Protein AF-0000000082581849 (afdb_homodimer)

Structure (mmCIF, N/CA/C/O backbone):
data_AF-0000000082581849-model_v1
#
loop_
_entity.id
_entity.type
_entity.pdbx_description
1 polymer 'DUF4037 domain-containing protein'
#
loop_
_atom_site.group_PDB
_atom_site.id
_atom_site.type_symbol
_atom_site.label_atom_id
_atom_site.label_alt_id
_atom_site.label_comp_id
_atom_site.label_asym_id
_atom_site.label_entity_id
_atom_site.label_seq_id
_atom_site.pdbx_PDB_ins_code
_atom_site.Cartn_x
_atom_site.Cartn_y
_atom_site.Cartn_z
_atom_site.occupancy
_atom_site.B_iso_or_equiv
_atom_site.auth_seq_id
_atom_site.auth_comp_id
_atom_site.auth_asym_id
_atom_site.auth_atom_id
_atom_site.pdbx_PDB_model_num
ATOM 1 N N . MET A 1 1 ? 14.562 37.438 -1.135 1 29.64 1 MET A N 1
ATOM 2 C CA . MET A 1 1 ? 13.109 37.375 -0.97 1 29.64 1 MET A CA 1
ATOM 3 C C . MET A 1 1 ? 12.734 37.344 0.507 1 29.64 1 MET A C 1
ATOM 5 O O . MET A 1 1 ? 13.273 36.562 1.271 1 29.64 1 MET A O 1
ATOM 9 N N . ASP A 1 2 ? 12.172 38.438 1.188 1 36.81 2 ASP A N 1
ATOM 10 C CA . ASP A 1 2 ? 11.961 39.094 2.463 1 36.81 2 ASP A CA 1
ATOM 11 C C . ASP A 1 2 ? 11.352 38.156 3.492 1 36.81 2 ASP A C 1
ATOM 13 O O . ASP A 1 2 ? 10.852 37.094 3.141 1 36.81 2 ASP A O 1
ATOM 17 N N . LYS A 1 3 ? 11.031 38.406 4.738 1 45.25 3 LYS A N 1
ATOM 18 C CA . LYS A 1 3 ? 10.383 37.719 5.855 1 45.25 3 LYS A CA 1
ATOM 19 C C . LYS A 1 3 ? 9.156 36.969 5.383 1 45.25 3 LYS A C 1
ATOM 21 O O . LYS A 1 3 ? 8.172 37.562 4.938 1 45.25 3 LYS A O 1
ATOM 26 N N . ASN A 1 4 ? 8.945 35.719 4.668 1 55.28 4 ASN A N 1
ATOM 27 C CA . ASN A 1 4 ? 8.109 34.844 3.824 1 55.28 4 ASN A CA 1
ATOM 28 C C . ASN A 1 4 ? 6.723 34.656 4.426 1 55.28 4 ASN A C 1
ATOM 30 O O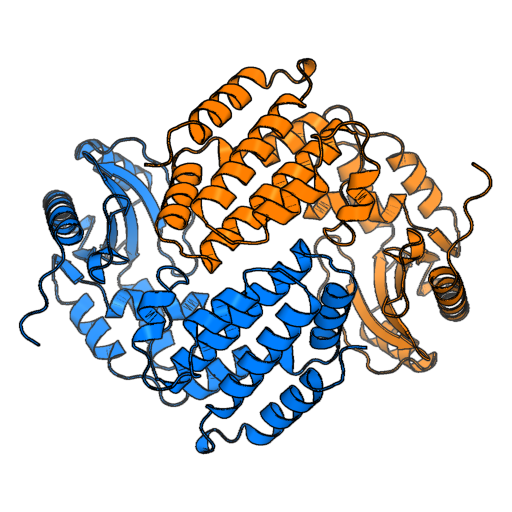 . ASN A 1 4 ? 6.57 34 5.449 1 55.28 4 ASN A O 1
ATOM 34 N N . MET A 1 5 ? 5.785 35.656 4.184 1 80.62 5 MET A N 1
ATOM 35 C CA . MET A 1 5 ? 4.406 35.781 4.656 1 80.62 5 MET A CA 1
ATOM 36 C C . MET A 1 5 ? 3.594 34.562 4.301 1 80.62 5 MET A C 1
ATOM 38 O O . MET A 1 5 ? 3.652 34.062 3.17 1 80.62 5 MET A O 1
ATOM 42 N N . PHE A 1 6 ? 3 33.938 5.355 1 91.19 6 PHE A N 1
ATOM 43 C CA . PHE A 1 6 ? 2.096 32.812 5.164 1 91.19 6 PHE A CA 1
ATOM 44 C C . PHE A 1 6 ? 0.895 33.219 4.316 1 91.19 6 PHE A C 1
ATOM 46 O O . PHE A 1 6 ? 0.457 34.375 4.359 1 91.19 6 PHE A O 1
ATOM 53 N N . ASN A 1 7 ? 0.427 32.438 3.49 1 94.31 7 ASN A N 1
ATOM 54 C CA . ASN A 1 7 ? -0.83 32.688 2.791 1 94.31 7 ASN A CA 1
ATOM 55 C C . ASN A 1 7 ? -2 32.781 3.764 1 94.31 7 ASN A C 1
ATOM 57 O O . ASN A 1 7 ? -1.87 32.438 4.941 1 94.31 7 ASN A O 1
ATOM 61 N N . ALA A 1 8 ? -3.088 33.281 3.318 1 96.06 8 ALA A N 1
ATOM 62 C CA . ALA A 1 8 ? -4.227 33.594 4.176 1 96.06 8 ALA A CA 1
ATOM 63 C C . ALA A 1 8 ? -4.746 32.344 4.887 1 96.06 8 ALA A C 1
ATOM 65 O O . ALA A 1 8 ? -5.105 32.406 6.066 1 96.06 8 ALA A O 1
ATOM 66 N N . GLU A 1 9 ? -4.801 31.25 4.199 1 96.25 9 GLU A N 1
ATOM 67 C CA . GLU A 1 9 ? -5.281 30.016 4.793 1 96.25 9 GLU A CA 1
ATOM 68 C C . GLU A 1 9 ? -4.367 29.562 5.926 1 96.25 9 GLU A C 1
ATOM 70 O O . GLU A 1 9 ? -4.848 29.125 6.977 1 96.25 9 GLU A O 1
ATOM 75 N N . CYS A 1 10 ? -3.107 29.656 5.766 1 97.38 10 CYS A N 1
ATOM 76 C CA . CYS A 1 10 ? -2.158 29.297 6.812 1 97.38 10 CYS A CA 1
ATOM 77 C C . CYS A 1 10 ? -2.268 30.234 8 1 97.38 10 CYS A C 1
ATOM 79 O O . CYS A 1 10 ? -2.252 29.797 9.156 1 97.38 10 CYS A O 1
ATOM 81 N N . GLU A 1 11 ? -2.418 31.5 7.703 1 97.38 11 GLU A N 1
ATOM 82 C CA . GLU A 1 11 ? -2.521 32.469 8.781 1 97.38 11 GLU A CA 1
ATOM 83 C C . GLU A 1 11 ? -3.729 32.188 9.672 1 97.38 11 GLU A C 1
ATOM 85 O O . GLU A 1 11 ? -3.621 32.219 10.898 1 97.38 11 GLU A O 1
ATOM 90 N N . ASP A 1 12 ? -4.844 31.938 9.055 1 97.56 12 ASP A N 1
ATOM 91 C CA . ASP A 1 12 ? -6.059 31.625 9.805 1 97.56 12 ASP A CA 1
ATOM 92 C C . ASP A 1 12 ? -5.871 30.391 10.672 1 97.56 12 ASP A C 1
ATOM 94 O O . ASP A 1 12 ? -6.277 30.375 11.836 1 97.56 12 ASP A O 1
ATOM 98 N N . ARG A 1 13 ? -5.254 29.422 10.133 1 98 13 ARG A N 1
ATOM 99 C CA . ARG A 1 13 ? -5.047 28.156 10.828 1 98 13 ARG A CA 1
ATOM 100 C C . ARG A 1 13 ? -4.043 28.312 11.961 1 98 13 ARG A C 1
ATOM 102 O O . ARG A 1 13 ? -4.188 27.703 13.023 1 98 13 ARG A O 1
ATOM 109 N N . ILE A 1 14 ? -3.057 29.156 11.766 1 98.19 14 ILE A N 1
ATOM 110 C CA . ILE A 1 14 ? -2.086 29.438 12.812 1 98.19 14 ILE A CA 1
ATOM 111 C C . ILE A 1 14 ? -2.779 30.141 13.984 1 98.19 14 ILE A C 1
ATOM 113 O O . ILE A 1 14 ? -2.523 29.828 15.148 1 98.19 14 ILE A O 1
ATOM 117 N N . LYS A 1 15 ? -3.676 31.047 13.672 1 97.94 15 LYS A N 1
ATOM 118 C CA . LYS A 1 15 ? -4.434 31.75 14.703 1 97.94 15 LYS A CA 1
ATOM 119 C C . LYS A 1 15 ? -5.25 30.766 15.539 1 97.94 15 LYS A C 1
ATOM 121 O O . LYS A 1 15 ? -5.277 30.875 16.766 1 97.94 15 LYS A O 1
ATOM 126 N N . VAL A 1 16 ? -5.883 29.859 14.875 1 98.38 16 VAL A N 1
ATOM 127 C CA . VAL A 1 16 ? -6.699 28.859 15.555 1 98.38 16 VAL A CA 1
ATOM 128 C C . VAL A 1 16 ? -5.812 27.984 16.438 1 98.38 16 VAL A C 1
ATOM 130 O O . VAL A 1 16 ? -6.16 27.688 17.594 1 98.38 16 VAL A O 1
ATOM 133 N N . ALA A 1 17 ? -4.691 27.562 15.914 1 98.38 17 ALA A N 1
ATOM 134 C CA . ALA A 1 17 ? -3.762 26.734 16.688 1 98.38 17 ALA A CA 1
ATOM 135 C C . ALA A 1 17 ? -3.268 27.469 17.922 1 98.38 17 ALA A C 1
ATOM 137 O O . ALA A 1 17 ? -3.131 26.875 19 1 98.38 17 ALA A O 1
ATOM 138 N N . LYS A 1 18 ? -2.998 28.766 17.781 1 98.25 18 LYS A N 1
ATOM 139 C CA . LYS A 1 18 ? -2.568 29.578 18.906 1 98.25 18 LYS A CA 1
ATOM 140 C C . LYS A 1 18 ? -3.658 29.656 19.984 1 98.25 18 LYS A C 1
ATOM 142 O O . LYS A 1 18 ? -3.367 29.625 21.172 1 98.25 18 LYS A O 1
ATOM 147 N N . GLU A 1 19 ? -4.855 29.766 19.5 1 98.38 19 GLU A N 1
ATOM 148 C CA . GLU A 1 19 ? -5.984 29.781 20.422 1 98.38 19 GLU A CA 1
ATOM 149 C C . GLU A 1 19 ? -6.066 28.484 21.203 1 98.38 19 GLU A C 1
ATOM 151 O O . GLU A 1 19 ? -6.234 28.484 22.422 1 98.38 19 GLU A O 1
ATOM 156 N N . ILE A 1 20 ? -5.949 27.391 20.531 1 98.5 20 ILE A N 1
ATOM 157 C CA . ILE A 1 20 ? -5.992 26.078 21.172 1 98.5 20 ILE A CA 1
ATOM 158 C C . ILE A 1 20 ? -4.832 25.953 22.156 1 98.5 20 ILE A C 1
ATOM 160 O O . ILE A 1 20 ? -5.023 25.516 23.297 1 98.5 20 ILE A O 1
ATOM 164 N N . ALA A 1 21 ? -3.682 26.312 21.719 1 98.06 21 ALA A N 1
ATOM 165 C CA . ALA A 1 21 ? -2.496 26.25 22.562 1 98.06 21 ALA A CA 1
ATOM 166 C C . ALA A 1 21 ? -2.674 27.109 23.828 1 98.06 21 ALA A C 1
ATOM 168 O O . ALA A 1 21 ? -2.191 26.734 24.906 1 98.06 21 ALA A O 1
ATOM 169 N N . GLY A 1 22 ? -3.326 28.219 23.672 1 97.75 22 GLY A N 1
ATOM 170 C CA . GLY A 1 22 ? -3.578 29.109 24.797 1 97.75 22 GLY A CA 1
ATOM 171 C C . GLY A 1 22 ? -4.438 28.469 25.875 1 97.75 22 GLY A C 1
ATOM 172 O O . GLY A 1 22 ? -4.402 28.891 27.031 1 97.75 22 GLY A O 1
ATOM 173 N N . LYS A 1 23 ? -5.129 27.484 25.5 1 97.94 23 LYS A N 1
ATOM 174 C CA . LYS A 1 23 ? -6.016 26.797 26.438 1 97.94 23 LYS A CA 1
ATOM 175 C C . LYS A 1 23 ? -5.367 25.531 26.984 1 97.94 23 LYS A C 1
ATOM 177 O O . LYS A 1 23 ? -6.012 24.75 27.688 1 97.94 23 LYS A O 1
ATOM 182 N N . CYS A 1 24 ? -4.191 25.297 26.641 1 97.69 24 CYS A N 1
ATOM 183 C CA . CYS A 1 24 ? -3.475 24.078 26.984 1 97.69 24 CYS A CA 1
ATOM 184 C C . CYS A 1 24 ? -2.502 24.328 28.141 1 97.69 24 CYS A C 1
ATOM 186 O O . CYS A 1 24 ? -1.659 25.219 28.047 1 97.69 24 CYS A O 1
ATOM 188 N N . SER A 1 25 ? -2.586 23.578 29.203 1 96.5 25 SER A N 1
ATOM 189 C CA . SER A 1 25 ? -1.633 23.688 30.312 1 96.5 25 SER A CA 1
ATOM 190 C C . SER A 1 25 ? -0.271 23.125 29.922 1 96.5 25 SER A C 1
ATOM 192 O O . SER A 1 25 ? -0.149 22.422 28.906 1 96.5 25 SER A O 1
ATOM 194 N N . LEU A 1 26 ? 0.704 23.438 30.703 1 94.75 26 LEU A N 1
ATOM 195 C CA . LEU A 1 26 ? 2.064 22.984 30.453 1 94.75 26 LEU A CA 1
ATOM 196 C C . LEU A 1 26 ? 2.146 21.453 30.516 1 94.75 26 LEU A C 1
ATOM 198 O O . LEU A 1 26 ? 2.943 20.844 29.797 1 94.75 26 LEU A O 1
ATOM 202 N N . GLU A 1 27 ? 1.311 20.891 31.328 1 94.62 27 GLU A N 1
ATOM 203 C CA . GLU A 1 27 ? 1.291 19.438 31.469 1 94.62 27 GLU A CA 1
ATOM 204 C C . GLU A 1 27 ? 0.815 18.75 30.188 1 94.62 27 GLU A C 1
ATOM 206 O O . GLU A 1 27 ? 1.259 17.656 29.875 1 94.62 27 GLU A O 1
ATOM 211 N N . TYR A 1 28 ? 0.015 19.469 29.406 1 95.69 28 TYR A N 1
ATOM 212 C CA . TYR A 1 28 ? -0.583 18.922 28.203 1 95.69 28 TYR A CA 1
ATOM 213 C C . TYR A 1 28 ? 0.2 19.328 26.969 1 95.69 28 TYR A C 1
ATOM 215 O O . TYR A 1 28 ? -0.055 18.828 25.859 1 95.69 28 TYR A O 1
ATOM 223 N N . GLY A 1 29 ? 1.159 20.188 27.125 1 97.5 29 GLY A N 1
ATOM 224 C CA . GLY A 1 29 ? 1.964 20.688 26.016 1 97.5 29 GLY A CA 1
ATOM 225 C C . GLY A 1 29 ? 3.066 21.625 26.453 1 97.5 29 GLY A C 1
ATOM 226 O O . GLY A 1 29 ? 2.869 22.844 26.484 1 97.5 29 GLY A O 1
ATOM 227 N N . LYS A 1 30 ? 4.168 21.094 26.781 1 97.75 30 LYS A N 1
ATOM 228 C CA . LYS A 1 30 ? 5.32 21.906 27.172 1 97.75 30 LYS A CA 1
ATOM 229 C C . LYS A 1 30 ? 5.848 22.719 25.984 1 97.75 30 LYS A C 1
ATOM 231 O O . LYS A 1 30 ? 6.137 23.906 26.125 1 97.75 30 LYS A O 1
ATOM 236 N N . GLU A 1 31 ? 6.012 22.078 24.922 1 98.19 31 GLU A N 1
ATOM 237 C CA . GLU A 1 31 ? 6.281 22.656 23.609 1 98.19 31 GLU A CA 1
ATOM 238 C C . GLU A 1 31 ? 5.16 22.328 22.625 1 98.19 31 GLU A C 1
ATOM 240 O O . GLU A 1 31 ? 4.688 21.188 22.562 1 98.19 31 GLU A O 1
ATOM 245 N N . ILE A 1 32 ? 4.598 23.344 21.938 1 98.81 32 ILE A N 1
ATOM 246 C CA . ILE A 1 32 ? 3.516 23.125 20.984 1 98.81 32 ILE A CA 1
ATOM 247 C C . ILE A 1 32 ? 3.924 23.641 19.609 1 98.81 32 ILE A C 1
ATOM 249 O O . ILE A 1 32 ? 4.371 24.797 19.484 1 98.81 32 ILE A O 1
ATOM 253 N N . ILE A 1 33 ? 3.781 22.797 18.641 1 98.69 33 ILE A N 1
ATOM 254 C CA . ILE A 1 33 ? 4.246 23.156 17.312 1 98.69 33 ILE A CA 1
ATOM 255 C C . ILE A 1 33 ? 3.168 22.828 16.281 1 98.69 33 ILE A C 1
ATOM 257 O O . ILE A 1 33 ? 2.309 21.984 16.516 1 98.69 33 ILE A O 1
ATOM 261 N N . ILE A 1 34 ? 3.186 23.547 15.203 1 98.62 34 ILE A N 1
ATOM 262 C CA . ILE A 1 34 ? 2.385 23.234 14.016 1 98.62 34 ILE A CA 1
ATOM 263 C C . ILE A 1 34 ? 3.254 22.547 12.969 1 98.62 34 ILE A C 1
ATOM 265 O O . ILE A 1 34 ? 4.398 22.953 12.742 1 98.62 34 ILE A O 1
ATOM 269 N N . VAL A 1 35 ? 2.73 21.484 12.422 1 97.62 35 VAL A N 1
ATOM 270 C CA . VAL A 1 35 ? 3.424 20.766 11.359 1 97.62 35 VAL A CA 1
ATOM 271 C C . VAL A 1 35 ? 2.516 20.656 10.133 1 97.62 35 VAL A C 1
ATOM 273 O O . VAL A 1 35 ? 1.444 21.266 10.094 1 97.62 35 VAL A O 1
ATOM 276 N N . GLY A 1 36 ? 3.008 19.953 9.102 1 95.06 36 GLY A N 1
ATOM 277 C CA . GLY A 1 36 ? 2.193 19.672 7.934 1 95.06 36 GLY A CA 1
ATOM 278 C C . GLY A 1 36 ? 2.129 20.828 6.957 1 95.06 36 GLY A C 1
ATOM 279 O O . GLY A 1 36 ? 3.092 21.594 6.824 1 95.06 36 GLY A O 1
ATOM 280 N N . SER A 1 37 ? 0.966 20.906 6.266 1 95 37 SER A N 1
ATOM 281 C CA . SER A 1 37 ? 0.824 21.875 5.188 1 95 37 SER A CA 1
ATOM 282 C C . SER A 1 37 ? 0.847 23.297 5.719 1 95 37 SER A C 1
ATOM 284 O O . SER A 1 37 ? 1.334 24.219 5.047 1 95 37 SER A O 1
ATOM 286 N N . VAL A 1 38 ? 0.373 23.484 6.895 1 97.19 38 VAL A N 1
ATOM 287 C CA . VAL A 1 38 ? 0.301 24.828 7.457 1 97.19 38 VAL A CA 1
ATOM 288 C C . VAL A 1 38 ? 1.71 25.359 7.707 1 97.19 38 VAL A C 1
ATOM 290 O O . VAL A 1 38 ? 2.045 26.469 7.277 1 97.19 38 VAL A O 1
ATOM 293 N N . SER A 1 39 ? 2.533 24.594 8.336 1 96.94 39 SER A N 1
ATOM 294 C CA . SER A 1 39 ? 3.889 25.031 8.641 1 96.94 39 SER A CA 1
ATOM 295 C C . SER A 1 39 ? 4.703 25.234 7.371 1 96.94 39 SER A C 1
ATOM 297 O O . SER A 1 39 ? 5.707 25.953 7.375 1 96.94 39 SER A O 1
ATOM 299 N N . ARG A 1 40 ? 4.281 24.656 6.277 1 93.88 40 ARG A N 1
ATOM 300 C CA . ARG A 1 40 ? 4.996 24.75 5.012 1 93.88 40 ARG A CA 1
ATOM 301 C C . ARG A 1 40 ? 4.395 25.812 4.109 1 93.88 40 ARG A C 1
ATOM 303 O O . ARG A 1 40 ? 4.793 25.953 2.949 1 93.88 40 ARG A O 1
ATOM 310 N N . ASN A 1 41 ? 3.371 26.516 4.621 1 94.94 41 ASN A N 1
ATOM 311 C CA . ASN A 1 41 ? 2.68 27.562 3.898 1 94.94 41 ASN A CA 1
ATOM 312 C C . ASN A 1 41 ? 1.952 27.031 2.67 1 94.94 41 ASN A C 1
ATOM 314 O O . ASN A 1 41 ? 1.929 27.672 1.622 1 94.94 41 ASN A O 1
ATOM 318 N N . LEU A 1 42 ? 1.405 25.812 2.814 1 92.81 42 LEU A N 1
ATOM 319 C CA . LEU A 1 42 ? 0.773 25.125 1.686 1 92.81 42 LEU A CA 1
ATOM 320 C C . LEU A 1 42 ? -0.72 24.938 1.931 1 92.81 42 LEU A C 1
ATOM 322 O O . LEU A 1 42 ? -1.465 24.594 1.013 1 92.81 42 LEU A O 1
ATOM 326 N N . ALA A 1 43 ? -1.187 25.25 3.08 1 94.62 43 ALA A N 1
ATOM 327 C CA . ALA A 1 43 ? -2.568 24.938 3.439 1 94.62 43 ALA A CA 1
ATOM 328 C C . ALA A 1 43 ? -3.547 25.656 2.514 1 94.62 43 ALA A C 1
ATOM 330 O O . ALA A 1 43 ? -3.328 26.812 2.139 1 94.62 43 ALA A O 1
ATOM 331 N N . ASP A 1 44 ? -4.559 24.984 2.146 1 93.62 44 ASP A N 1
ATOM 332 C CA . ASP A 1 44 ? -5.688 25.547 1.414 1 93.62 44 ASP A CA 1
ATOM 333 C C . ASP A 1 44 ? -6.969 25.484 2.244 1 93.62 44 ASP A C 1
ATOM 335 O O . ASP A 1 44 ? -6.918 25.25 3.453 1 93.62 44 ASP A O 1
ATOM 339 N N . GLU A 1 45 ? -8.109 25.75 1.675 1 92.38 45 GLU A N 1
ATOM 340 C CA . GLU A 1 45 ? -9.367 25.891 2.402 1 92.38 45 GLU A CA 1
ATOM 341 C C . GLU A 1 45 ? -9.82 24.531 2.955 1 92.38 45 GLU A C 1
ATOM 343 O O . GLU A 1 45 ? -10.68 24.484 3.838 1 92.38 45 GLU A O 1
ATOM 348 N N . ASN A 1 46 ? -9.188 23.484 2.467 1 89.31 46 ASN A N 1
ATOM 349 C CA . ASN A 1 46 ? -9.602 22.156 2.893 1 89.31 46 ASN A CA 1
ATOM 350 C C . ASN A 1 46 ? -8.586 21.531 3.84 1 89.31 46 ASN A C 1
ATOM 352 O O . ASN A 1 46 ? -8.789 20.406 4.324 1 89.31 46 ASN A O 1
ATOM 356 N N . SER A 1 47 ? -7.562 22.188 4.145 1 93 47 SER A N 1
ATOM 357 C CA . SER A 1 47 ? -6.5 21.641 4.977 1 93 47 SER A CA 1
ATOM 358 C C . SER A 1 47 ? -6.918 21.578 6.445 1 93 47 SER A C 1
ATOM 360 O O . SER A 1 47 ? -7.555 22.516 6.949 1 93 47 SER A O 1
ATOM 362 N N . ASP A 1 48 ? -6.566 20.516 7.035 1 94.62 48 ASP A N 1
ATOM 363 C CA . ASP A 1 48 ? -6.66 20.438 8.492 1 94.62 48 ASP A CA 1
ATOM 364 C C . ASP A 1 48 ? -5.469 21.125 9.156 1 94.62 48 ASP A C 1
ATOM 366 O O . ASP A 1 48 ? -4.625 21.703 8.477 1 94.62 48 ASP A O 1
ATOM 370 N N . ILE A 1 49 ? -5.57 21.234 10.477 1 97.81 49 ILE A N 1
ATOM 371 C CA . ILE A 1 49 ? -4.473 21.797 11.258 1 97.81 49 ILE A CA 1
ATOM 372 C C . ILE A 1 49 ? -3.807 20.688 12.07 1 97.81 49 ILE A C 1
ATOM 374 O O . ILE A 1 49 ? -4.445 20.078 12.93 1 97.81 49 ILE A O 1
ATOM 378 N N . GLU A 1 50 ? -2.566 20.438 11.805 1 98.12 50 GLU A N 1
ATOM 379 C CA . GLU A 1 50 ? -1.823 19.438 12.57 1 98.12 50 GLU A CA 1
ATOM 380 C C . GLU A 1 50 ? -1.011 20.078 13.688 1 98.12 50 GLU A C 1
ATOM 382 O O . GLU A 1 50 ? -0.102 20.875 13.422 1 98.12 50 GLU A O 1
ATOM 387 N N . ILE A 1 51 ? -1.353 19.75 14.859 1 98.69 51 ILE A N 1
ATOM 388 C CA . ILE A 1 51 ? -0.671 20.297 16.031 1 98.69 51 ILE A CA 1
ATOM 389 C C . ILE A 1 51 ? -0.004 19.156 16.797 1 98.69 51 ILE A C 1
ATOM 391 O O . ILE A 1 51 ? -0.629 18.125 17.078 1 98.69 51 ILE A O 1
ATOM 395 N N . GLU A 1 52 ? 1.202 19.344 17.109 1 98.38 52 GLU A N 1
ATOM 396 C CA . GLU A 1 52 ? 1.902 18.375 17.938 1 98.38 52 GLU A CA 1
ATOM 397 C C . GLU A 1 52 ? 2.223 18.953 19.312 1 98.38 52 GLU A C 1
ATOM 399 O O . GLU A 1 52 ? 2.752 20.062 19.422 1 98.38 52 GLU A O 1
ATOM 404 N N . PHE A 1 53 ? 1.883 18.25 20.312 1 98.69 53 PHE A N 1
ATOM 405 C CA . PHE A 1 53 ? 2.139 18.594 21.719 1 98.69 53 PHE A CA 1
ATOM 406 C C . PHE A 1 53 ? 3.281 17.75 22.266 1 98.69 53 PHE A C 1
ATOM 408 O O . PHE A 1 53 ? 3.162 16.531 22.391 1 98.69 53 PHE A O 1
ATOM 415 N N . LEU A 1 54 ? 4.348 18.391 22.578 1 98.5 54 LEU A N 1
ATOM 416 C CA . LEU A 1 54 ? 5.477 17.719 23.203 1 98.5 54 LEU A CA 1
ATOM 417 C C . LEU A 1 54 ? 5.402 17.812 24.719 1 98.5 54 LEU A C 1
ATOM 419 O O . LEU A 1 54 ? 5.23 18.906 25.266 1 98.5 54 LEU A O 1
ATOM 423 N N . VAL A 1 55 ? 5.566 16.641 25.359 1 98.38 55 VAL A N 1
ATOM 424 C CA . VAL A 1 55 ? 5.352 16.578 26.797 1 98.38 55 VAL A CA 1
ATOM 425 C C . VAL A 1 55 ? 6.461 15.75 27.453 1 98.38 55 VAL A C 1
ATOM 427 O O . VAL A 1 55 ? 7.16 14.992 26.766 1 98.38 55 VAL A O 1
ATOM 430 N N . ASN A 1 56 ? 6.586 15.953 28.781 1 97.44 56 ASN A N 1
ATOM 431 C CA . ASN A 1 56 ? 7.52 15.117 29.531 1 97.44 56 ASN A CA 1
ATOM 432 C C . ASN A 1 56 ? 6.977 13.711 29.719 1 97.44 56 ASN A C 1
ATOM 434 O O . ASN A 1 56 ? 7.703 12.727 29.562 1 97.44 56 ASN A O 1
ATOM 438 N N . ASP A 1 57 ? 5.691 13.633 30.078 1 96.75 57 ASP A N 1
ATOM 439 C CA . ASP A 1 57 ? 4.984 12.375 30.281 1 96.75 57 ASP A CA 1
ATOM 440 C C . ASP A 1 57 ? 3.672 12.352 29.5 1 96.75 57 ASP A C 1
ATOM 442 O O . ASP A 1 57 ? 2.916 13.32 29.516 1 96.75 57 ASP A O 1
ATOM 446 N N . LEU A 1 58 ? 3.49 11.227 28.844 1 95.62 58 LEU A N 1
ATOM 447 C CA . LEU A 1 58 ? 2.27 11.125 28.062 1 95.62 58 LEU A CA 1
ATOM 448 C C . LEU A 1 58 ? 1.037 11.133 28.953 1 95.62 58 LEU A C 1
ATOM 450 O O . LEU A 1 58 ? 0.982 10.398 29.938 1 95.62 58 LEU A O 1
ATOM 454 N N . ILE A 1 59 ? 0.083 11.891 28.531 1 94.5 59 ILE A N 1
ATOM 455 C CA . ILE A 1 59 ? -1.181 11.992 29.25 1 94.5 59 ILE A CA 1
ATOM 456 C C . ILE A 1 59 ? -2.119 10.875 28.812 1 94.5 59 ILE A C 1
ATOM 458 O O . ILE A 1 59 ? -2.209 10.57 27.609 1 94.5 59 ILE A O 1
ATOM 462 N N . PRO A 1 60 ? -2.852 10.242 29.781 1 96.19 60 PRO A N 1
ATOM 463 C CA . PRO A 1 60 ? -3.805 9.195 29.391 1 96.19 60 PRO A CA 1
ATOM 464 C C . PRO A 1 60 ? -4.816 9.688 28.359 1 96.19 60 PRO A C 1
ATOM 466 O O . PRO A 1 60 ? -5.207 10.859 28.375 1 96.19 60 PRO A O 1
ATOM 469 N N . GLU A 1 61 ? -5.184 8.812 27.484 1 97.31 61 GLU A N 1
ATOM 470 C CA . GLU A 1 61 ? -6.09 9.148 26.391 1 97.31 61 GLU A CA 1
ATOM 471 C C . GLU A 1 61 ? -7.371 9.789 26.922 1 97.31 61 GLU A C 1
ATOM 473 O O . GLU A 1 61 ? -7.863 10.766 26.359 1 97.31 61 GLU A O 1
ATOM 478 N N . GLU A 1 62 ? -7.914 9.242 28.016 1 97.25 62 GLU A N 1
ATOM 479 C CA . GLU A 1 62 ? -9.148 9.766 28.578 1 97.25 62 GLU A CA 1
ATOM 480 C C . GLU A 1 62 ? -9 11.227 28.984 1 97.25 62 GLU A C 1
ATOM 482 O O . GLU A 1 62 ? -9.922 12.023 28.797 1 97.25 62 GLU A O 1
ATOM 487 N N . ASP A 1 63 ? -7.895 11.555 29.5 1 97.62 63 ASP A N 1
ATOM 488 C CA . ASP A 1 63 ? -7.633 12.922 29.922 1 97.62 63 ASP A CA 1
ATOM 489 C C . ASP A 1 63 ? -7.484 13.852 28.719 1 97.62 63 ASP A C 1
ATOM 491 O O . ASP A 1 63 ? -7.941 15 28.75 1 97.62 63 ASP A O 1
ATOM 495 N N . ARG A 1 64 ? -6.82 13.414 27.688 1 98 64 ARG A N 1
ATOM 496 C CA . ARG A 1 64 ? -6.699 14.211 26.469 1 98 64 ARG A CA 1
ATOM 497 C C . ARG A 1 64 ? -8.062 14.477 25.844 1 98 64 ARG A C 1
ATOM 499 O O . ARG A 1 64 ? -8.367 15.602 25.453 1 98 64 ARG A O 1
ATOM 506 N N . ILE A 1 65 ? -8.867 13.469 25.812 1 98.25 65 ILE A N 1
ATOM 507 C CA . ILE A 1 65 ? -10.211 13.594 25.25 1 98.25 65 ILE A CA 1
ATOM 508 C C . ILE A 1 65 ? -11.031 14.562 26.094 1 98.25 65 ILE A C 1
ATOM 510 O O . ILE A 1 65 ? -11.758 15.406 25.562 1 98.25 65 ILE A O 1
ATOM 514 N N . ASN A 1 66 ? -10.922 14.422 27.391 1 98 66 ASN A N 1
ATOM 515 C CA . ASN A 1 66 ? -11.625 15.336 28.281 1 98 66 ASN A CA 1
ATOM 516 C C . ASN A 1 66 ? -11.195 16.781 28.062 1 98 66 ASN A C 1
ATOM 518 O O . ASN A 1 66 ? -12.031 17.688 28.062 1 98 66 ASN A O 1
ATOM 522 N N . TRP A 1 67 ? -9.914 16.969 27.953 1 98.31 67 TRP A N 1
ATOM 523 C CA . TRP A 1 67 ? -9.406 18.312 27.672 1 98.31 67 TRP A CA 1
ATOM 524 C C . TRP A 1 67 ? -9.977 18.844 26.359 1 98.31 67 TRP A C 1
ATOM 526 O O . TRP A 1 67 ? -10.391 20 26.281 1 98.31 67 TRP A O 1
ATOM 536 N N . ILE A 1 68 ? -10.039 18.047 25.297 1 98.56 68 ILE A N 1
ATOM 537 C CA . ILE A 1 68 ? -10.578 18.438 24 1 98.56 68 ILE A CA 1
ATOM 538 C C . ILE A 1 68 ? -12.039 18.859 24.156 1 98.56 68 ILE A C 1
ATOM 540 O O . ILE A 1 68 ? -12.469 19.875 23.609 1 98.56 68 ILE A O 1
ATOM 544 N N . LYS A 1 69 ? -12.766 18.125 24.938 1 98.38 69 LYS A N 1
ATOM 545 C CA . LYS A 1 69 ? -14.164 18.469 25.203 1 98.38 69 LYS A CA 1
ATOM 546 C C . LYS A 1 69 ? -14.266 19.797 25.953 1 98.38 69 LYS A C 1
ATOM 548 O O . LYS A 1 69 ? -15.141 20.609 25.656 1 98.38 69 LYS A O 1
ATOM 553 N N . GLN A 1 70 ? -13.438 19.953 26.875 1 98.19 70 GLN A N 1
ATOM 554 C CA . GLN A 1 70 ? -13.445 21.156 27.688 1 98.19 70 GLN A CA 1
ATOM 555 C C . GLN A 1 70 ? -13.227 22.406 26.828 1 98.19 70 GLN A C 1
ATOM 557 O O . GLN A 1 70 ? -13.789 23.469 27.109 1 98.19 70 GLN A O 1
ATOM 562 N N . ILE A 1 71 ? -12.398 22.297 25.844 1 98.06 71 ILE A N 1
ATOM 563 C CA . ILE A 1 71 ? -12.133 23.453 25 1 98.06 71 ILE A CA 1
ATOM 564 C C . ILE A 1 71 ? -13.141 23.516 23.859 1 98.06 71 ILE A C 1
ATOM 566 O O . ILE A 1 71 ? -12.938 24.234 22.875 1 98.06 71 ILE A O 1
ATOM 570 N N . GLU A 1 72 ? -14.18 22.625 23.906 1 97.62 72 GLU A N 1
ATOM 571 C CA . GLU A 1 72 ? -15.336 22.625 23.016 1 97.62 72 GLU A CA 1
ATOM 572 C C . GLU A 1 72 ? -15.016 21.938 21.688 1 97.62 72 GLU A C 1
ATOM 574 O O . GLU A 1 72 ? -15.555 22.312 20.656 1 97.62 72 GLU A O 1
ATOM 579 N N . GLY A 1 73 ? -14.055 21.047 21.75 1 97.81 73 GLY A N 1
ATOM 580 C CA . GLY A 1 73 ? -13.852 20.172 20.609 1 97.81 73 GLY A CA 1
ATOM 581 C C . GLY A 1 73 ? -14.977 19.188 20.406 1 97.81 73 GLY A C 1
ATOM 582 O O . GLY A 1 73 ? -15.562 18.703 21.375 1 97.81 73 GLY A O 1
ATOM 583 N N . THR A 1 74 ? -15.289 18.906 19.141 1 96.69 74 THR A N 1
ATOM 584 C CA . THR A 1 74 ? -16.344 17.953 18.812 1 96.69 74 THR A CA 1
ATOM 585 C C . THR A 1 74 ? -15.859 16.938 17.797 1 96.69 74 THR A C 1
ATOM 587 O O . THR A 1 74 ? -14.734 17.031 17.297 1 96.69 74 THR A O 1
ATOM 590 N N . ASP A 1 75 ? -16.703 15.852 17.562 1 92.81 75 ASP A N 1
ATOM 591 C CA . ASP A 1 75 ? -16.406 14.828 16.562 1 92.81 75 ASP A CA 1
ATOM 592 C C . ASP A 1 75 ? -15.031 14.203 16.812 1 92.81 75 ASP A C 1
ATOM 594 O O . ASP A 1 75 ? -14.195 14.148 15.914 1 92.81 75 ASP A O 1
ATOM 598 N N . ILE A 1 76 ? -14.875 13.75 17.984 1 96.38 76 ILE A N 1
ATOM 599 C CA . ILE A 1 76 ? -13.57 13.305 18.484 1 96.38 76 ILE A CA 1
ATOM 600 C C . ILE A 1 76 ? -13.344 11.844 18.094 1 96.38 76 ILE A C 1
ATOM 602 O O . ILE A 1 76 ? -14.164 10.977 18.406 1 96.38 76 ILE A O 1
ATOM 606 N N . TYR A 1 77 ? -12.227 11.609 17.375 1 93.06 77 TYR A N 1
ATOM 607 C CA . TYR A 1 77 ? -11.805 10.266 17 1 93.06 77 TYR A CA 1
ATOM 608 C C . TYR A 1 77 ? -10.367 10.008 17.422 1 93.06 77 TYR A C 1
ATOM 610 O O . TYR A 1 77 ? -9.453 10.711 16.984 1 93.06 77 TYR A O 1
ATOM 618 N N . SER A 1 78 ? -10.195 8.961 18.234 1 95.88 78 SER A N 1
ATOM 619 C CA . SER A 1 78 ? -8.844 8.57 18.641 1 95.88 78 SER A CA 1
ATOM 620 C C . SER A 1 78 ? -8.258 7.535 17.688 1 95.88 78 SER A C 1
ATOM 622 O O . SER A 1 78 ? -8.961 6.613 17.25 1 95.88 78 SER A O 1
ATOM 624 N N . TYR A 1 79 ? -6.973 7.734 17.406 1 91.81 79 TYR A N 1
ATOM 625 C CA . TYR A 1 79 ? -6.293 6.742 16.578 1 91.81 79 TYR A CA 1
ATOM 626 C C . TYR A 1 79 ? -5.906 5.523 17.406 1 91.81 79 TYR A C 1
ATOM 628 O O . TYR A 1 79 ? -5.566 4.473 16.844 1 91.81 79 TYR A O 1
ATOM 636 N N . GLY A 1 80 ? -5.922 5.73 18.703 1 91.88 80 GLY A N 1
ATOM 637 C CA . GLY A 1 80 ? -5.672 4.605 19.594 1 91.88 80 GLY A 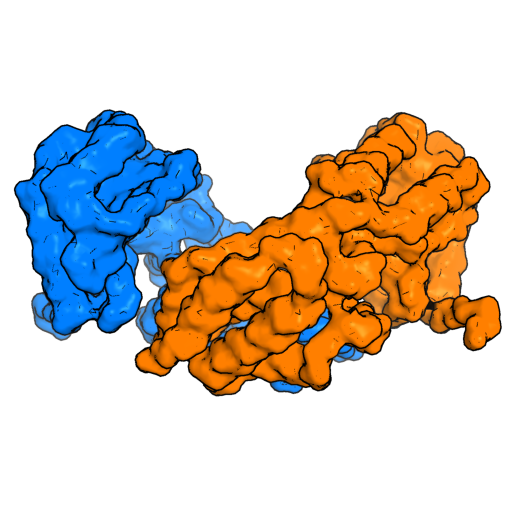CA 1
ATOM 638 C C . GLY A 1 80 ? -4.199 4.426 19.922 1 91.88 80 GLY A C 1
ATOM 639 O O . GLY A 1 80 ? -3.568 5.332 20.469 1 91.88 80 GLY A O 1
ATOM 640 N N . ALA A 1 81 ? -3.607 3.355 19.453 1 91.62 81 ALA A N 1
ATOM 641 C CA . ALA A 1 81 ? -2.244 2.982 19.812 1 91.62 81 ALA A CA 1
ATOM 642 C C . ALA A 1 81 ? -1.229 3.941 19.203 1 91.62 81 ALA A C 1
ATOM 644 O O . ALA A 1 81 ? -1.501 4.566 18.172 1 91.62 81 ALA A O 1
ATOM 645 N N . PRO A 1 82 ? -0.059 4.035 19.828 1 94.25 82 PRO A N 1
ATOM 646 C CA . PRO A 1 82 ? 0.997 4.879 19.25 1 94.25 82 PRO A CA 1
ATOM 647 C C . PRO A 1 82 ? 1.432 4.422 17.875 1 94.25 82 PRO A C 1
ATOM 649 O O . PRO A 1 82 ? 1.398 3.225 17.562 1 94.25 82 PRO A O 1
ATOM 652 N N . ILE A 1 83 ? 1.836 5.367 17.125 1 93.19 83 ILE A N 1
ATOM 653 C CA . ILE A 1 83 ? 2.408 5.027 15.82 1 93.19 83 ILE A CA 1
ATOM 654 C C . ILE A 1 83 ? 3.918 4.844 15.961 1 93.19 83 ILE A C 1
ATOM 656 O O . ILE A 1 83 ? 4.453 4.828 17.078 1 93.19 83 ILE A O 1
ATOM 660 N N . GLY A 1 84 ? 4.617 4.598 14.953 1 89.06 84 GLY A N 1
ATOM 661 C CA . GLY A 1 84 ? 5.996 4.137 14.914 1 89.06 84 GLY A CA 1
ATOM 662 C C . GLY A 1 84 ? 6.945 5.035 15.688 1 89.06 84 GLY A C 1
ATOM 663 O O . GLY A 1 84 ? 7.93 4.562 16.25 1 89.06 84 GLY A O 1
ATOM 664 N N . ASP A 1 85 ? 6.648 6.324 15.758 1 92.75 85 ASP A N 1
ATOM 665 C CA . ASP A 1 85 ? 7.559 7.262 16.406 1 92.75 85 ASP A CA 1
ATOM 666 C C . ASP A 1 85 ? 7.203 7.43 17.891 1 92.75 85 ASP A C 1
ATOM 668 O O . ASP A 1 85 ? 7.797 8.258 18.578 1 92.75 85 ASP A O 1
ATOM 672 N N . GLY A 1 86 ? 6.176 6.676 18.328 1 94.31 86 GLY A N 1
ATOM 673 C CA . GLY A 1 86 ? 5.77 6.703 19.719 1 94.31 86 GLY A CA 1
ATOM 674 C C . GLY A 1 86 ? 4.684 7.723 20 1 94.31 86 GLY A C 1
ATOM 675 O O . GLY A 1 86 ? 4.184 7.809 21.125 1 94.31 86 GLY A O 1
ATOM 676 N N . SER A 1 87 ? 4.262 8.445 19.031 1 96.94 87 SER A N 1
ATOM 677 C CA . SER A 1 87 ? 3.246 9.477 19.25 1 96.94 87 SER A CA 1
ATOM 678 C C . SER A 1 87 ? 1.842 8.883 19.219 1 96.94 87 SER A C 1
ATOM 680 O O . SER A 1 87 ? 1.625 7.812 18.641 1 96.94 87 SER A O 1
ATOM 682 N N . VAL A 1 88 ? 0.963 9.531 19.859 1 97.88 88 VAL A N 1
ATOM 683 C CA . VAL A 1 88 ? -0.456 9.188 19.859 1 97.88 88 VAL A CA 1
ATOM 684 C C . VAL A 1 88 ? -1.263 10.344 19.266 1 97.88 88 VAL A C 1
ATOM 686 O O . VAL A 1 88 ? -0.881 11.516 19.406 1 97.88 88 VAL A O 1
ATOM 689 N N . TRP A 1 89 ? -2.414 9.992 18.625 1 97.56 89 TRP A N 1
ATOM 690 C CA . TRP A 1 89 ? -3.072 11.023 17.828 1 97.56 89 TRP A CA 1
ATOM 691 C C . TRP A 1 89 ? -4.582 10.984 18.016 1 97.56 89 TRP A C 1
ATOM 693 O O . TRP A 1 89 ? -5.164 9.906 18.188 1 97.56 89 TRP A O 1
ATOM 703 N N . ILE A 1 90 ? -5.199 12.125 18.047 1 97.88 90 ILE A N 1
ATOM 704 C CA . ILE A 1 90 ? -6.645 12.32 18.078 1 97.88 90 ILE A CA 1
ATOM 705 C C . ILE A 1 90 ? -7.047 13.375 17.047 1 97.88 90 ILE A C 1
ATOM 707 O O . ILE A 1 90 ? -6.398 14.414 16.922 1 97.88 90 ILE A O 1
ATOM 711 N N . ILE A 1 91 ? -8 13.07 16.266 1 96.75 91 ILE A N 1
ATOM 712 C CA . ILE A 1 91 ? -8.555 14.062 15.344 1 96.75 91 ILE A CA 1
ATOM 713 C C . ILE A 1 91 ? -9.906 14.547 15.859 1 96.75 91 ILE A C 1
ATOM 715 O O . ILE A 1 91 ? -10.688 13.766 16.391 1 96.75 91 ILE A O 1
ATOM 719 N N . PHE A 1 92 ? -10.203 15.844 15.797 1 96.94 92 PHE A N 1
ATOM 720 C CA . PHE A 1 92 ? -11.453 16.422 16.281 1 96.94 92 PHE A CA 1
ATOM 721 C C . PHE A 1 92 ? -11.75 17.734 15.547 1 96.94 92 PHE A C 1
ATOM 723 O O . PHE A 1 92 ? -10.906 18.25 14.812 1 96.94 92 PHE A O 1
ATOM 730 N N . LYS A 1 93 ? -12.93 18.203 15.703 1 96.06 93 LYS A N 1
ATOM 731 C CA . LYS A 1 93 ? -13.32 19.484 15.141 1 96.06 93 LYS A CA 1
ATOM 732 C C . LYS A 1 93 ? -13.25 20.594 16.203 1 96.06 93 LYS A C 1
ATOM 734 O O . LYS A 1 93 ? -13.617 20.375 17.359 1 96.06 93 LYS A O 1
ATOM 739 N N . TYR A 1 94 ? -12.68 21.641 15.938 1 97.88 94 TYR A N 1
ATOM 740 C CA . TYR A 1 94 ? -12.641 22.859 16.719 1 97.88 94 TYR A CA 1
ATOM 741 C C . TYR A 1 94 ? -13.023 24.062 15.867 1 97.88 94 TYR A C 1
ATOM 743 O O . TYR A 1 94 ? -12.32 24.422 14.922 1 97.88 94 TYR A O 1
ATOM 751 N N . LYS A 1 95 ? -14.195 24.609 16.203 1 95.12 95 LYS A N 1
ATOM 752 C CA . LYS A 1 95 ? -14.789 25.625 15.344 1 95.12 95 LYS A CA 1
ATOM 753 C C . LYS A 1 95 ? -14.992 25.094 13.93 1 95.12 95 LYS A C 1
ATOM 755 O O . LYS A 1 95 ? -15.617 24.062 13.727 1 95.12 95 LYS A O 1
ATOM 760 N N . ASP A 1 96 ? -14.367 25.719 12.914 1 91.69 96 ASP A N 1
ATOM 761 C CA . ASP A 1 96 ? -14.617 25.328 11.531 1 91.69 96 ASP A CA 1
ATOM 762 C C . ASP A 1 96 ? -13.461 24.5 10.969 1 91.69 96 ASP A C 1
ATOM 764 O O . ASP A 1 96 ? -13.359 24.297 9.758 1 91.69 96 ASP A O 1
ATOM 768 N N . TYR A 1 97 ? -12.68 24.016 11.883 1 95.88 97 TYR A N 1
ATOM 769 C CA . TYR A 1 97 ? -11.484 23.328 11.391 1 95.88 97 TYR A CA 1
ATOM 770 C C . TYR A 1 97 ? -11.383 21.922 11.969 1 95.88 97 TYR A C 1
ATOM 772 O O . TYR A 1 97 ? -11.758 21.688 13.117 1 95.88 97 TYR A O 1
ATOM 780 N N . TRP A 1 98 ? -10.93 21.031 11.133 1 94.62 98 TRP A N 1
ATOM 781 C CA . TRP A 1 98 ? -10.438 19.766 11.656 1 94.62 98 TRP A CA 1
ATOM 782 C C . TRP A 1 98 ? -9.039 19.922 12.242 1 94.62 98 TRP A C 1
ATOM 784 O O . TRP A 1 98 ? -8.164 20.531 11.617 1 94.62 98 TRP A O 1
ATOM 794 N N . ILE A 1 99 ? -8.867 19.359 13.461 1 97.94 99 ILE A N 1
ATOM 795 C CA . ILE A 1 99 ? -7.582 19.375 14.156 1 97.94 99 ILE A CA 1
ATOM 796 C C . ILE A 1 99 ? -7.047 17.953 14.273 1 97.94 99 ILE A C 1
ATOM 798 O O . ILE A 1 99 ? -7.754 17.047 14.734 1 97.94 99 ILE A O 1
ATOM 802 N N . GLU A 1 100 ? -5.895 17.75 13.734 1 97.44 100 GLU A N 1
ATOM 803 C CA . GLU A 1 100 ? -5.156 16.516 14.031 1 97.44 100 GLU A CA 1
ATOM 804 C C . GLU A 1 100 ? -4.086 16.766 15.086 1 97.44 100 GLU A C 1
ATOM 806 O O . GLU A 1 100 ? -3.018 17.297 14.789 1 97.44 100 GLU A O 1
ATOM 811 N N . ALA A 1 101 ? -4.387 16.297 16.266 1 98.38 101 ALA A N 1
ATOM 812 C CA . ALA A 1 101 ? -3.531 16.578 17.406 1 98.38 101 ALA A CA 1
ATOM 813 C C . ALA A 1 101 ? -2.693 15.359 17.781 1 98.38 101 ALA A C 1
ATOM 815 O O . ALA A 1 101 ? -3.232 14.266 17.984 1 98.38 101 ALA A O 1
ATOM 816 N N . GLY A 1 102 ? -1.443 15.562 17.797 1 98 102 GLY A N 1
ATOM 817 C CA . GLY A 1 102 ? -0.525 14.516 18.219 1 98 102 GLY A CA 1
ATOM 818 C C . GLY A 1 102 ? 0.214 14.844 19.5 1 98 102 GLY A C 1
ATOM 819 O O . GLY A 1 102 ? 0.605 15.992 19.719 1 98 102 GLY A O 1
ATOM 820 N N . TRP A 1 103 ? 0.375 13.836 20.344 1 98.44 103 TRP A N 1
ATOM 821 C CA . TRP A 1 103 ? 1.189 13.961 21.547 1 98.44 103 TRP A CA 1
ATOM 822 C C . TRP A 1 103 ? 2.379 13.008 21.516 1 98.44 103 TRP A C 1
ATOM 824 O O . TRP A 1 103 ? 2.254 11.867 21.062 1 98.44 103 TRP A O 1
ATOM 834 N N . GLN A 1 104 ? 3.457 13.516 21.953 1 97.75 104 GLN A N 1
ATOM 835 C CA . GLN A 1 104 ? 4.672 12.711 22.047 1 97.75 104 GLN A CA 1
ATOM 836 C C . GLN A 1 104 ? 5.562 13.195 23.188 1 97.75 104 GLN A C 1
ATOM 838 O O . GLN A 1 104 ? 5.605 14.391 23.484 1 97.75 104 GLN A O 1
ATOM 843 N N . THR A 1 105 ? 6.258 12.312 23.812 1 98.12 105 THR A N 1
ATOM 844 C CA . THR A 1 105 ? 7.215 12.734 24.828 1 98.12 105 THR A CA 1
ATOM 845 C C . THR A 1 105 ? 8.453 13.352 24.188 1 98.12 105 THR A C 1
ATOM 847 O O . THR A 1 105 ? 8.891 12.914 23.125 1 98.12 105 THR A O 1
ATOM 850 N N . ILE A 1 106 ? 9 14.273 24.891 1 97.94 106 ILE A N 1
ATOM 851 C CA . ILE A 1 106 ? 10.195 14.961 24.406 1 97.94 106 ILE A CA 1
ATOM 852 C C . ILE A 1 106 ? 11.344 13.969 24.25 1 97.94 106 ILE A C 1
ATOM 854 O O . ILE A 1 106 ? 12.078 14.008 23.266 1 97.94 106 ILE A O 1
ATOM 858 N N . ILE A 1 107 ? 11.406 13.039 25.125 1 97.44 107 ILE A N 1
ATOM 859 C CA . ILE A 1 107 ? 12.484 12.062 25.094 1 97.44 107 ILE A CA 1
ATOM 860 C C . ILE A 1 107 ? 12.344 11.164 23.859 1 97.44 107 ILE A C 1
ATOM 862 O O . ILE A 1 107 ? 13.32 10.914 23.156 1 97.44 107 ILE A O 1
ATOM 866 N N . SER A 1 108 ? 11.125 10.648 23.594 1 96.81 108 SER A N 1
ATOM 867 C CA . SER A 1 108 ? 10.891 9.812 22.422 1 96.81 108 SER A CA 1
ATOM 868 C C . SER A 1 108 ? 11.188 10.578 21.141 1 96.81 108 SER A C 1
ATOM 870 O O . SER A 1 108 ? 11.828 10.039 20.234 1 96.81 108 SER A O 1
ATOM 872 N N . MET A 1 109 ? 10.742 11.773 21.125 1 97.25 109 MET A N 1
ATOM 873 C CA . MET A 1 109 ? 11 12.617 19.953 1 97.25 109 MET A CA 1
ATOM 874 C C . MET A 1 109 ? 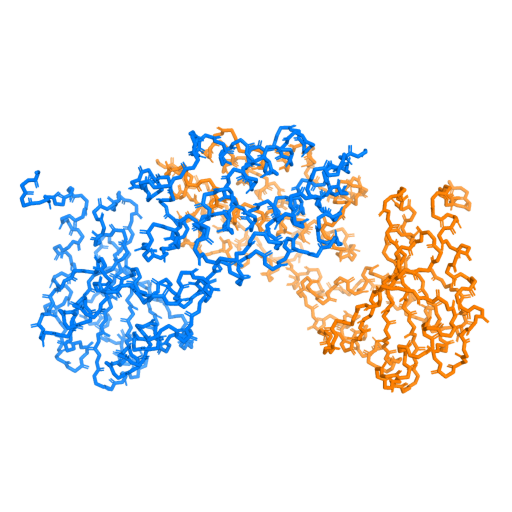12.492 12.812 19.734 1 97.25 109 MET A C 1
ATOM 876 O O . MET A 1 109 ? 13 12.617 18.641 1 97.25 109 MET A O 1
ATOM 880 N N . LYS A 1 110 ? 13.195 13.188 20.766 1 96.75 110 LYS A N 1
ATOM 881 C CA . LYS A 1 110 ? 14.633 13.43 20.672 1 96.75 110 LYS A CA 1
ATOM 882 C C . LYS A 1 110 ? 15.383 12.164 20.266 1 96.75 110 LYS A C 1
ATOM 884 O O . LYS A 1 110 ? 16.328 12.227 19.469 1 96.75 110 LYS A O 1
ATOM 889 N N . ASN A 1 111 ? 14.969 11.07 20.812 1 97.06 111 ASN A N 1
ATOM 890 C CA . ASN A 1 111 ? 15.578 9.805 20.422 1 97.06 111 ASN A CA 1
ATOM 891 C C . ASN A 1 111 ? 15.422 9.523 18.938 1 97.06 111 ASN A C 1
ATOM 893 O O . ASN A 1 111 ? 16.359 9.055 18.281 1 97.06 111 ASN A O 1
ATOM 897 N N . ASN A 1 112 ? 14.25 9.766 18.422 1 96.94 112 ASN A N 1
ATOM 898 C CA . ASN A 1 112 ? 14.016 9.586 16.984 1 96.94 112 ASN A CA 1
ATOM 899 C C . ASN A 1 112 ? 14.898 10.516 16.156 1 96.94 112 ASN A C 1
ATOM 901 O O . ASN A 1 112 ? 15.523 10.07 15.188 1 96.94 112 ASN A O 1
ATOM 905 N N . ILE A 1 113 ? 14.953 11.75 16.578 1 96.88 113 ILE A N 1
ATOM 906 C CA . ILE A 1 113 ? 15.719 12.75 15.836 1 96.88 113 ILE A CA 1
ATOM 907 C C . ILE A 1 113 ? 17.203 12.422 15.914 1 96.88 113 ILE A C 1
ATOM 909 O O . ILE A 1 113 ? 17.938 12.539 14.914 1 96.88 113 ILE A O 1
ATOM 913 N N . ASP A 1 114 ? 17.641 11.984 17.047 1 96.25 114 ASP A N 1
ATOM 914 C CA . ASP A 1 114 ? 19.047 11.602 17.219 1 96.25 114 ASP A CA 1
ATOM 915 C C . ASP A 1 114 ? 19.422 10.461 16.281 1 96.25 114 ASP A C 1
ATOM 917 O O . ASP A 1 114 ? 20.484 10.492 15.656 1 96.25 114 ASP A O 1
ATOM 921 N N . SER A 1 115 ? 18.562 9.492 16.25 1 95.62 115 SER A N 1
ATOM 922 C CA . SER A 1 115 ? 18.812 8.344 15.383 1 95.62 115 SER A CA 1
ATOM 923 C C . SER A 1 115 ? 18.922 8.773 13.922 1 95.62 115 SER A C 1
ATOM 925 O O . SER A 1 115 ? 19.75 8.25 13.172 1 95.62 115 SER A O 1
ATOM 927 N N . ILE A 1 116 ? 18.125 9.695 13.523 1 95.38 116 ILE A N 1
ATOM 928 C CA . ILE A 1 116 ? 18.141 10.211 12.156 1 95.38 116 ILE A CA 1
ATOM 929 C C . ILE A 1 116 ? 19.406 11.023 11.922 1 95.38 116 ILE A C 1
ATOM 931 O O . ILE A 1 116 ? 20.094 10.852 10.914 1 95.38 116 ILE A O 1
ATOM 935 N N . ALA A 1 117 ? 19.734 11.859 12.875 1 93.25 117 ALA A N 1
ATOM 936 C CA . ALA A 1 117 ? 20.844 12.805 12.742 1 93.25 117 ALA A CA 1
ATOM 937 C C . ALA A 1 117 ? 22.188 12.078 12.664 1 93.25 117 ALA A C 1
ATOM 939 O O . ALA A 1 117 ? 23.141 12.586 12.07 1 93.25 117 ALA A O 1
ATOM 940 N N . VAL A 1 118 ? 22.266 10.898 13.219 1 92.06 118 VAL A N 1
ATOM 941 C CA . VAL A 1 118 ? 23.531 10.172 13.172 1 92.06 118 VAL A CA 1
ATOM 942 C C . VAL A 1 118 ? 23.5 9.164 12.023 1 92.06 118 VAL A C 1
ATOM 944 O O . VAL A 1 118 ? 24.453 8.391 11.852 1 92.06 118 VAL A O 1
ATOM 947 N N . GLY A 1 119 ? 22.453 9.094 11.289 1 91.62 119 GLY A N 1
ATOM 948 C CA . GLY A 1 119 ? 22.375 8.281 10.086 1 91.62 119 GLY A CA 1
ATOM 949 C C . GLY A 1 119 ? 22.078 6.824 10.359 1 91.62 119 GLY A C 1
ATOM 950 O O . GLY A 1 119 ? 22.469 5.945 9.594 1 91.62 119 GLY A O 1
ATOM 951 N N . LYS A 1 120 ? 21.359 6.512 11.406 1 91.62 120 LYS A N 1
ATOM 952 C CA . LYS A 1 120 ? 21.062 5.137 11.805 1 91.62 120 LYS A CA 1
ATOM 953 C C . LYS A 1 120 ? 19.828 4.609 11.078 1 91.62 120 LYS A C 1
ATOM 955 O O . LYS A 1 120 ? 19.594 3.4 11.055 1 91.62 120 LYS A O 1
ATOM 960 N N . VAL A 1 121 ? 19.062 5.512 10.539 1 94.31 121 VAL A N 1
ATOM 961 C CA . VAL A 1 121 ? 17.844 5.105 9.836 1 94.31 121 VAL A CA 1
ATOM 962 C C . VAL A 1 121 ? 17.875 5.648 8.406 1 94.31 121 VAL A C 1
ATOM 964 O O . VAL A 1 121 ? 18.359 6.754 8.164 1 94.31 121 VAL A O 1
ATOM 967 N N . CYS A 1 122 ? 17.297 4.898 7.457 1 95.81 122 CYS A N 1
ATOM 968 C CA . CYS A 1 122 ? 17.344 5.363 6.074 1 95.81 122 CYS A CA 1
ATOM 969 C C . CYS A 1 122 ? 16.047 5.055 5.344 1 95.81 122 CYS A C 1
ATOM 971 O O . CYS A 1 122 ? 15.969 5.168 4.121 1 95.81 122 CYS A O 1
ATOM 973 N N . THR A 1 123 ? 14.984 4.59 6.074 1 95.56 123 THR A N 1
ATOM 974 C CA . THR A 1 123 ? 13.703 4.293 5.441 1 95.56 123 THR A CA 1
ATOM 975 C C . THR A 1 123 ? 12.789 5.512 5.488 1 95.56 123 THR A C 1
ATOM 977 O O . THR A 1 123 ? 12.883 6.332 6.406 1 95.56 123 THR A O 1
ATOM 980 N N . HIS A 1 124 ? 11.914 5.609 4.52 1 96.38 124 HIS A N 1
ATOM 981 C CA . HIS A 1 124 ? 11.078 6.789 4.324 1 96.38 124 HIS A CA 1
ATOM 982 C C . HIS A 1 124 ? 10.195 7.043 5.539 1 96.38 124 HIS A C 1
ATOM 984 O O . HIS A 1 124 ? 10.039 8.188 5.973 1 96.38 124 HIS A O 1
ATOM 990 N N . ASP A 1 125 ? 9.617 5.988 6.125 1 93.19 125 ASP A N 1
ATOM 991 C CA . ASP A 1 125 ? 8.672 6.125 7.223 1 93.19 125 ASP A CA 1
ATOM 992 C C . ASP A 1 125 ? 9.32 6.793 8.43 1 93.19 125 ASP A C 1
ATOM 994 O O . ASP A 1 125 ? 8.648 7.484 9.203 1 93.19 125 ASP A O 1
ATOM 998 N N . LYS A 1 126 ? 10.602 6.645 8.547 1 93.44 126 LYS A N 1
ATOM 999 C CA . LYS A 1 126 ? 11.328 7.254 9.656 1 93.44 126 LYS A CA 1
ATOM 1000 C C . LYS A 1 126 ? 11.836 8.641 9.281 1 93.44 126 LYS A C 1
ATOM 1002 O O . LYS A 1 126 ? 11.797 9.57 10.094 1 93.44 126 LYS A O 1
ATOM 1007 N N . LEU A 1 127 ? 12.234 8.773 8.078 1 96.19 127 LEU A N 1
ATOM 1008 C CA . LEU A 1 127 ? 12.898 10 7.66 1 96.19 127 LEU A CA 1
ATOM 1009 C C . LEU A 1 127 ? 11.898 11.133 7.488 1 96.19 127 LEU A C 1
ATOM 1011 O O . LEU A 1 127 ? 12.273 12.312 7.508 1 96.19 127 LEU A O 1
ATOM 1015 N N . ILE A 1 128 ? 10.633 10.781 7.316 1 95.75 128 ILE A N 1
ATOM 1016 C CA . ILE A 1 128 ? 9.594 11.797 7.188 1 95.75 128 ILE A CA 1
ATOM 1017 C C . ILE A 1 128 ? 9.594 12.695 8.422 1 95.75 128 ILE A C 1
ATOM 1019 O O . ILE A 1 128 ? 9.281 13.883 8.328 1 95.75 128 ILE A O 1
ATOM 1023 N N . LEU A 1 129 ? 9.977 12.18 9.539 1 96.25 129 LEU A N 1
ATOM 1024 C CA . LEU A 1 129 ? 10 12.922 10.797 1 96.25 129 LEU A CA 1
ATOM 1025 C C . LEU A 1 129 ? 10.953 14.102 10.711 1 96.25 129 LEU A C 1
ATOM 1027 O O . LEU A 1 129 ? 10.672 15.18 11.242 1 96.25 129 LEU A O 1
ATOM 1031 N N . ALA A 1 130 ? 12.062 13.914 10.07 1 96.88 130 ALA A N 1
ATOM 1032 C CA . ALA A 1 130 ? 13.047 14.984 9.93 1 96.88 130 ALA A CA 1
ATOM 1033 C C . ALA A 1 130 ? 12.469 16.156 9.141 1 96.88 130 ALA A C 1
ATOM 1035 O O . ALA A 1 130 ? 12.609 17.312 9.539 1 96.88 130 ALA A O 1
ATOM 1036 N N . SER A 1 131 ? 11.844 15.789 8.023 1 95.69 131 SER A N 1
ATOM 1037 C CA . SER A 1 131 ? 11.211 16.828 7.223 1 95.69 131 SER A CA 1
ATOM 1038 C C . SER A 1 131 ? 10.109 17.547 8.008 1 95.69 131 SER A C 1
ATOM 1040 O O . SER A 1 131 ? 9.984 18.766 7.945 1 95.69 131 SER A O 1
ATOM 1042 N N . THR A 1 132 ? 9.352 16.844 8.75 1 96.31 132 THR A N 1
ATOM 1043 C CA . THR A 1 132 ? 8.258 17.375 9.555 1 96.31 132 THR A CA 1
ATOM 1044 C C . THR A 1 132 ? 8.773 18.391 10.57 1 96.31 132 THR A C 1
ATOM 1046 O O . THR A 1 132 ? 8.281 19.516 10.625 1 96.31 132 THR A O 1
ATOM 1049 N N . PHE A 1 133 ? 9.797 18.109 11.281 1 97.5 133 PHE A N 1
ATOM 1050 C CA . PHE A 1 133 ? 10.289 18.984 12.344 1 97.5 133 PHE A CA 1
ATOM 1051 C C . PHE A 1 133 ? 11.117 20.125 11.758 1 97.5 133 PHE A C 1
ATOM 1053 O O . PHE A 1 133 ? 11.109 21.234 12.297 1 97.5 133 PHE A O 1
ATOM 1060 N N . ARG A 1 134 ? 11.758 19.828 10.727 1 96.38 134 ARG A N 1
ATOM 1061 C CA . ARG A 1 134 ? 12.531 20.891 10.094 1 96.38 134 ARG A CA 1
ATOM 1062 C C . ARG A 1 134 ? 11.641 22.062 9.695 1 96.38 134 ARG A C 1
ATOM 1064 O O . ARG A 1 134 ? 12.008 23.219 9.875 1 96.38 134 ARG A O 1
ATOM 1071 N N . ASP A 1 135 ? 10.477 21.734 9.195 1 95.25 135 ASP A N 1
ATOM 1072 C CA . ASP A 1 135 ? 9.602 22.766 8.641 1 95.25 135 ASP A CA 1
ATOM 1073 C C . ASP A 1 135 ? 8.539 23.188 9.656 1 95.25 135 ASP A C 1
ATOM 1075 O O . ASP A 1 135 ? 7.703 24.047 9.367 1 95.25 135 ASP A O 1
ATOM 1079 N N . ALA A 1 136 ? 8.578 22.641 10.844 1 98.06 136 ALA A N 1
ATOM 1080 C CA . ALA A 1 136 ? 7.598 22.969 11.875 1 98.06 136 ALA A CA 1
ATOM 1081 C C . ALA A 1 136 ? 7.723 24.422 12.32 1 98.06 136 ALA A C 1
ATOM 1083 O O . ALA A 1 136 ? 8.781 25.031 12.18 1 98.06 136 ALA A O 1
ATOM 1084 N N . ILE A 1 137 ? 6.621 24.938 12.797 1 97.69 137 ILE A N 1
ATOM 1085 C CA . ILE A 1 137 ? 6.66 26.266 13.391 1 97.69 137 ILE A CA 1
ATOM 1086 C C . ILE A 1 137 ? 6.188 26.203 14.836 1 97.69 137 ILE A C 1
ATOM 1088 O O . ILE A 1 137 ? 5.285 25.438 15.172 1 97.69 137 ILE A O 1
ATOM 1092 N N . SER A 1 138 ? 6.766 27.031 15.672 1 97.31 138 SER A N 1
ATOM 1093 C CA . SER A 1 138 ? 6.477 27.031 17.094 1 97.31 138 SER A CA 1
ATOM 1094 C C . SER A 1 138 ? 5.246 27.875 17.406 1 97.31 138 SER A C 1
ATOM 1096 O O . SER A 1 138 ? 5.07 28.953 16.844 1 97.31 138 SER A O 1
ATOM 1098 N N . ILE A 1 139 ? 4.453 27.328 18.266 1 97.44 139 ILE A N 1
ATOM 1099 C CA . ILE A 1 139 ? 3.352 28.078 18.859 1 97.44 139 ILE A CA 1
ATOM 1100 C C . ILE A 1 139 ? 3.682 28.406 20.312 1 97.44 139 ILE A C 1
ATOM 1102 O O . ILE A 1 139 ? 3.562 29.562 20.734 1 97.44 139 ILE A O 1
ATOM 1106 N N . ARG A 1 140 ? 4.012 27.422 21.031 1 97.56 140 ARG A N 1
ATOM 1107 C CA . ARG A 1 140 ? 4.625 27.578 22.344 1 97.56 140 ARG A CA 1
ATOM 1108 C C . ARG A 1 140 ? 6.082 27.141 22.328 1 97.56 140 ARG A C 1
ATOM 1110 O O . ARG A 1 140 ? 6.375 25.953 22.141 1 97.56 140 ARG A O 1
ATOM 1117 N N . ASP A 1 141 ? 6.934 28.125 22.594 1 96.44 141 ASP A N 1
ATOM 1118 C CA . ASP A 1 141 ? 8.359 27.922 22.375 1 96.44 141 ASP A CA 1
ATOM 1119 C C . ASP A 1 141 ? 9.117 27.812 23.703 1 96.44 141 ASP A C 1
ATOM 1121 O O . ASP A 1 141 ? 9.266 28.797 24.422 1 96.44 141 ASP A O 1
ATOM 1125 N N . ASN A 1 142 ? 9.57 26.719 24 1 96.44 142 ASN A N 1
ATOM 1126 C CA . ASN A 1 142 ? 10.445 26.531 25.156 1 96.44 142 ASN A CA 1
ATOM 1127 C C . ASN A 1 142 ? 11.828 26.031 24.734 1 96.44 142 ASN A C 1
ATOM 1129 O O . ASN A 1 142 ? 12.523 25.375 25.5 1 96.44 142 ASN A O 1
ATOM 1133 N N . GLY A 1 143 ? 12.109 26.219 23.422 1 96.94 143 GLY A N 1
ATOM 1134 C CA . GLY A 1 143 ? 13.461 26.016 22.922 1 96.94 143 GLY A CA 1
ATOM 1135 C C . GLY A 1 143 ? 13.688 24.625 22.344 1 96.94 143 GLY A C 1
ATOM 1136 O O . GLY A 1 143 ? 14.742 24.359 21.766 1 96.94 143 GLY A O 1
ATOM 1137 N N . ILE A 1 144 ? 12.758 23.781 22.5 1 97.31 144 ILE A N 1
ATOM 1138 C CA . ILE A 1 144 ? 12.922 22.375 22.109 1 97.31 144 ILE A CA 1
ATOM 1139 C C . ILE A 1 144 ? 12.977 22.266 20.594 1 97.31 144 ILE A C 1
ATOM 1141 O O . ILE A 1 144 ? 13.883 21.641 20.031 1 97.31 144 ILE A O 1
ATOM 1145 N N . LEU A 1 145 ? 12.023 22.844 19.891 1 97.88 145 LEU A N 1
ATOM 1146 C CA . LEU A 1 145 ? 12 22.781 18.438 1 97.88 145 LEU A CA 1
ATOM 1147 C C . LEU A 1 145 ? 13.258 23.406 17.844 1 97.88 145 LEU A C 1
ATOM 1149 O O . LEU A 1 145 ? 13.828 22.875 16.891 1 97.88 145 LEU A O 1
ATOM 1153 N N . ARG A 1 146 ? 13.68 24.484 18.391 1 97.12 146 ARG A N 1
ATOM 1154 C CA . ARG A 1 146 ? 14.883 25.172 17.906 1 97.12 146 ARG A CA 1
ATOM 1155 C C . ARG A 1 146 ? 16.094 24.234 17.938 1 97.12 146 ARG A C 1
ATOM 1157 O O . ARG A 1 146 ? 16.875 24.188 17 1 97.12 146 ARG A O 1
ATOM 1164 N N . ASP A 1 147 ? 16.203 23.578 19.031 1 96.81 147 ASP A N 1
ATOM 1165 C CA . ASP A 1 147 ? 17.312 22.641 19.172 1 96.81 147 ASP A CA 1
ATOM 1166 C C . ASP A 1 147 ? 17.25 21.547 18.109 1 96.81 147 ASP A C 1
ATOM 1168 O O . ASP A 1 147 ? 18.281 21.203 17.516 1 96.81 147 ASP A O 1
ATOM 1172 N N . VAL A 1 148 ? 16.078 21.031 17.906 1 97.25 148 VAL A N 1
ATOM 1173 C CA . VAL A 1 148 ? 15.859 19.969 16.938 1 97.25 148 VAL A CA 1
ATOM 1174 C C . VAL A 1 148 ? 16.188 20.484 15.531 1 97.25 148 VAL A C 1
ATOM 1176 O O . VAL A 1 148 ? 16.875 19.812 14.758 1 97.25 148 VAL A O 1
ATOM 1179 N N . GLN A 1 149 ? 15.727 21.656 15.18 1 97.38 149 GLN A N 1
ATOM 1180 C CA . GLN A 1 149 ? 15.938 22.219 13.852 1 97.38 149 GLN A CA 1
ATOM 1181 C C . GLN A 1 149 ? 17.406 22.531 13.617 1 97.38 149 GLN A C 1
ATOM 1183 O O . GLN A 1 149 ? 17.906 22.406 12.5 1 97.38 149 GLN A O 1
ATOM 1188 N N . GLU A 1 150 ? 18.094 22.938 14.68 1 96.88 150 GLU A N 1
ATOM 1189 C CA . GLU A 1 150 ? 19.531 23.125 14.57 1 96.88 150 GLU A CA 1
ATOM 1190 C C . GLU A 1 150 ? 20.25 21.812 14.258 1 96.88 150 GLU A C 1
ATOM 1192 O O . GLU A 1 150 ? 21.156 21.781 13.422 1 96.88 150 GLU A O 1
ATOM 1197 N N . GLN A 1 151 ? 19.828 20.844 14.898 1 95.88 151 GLN A N 1
ATOM 1198 C CA . GLN A 1 151 ? 20.406 19.516 14.664 1 95.88 151 GLN A CA 1
ATOM 1199 C C . GLN A 1 151 ? 20.172 19.062 13.227 1 95.88 151 GLN A C 1
ATOM 1201 O O . GLN A 1 151 ? 21.047 18.422 12.625 1 95.88 151 GLN A O 1
ATOM 1206 N N . LEU A 1 152 ? 19.062 19.391 12.656 1 96.38 152 LEU A N 1
ATOM 1207 C CA . LEU A 1 152 ? 18.625 18.891 11.359 1 96.38 152 LEU A CA 1
ATOM 1208 C C . LEU A 1 152 ? 19.203 19.734 10.227 1 96.38 152 LEU A C 1
ATOM 1210 O O . LEU A 1 152 ? 19 19.422 9.055 1 96.38 152 LEU A O 1
ATOM 1214 N N . LYS A 1 153 ? 19.891 20.781 10.57 1 95.19 153 LYS A N 1
ATOM 1215 C CA . LYS A 1 153 ? 20.562 21.578 9.555 1 95.19 153 LYS A CA 1
ATOM 1216 C C . LYS A 1 153 ? 21.672 20.781 8.867 1 95.19 153 LYS A C 1
ATOM 1218 O O . LYS A 1 153 ? 21.953 21 7.684 1 95.19 153 LYS A O 1
ATOM 1223 N N . LEU A 1 154 ? 22.156 19.922 9.641 1 93.31 154 LEU A N 1
ATOM 1224 C CA . LEU A 1 154 ? 23.234 19.094 9.078 1 93.31 154 LEU A CA 1
ATOM 1225 C C . LEU A 1 154 ? 22.688 17.781 8.531 1 93.31 154 LEU A C 1
ATOM 1227 O O . LEU A 1 154 ? 22.031 17.031 9.258 1 93.31 154 LEU A O 1
ATOM 1231 N N . TYR A 1 155 ? 22.922 17.562 7.281 1 95.12 155 TYR A N 1
ATOM 1232 C CA . TYR A 1 155 ? 22.578 16.297 6.656 1 95.12 155 TYR A CA 1
ATOM 1233 C C . TYR A 1 155 ? 23.703 15.281 6.82 1 95.12 155 TYR A C 1
ATOM 1235 O O . TYR A 1 155 ? 24.828 15.516 6.379 1 95.12 155 TYR A O 1
ATOM 1243 N N . PRO A 1 156 ? 23.406 14.18 7.422 1 93.81 156 PRO A N 1
ATOM 1244 C CA . PRO A 1 156 ? 24.5 13.242 7.699 1 93.81 156 PRO A CA 1
ATOM 1245 C C . PRO A 1 156 ? 25.203 12.773 6.43 1 93.81 156 PRO A C 1
ATOM 1247 O O . PRO A 1 156 ? 24.547 12.484 5.426 1 93.81 156 PRO A O 1
ATOM 1250 N N . GLU A 1 157 ? 26.453 12.648 6.441 1 84.69 157 GLU A N 1
ATOM 1251 C CA . GLU A 1 157 ? 27.281 12.359 5.281 1 84.69 157 GLU A CA 1
ATOM 1252 C C . GLU A 1 157 ? 26.969 10.992 4.688 1 84.69 157 GLU A C 1
ATOM 1254 O O . GLU A 1 157 ? 26.859 10.852 3.467 1 84.69 157 GLU A O 1
ATOM 1259 N N . LYS A 1 158 ? 26.797 10.008 5.535 1 92.5 158 LYS A N 1
ATOM 1260 C CA . LYS A 1 158 ? 26.641 8.656 5.016 1 92.5 158 LYS A CA 1
ATOM 1261 C C . LYS A 1 158 ? 25.172 8.367 4.68 1 92.5 158 LYS A C 1
ATOM 1263 O O . LYS A 1 158 ? 24.875 7.367 4.035 1 92.5 158 LYS A O 1
ATOM 1268 N N . LEU A 1 159 ? 24.328 9.25 5.035 1 96.31 159 LEU A N 1
ATOM 1269 C CA . LEU A 1 159 ? 22.891 8.992 4.898 1 96.31 159 LEU A CA 1
ATOM 1270 C C . LEU A 1 159 ? 22.469 8.992 3.434 1 96.31 159 LEU A C 1
ATOM 1272 O O . LEU A 1 159 ? 21.641 8.172 3.021 1 96.31 159 LEU A O 1
ATOM 1276 N N . GLU A 1 160 ? 23.094 9.875 2.699 1 96.44 160 GLU A N 1
ATOM 1277 C CA . GLU A 1 160 ? 22.828 9.953 1.266 1 96.44 160 GLU A CA 1
ATOM 1278 C C . GLU A 1 160 ? 23.016 8.594 0.599 1 96.44 160 GLU A C 1
ATOM 1280 O O . GLU A 1 160 ? 22.094 8.078 -0.046 1 96.44 160 GLU A O 1
ATOM 1285 N N . LYS A 1 161 ? 24.125 8 0.815 1 97.25 161 LYS A N 1
ATOM 1286 C CA . LYS A 1 161 ? 24.469 6.711 0.217 1 97.25 161 LYS A CA 1
ATOM 1287 C C . LYS A 1 161 ? 23.547 5.605 0.753 1 97.25 161 LYS A C 1
ATOM 1289 O O . LYS A 1 161 ? 23.078 4.762 -0.01 1 97.25 161 LYS A O 1
ATOM 1294 N N . ASP A 1 162 ? 23.328 5.625 2.047 1 97.5 162 ASP A N 1
ATOM 1295 C CA . ASP A 1 162 ? 22.5 4.598 2.676 1 97.5 162 ASP A CA 1
ATOM 1296 C C . ASP A 1 162 ? 21.078 4.621 2.129 1 97.5 162 ASP A C 1
ATOM 1298 O O . ASP A 1 162 ? 20.484 3.572 1.869 1 97.5 162 ASP A O 1
ATOM 1302 N N . ILE A 1 163 ? 20.469 5.773 1.925 1 98.06 163 ILE A N 1
ATOM 1303 C CA . ILE A 1 163 ? 19.125 5.914 1.378 1 98.06 163 ILE A CA 1
ATOM 1304 C C . ILE A 1 163 ? 19.094 5.367 -0.049 1 98.06 163 ILE A C 1
ATOM 1306 O O . ILE A 1 163 ? 18.203 4.59 -0.4 1 98.06 163 ILE A O 1
ATOM 1310 N N . ILE A 1 164 ? 20.062 5.766 -0.841 1 98.31 164 ILE A N 1
ATOM 1311 C CA . ILE A 1 164 ? 20.094 5.371 -2.246 1 98.31 164 ILE A CA 1
ATOM 1312 C C . ILE A 1 164 ? 20.234 3.855 -2.355 1 98.31 164 ILE A C 1
ATOM 1314 O O . ILE A 1 164 ? 19.484 3.211 -3.086 1 98.31 164 ILE A O 1
ATOM 1318 N N . LEU A 1 165 ? 21.109 3.254 -1.566 1 97.62 165 LEU A N 1
ATOM 1319 C CA . LEU A 1 165 ? 21.312 1.81 -1.596 1 97.62 165 LEU A CA 1
ATOM 1320 C C . LEU A 1 165 ? 20.047 1.071 -1.186 1 97.62 165 LEU A C 1
ATOM 1322 O O . LEU A 1 165 ? 19.641 0.109 -1.844 1 97.62 165 LEU A O 1
ATOM 1326 N N . ASN A 1 166 ? 19.469 1.532 -0.142 1 97 166 ASN A N 1
ATOM 1327 C CA . ASN A 1 166 ? 18.219 0.94 0.313 1 97 166 ASN A CA 1
ATOM 1328 C C . ASN A 1 166 ? 17.125 1.076 -0.738 1 97 166 ASN A C 1
ATOM 1330 O O . ASN A 1 166 ? 16.344 0.149 -0.945 1 97 166 ASN A O 1
ATOM 1334 N N . THR A 1 167 ? 17.109 2.131 -1.422 1 97.88 167 THR A N 1
ATOM 1335 C CA . THR A 1 167 ? 16.031 2.5 -2.344 1 97.88 167 THR A CA 1
ATOM 1336 C C . THR A 1 167 ? 16.141 1.716 -3.646 1 97.88 167 THR A C 1
ATOM 1338 O O . THR A 1 167 ? 15.141 1.285 -4.211 1 97.88 167 THR A O 1
ATOM 1341 N N . ILE A 1 168 ? 17.328 1.449 -4.137 1 97.88 168 ILE A N 1
ATOM 1342 C CA . ILE A 1 168 ? 17.5 0.893 -5.473 1 97.88 168 ILE A CA 1
ATOM 1343 C C . ILE A 1 168 ? 17.547 -0.632 -5.395 1 97.88 168 ILE A C 1
ATOM 1345 O O . ILE A 1 168 ? 17.484 -1.314 -6.418 1 97.88 168 ILE A O 1
ATOM 1349 N N . LYS A 1 169 ? 17.609 -1.218 -4.254 1 95.5 169 LYS A N 1
ATOM 1350 C CA . LYS A 1 169 ? 17.797 -2.652 -4.043 1 95.5 169 LYS A CA 1
ATOM 1351 C C . LYS A 1 169 ? 16.781 -3.459 -4.844 1 95.5 169 LYS A C 1
ATOM 1353 O O . LYS A 1 169 ? 17.141 -4.391 -5.562 1 95.5 169 LYS A O 1
ATOM 1358 N N . PRO A 1 170 ? 15.508 -3.137 -4.84 1 94.19 170 PRO A N 1
ATOM 1359 C CA . PRO A 1 170 ? 14.539 -3.926 -5.602 1 94.19 170 PRO A CA 1
ATOM 1360 C C . PRO A 1 170 ? 14.828 -3.938 -7.098 1 94.19 170 PRO A C 1
ATOM 1362 O O . PRO A 1 170 ? 14.516 -4.914 -7.785 1 94.19 170 PRO A O 1
ATOM 1365 N N . TRP A 1 171 ? 15.43 -2.889 -7.617 1 96.38 171 TRP A N 1
ATOM 1366 C CA . TRP A 1 171 ? 15.695 -2.77 -9.047 1 96.38 171 TRP A CA 1
ATOM 1367 C C . TRP A 1 171 ? 16.875 -3.641 -9.453 1 96.38 171 TRP A C 1
ATOM 1369 O O . TRP A 1 171 ? 17.109 -3.867 -10.641 1 96.38 171 TRP A O 1
ATOM 1379 N N . THR A 1 172 ? 17.641 -4.133 -8.453 1 94.69 172 THR A N 1
ATOM 1380 C CA . THR A 1 172 ? 18.781 -4.996 -8.742 1 94.69 172 THR A CA 1
ATOM 1381 C C . THR A 1 172 ? 18.328 -6.438 -8.961 1 94.69 172 THR A C 1
ATOM 1383 O O . THR A 1 172 ? 19.094 -7.262 -9.461 1 94.69 172 THR A O 1
ATOM 1386 N N . ILE A 1 173 ? 17.125 -6.742 -8.625 1 89.12 173 ILE A N 1
ATOM 1387 C CA . ILE A 1 173 ? 16.578 -8.086 -8.734 1 89.12 173 ILE A CA 1
ATOM 1388 C C . ILE A 1 173 ? 15.898 -8.258 -10.086 1 89.12 173 ILE A C 1
ATOM 1390 O O . ILE A 1 173 ? 14.875 -7.621 -10.359 1 89.12 173 ILE A O 1
ATOM 1394 N N . ASP A 1 174 ? 16.312 -9.172 -10.859 1 86.75 174 ASP A N 1
ATOM 1395 C CA . ASP A 1 174 ? 15.812 -9.367 -12.219 1 86.75 174 ASP A CA 1
ATOM 1396 C C . ASP A 1 174 ? 14.328 -9.711 -12.219 1 86.75 174 ASP A C 1
ATOM 1398 O O . ASP A 1 174 ? 13.562 -9.188 -13.031 1 86.75 174 ASP A O 1
ATOM 1402 N N . LEU A 1 175 ? 13.961 -10.523 -11.305 1 85.31 175 LEU A N 1
ATOM 1403 C CA . LEU A 1 175 ? 12.578 -10.969 -11.227 1 85.31 175 LEU A CA 1
ATOM 1404 C C . LEU A 1 175 ? 11.641 -9.789 -10.984 1 85.31 175 LEU A C 1
ATOM 1406 O O . LEU A 1 175 ? 10.508 -9.781 -11.461 1 85.31 175 LEU A O 1
ATOM 1410 N N . SER A 1 176 ? 12.125 -8.859 -10.266 1 90.5 176 SER A N 1
ATOM 1411 C CA . SER A 1 176 ? 11.328 -7.672 -9.984 1 90.5 176 SER A CA 1
ATOM 1412 C C . SER A 1 176 ? 11.062 -6.863 -11.25 1 90.5 176 SER A C 1
ATOM 1414 O O . SER A 1 176 ? 9.945 -6.371 -11.453 1 90.5 176 SER A O 1
ATOM 1416 N N . ILE A 1 177 ? 12.031 -6.73 -12.078 1 92.44 177 ILE A N 1
ATOM 1417 C CA . ILE A 1 177 ? 11.906 -5.992 -13.336 1 92.44 177 ILE A CA 1
ATOM 1418 C C . ILE A 1 177 ? 11.039 -6.777 -14.312 1 92.44 177 ILE A C 1
ATOM 1420 O O . ILE A 1 177 ? 10.164 -6.207 -14.977 1 92.44 177 ILE A O 1
ATOM 1424 N N . GLU A 1 178 ? 11.195 -8.047 -14.336 1 88.88 178 GLU A N 1
ATOM 1425 C CA . GLU A 1 178 ? 10.414 -8.914 -15.219 1 88.88 178 GLU A CA 1
ATOM 1426 C C . GLU A 1 178 ? 8.93 -8.859 -14.875 1 88.88 178 GLU A C 1
ATOM 1428 O O . GLU A 1 178 ? 8.078 -8.922 -15.758 1 88.88 178 GLU A O 1
ATOM 1433 N N . ALA A 1 179 ? 8.656 -8.797 -13.617 1 90.88 179 ALA A N 1
ATOM 1434 C CA . ALA A 1 179 ? 7.266 -8.695 -13.188 1 90.88 179 ALA A CA 1
ATOM 1435 C C . ALA A 1 179 ? 6.605 -7.438 -13.75 1 90.88 179 ALA A C 1
ATOM 1437 O O . ALA A 1 179 ? 5.445 -7.473 -14.172 1 90.88 179 ALA A O 1
ATOM 1438 N N . ARG A 1 180 ? 7.305 -6.348 -13.766 1 94.56 180 ARG A N 1
ATOM 1439 C CA . ARG A 1 180 ? 6.789 -5.113 -14.344 1 94.56 180 ARG A CA 1
ATOM 1440 C C . ARG A 1 180 ? 6.516 -5.277 -15.836 1 94.56 180 ARG A C 1
ATOM 1442 O O . ARG A 1 180 ? 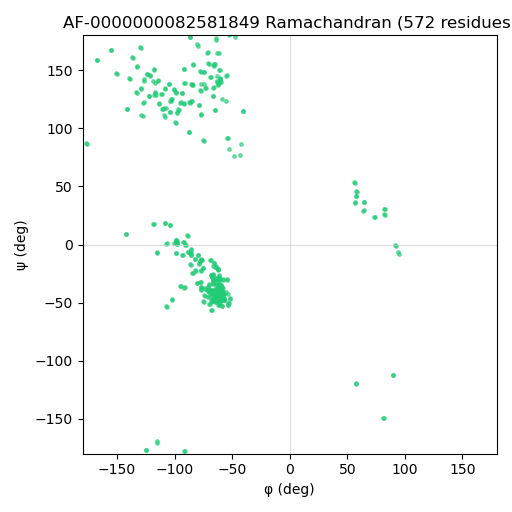5.473 -4.852 -16.328 1 94.56 180 ARG A O 1
ATOM 1449 N N . LYS A 1 181 ? 7.445 -5.863 -16.5 1 93 181 LYS A N 1
ATOM 1450 C CA . LYS A 1 181 ? 7.297 -6.086 -17.938 1 93 181 LYS A CA 1
ATOM 1451 C C . LYS A 1 181 ? 6.094 -6.98 -18.234 1 93 181 LYS A C 1
ATOM 1453 O O . LYS A 1 181 ? 5.328 -6.715 -19.156 1 93 181 LYS A O 1
ATOM 1458 N N . MET A 1 182 ? 5.941 -7.98 -17.438 1 91.94 182 MET A N 1
ATOM 1459 C CA . MET A 1 182 ? 4.82 -8.898 -17.594 1 91.94 182 MET A CA 1
ATOM 1460 C C . MET A 1 182 ? 3.492 -8.18 -17.406 1 91.94 182 MET A C 1
ATOM 1462 O O . MET A 1 182 ? 2.58 -8.312 -18.219 1 91.94 182 MET A O 1
ATOM 1466 N N . LEU A 1 183 ? 3.316 -7.453 -16.328 1 93.38 183 LEU A N 1
ATOM 1467 C CA . LEU A 1 183 ? 2.086 -6.723 -16.047 1 93.38 183 LEU A CA 1
ATOM 1468 C C . LEU A 1 183 ? 1.775 -5.73 -17.172 1 93.38 183 LEU A C 1
ATOM 1470 O O . LEU A 1 183 ? 0.614 -5.551 -17.531 1 93.38 183 LEU A O 1
ATOM 1474 N N . SER A 1 184 ? 2.867 -5.062 -17.625 1 94.25 184 SER A N 1
ATOM 1475 C CA . SER A 1 184 ? 2.713 -4.117 -18.734 1 94.25 184 SER A CA 1
ATOM 1476 C C . SER A 1 184 ? 2.193 -4.809 -19.984 1 94.25 184 SER A C 1
ATOM 1478 O O . SER A 1 184 ? 1.252 -4.328 -20.625 1 94.25 184 SER A O 1
ATOM 1480 N N . LYS A 1 185 ? 2.734 -5.906 -20.297 1 92.31 185 LYS A N 1
ATOM 1481 C CA . LYS A 1 185 ? 2.33 -6.656 -21.484 1 92.31 185 LYS A CA 1
ATOM 1482 C C . LYS A 1 185 ? 0.88 -7.121 -21.375 1 92.31 185 LYS A C 1
ATOM 1484 O O . LYS A 1 185 ? 0.14 -7.105 -22.359 1 92.31 185 LYS A O 1
ATOM 1489 N N . ARG A 1 186 ? 0.439 -7.492 -20.203 1 91.12 186 ARG A N 1
ATOM 1490 C CA . ARG A 1 186 ? -0.901 -8.016 -19.953 1 91.12 186 ARG A CA 1
ATOM 1491 C C . ARG A 1 186 ? -1.931 -6.891 -19.938 1 91.12 186 ARG A C 1
ATOM 1493 O O . ARG A 1 186 ? -3.129 -7.137 -20.094 1 91.12 186 ARG A O 1
ATOM 1500 N N . GLY A 1 187 ? -1.495 -5.762 -19.688 1 90.5 187 GLY A N 1
ATOM 1501 C CA . GLY A 1 187 ? -2.422 -4.652 -19.531 1 90.5 187 GLY A CA 1
ATOM 1502 C C . GLY A 1 187 ? -3.188 -4.691 -18.234 1 90.5 187 GLY A C 1
ATOM 1503 O O . GLY A 1 187 ? -4.297 -4.168 -18.141 1 90.5 187 GLY A O 1
ATOM 1504 N N . ASP A 1 188 ? -2.662 -5.371 -17.203 1 90.75 188 ASP A N 1
ATOM 1505 C CA . ASP A 1 188 ? -3.248 -5.391 -15.867 1 90.75 188 ASP A CA 1
ATOM 1506 C C . ASP A 1 188 ? -3 -4.074 -15.141 1 90.75 188 ASP A C 1
ATOM 1508 O O . ASP A 1 188 ? -2.066 -3.965 -14.344 1 90.75 188 ASP A O 1
ATOM 1512 N N . LYS A 1 189 ? -3.822 -3.164 -15.273 1 92.62 189 LYS A N 1
ATOM 1513 C CA . LYS A 1 189 ? -3.549 -1.769 -14.938 1 92.62 189 LYS A CA 1
ATOM 1514 C C . LYS A 1 189 ? -3.432 -1.576 -13.43 1 92.62 189 LYS A C 1
ATOM 1516 O O . LYS A 1 189 ? -2.572 -0.828 -12.961 1 92.62 189 LYS A O 1
ATOM 1521 N N . MET A 1 190 ? -4.273 -2.24 -12.68 1 93.56 190 MET A N 1
ATOM 1522 C CA . MET A 1 190 ? -4.273 -2.014 -11.234 1 93.56 190 MET A CA 1
ATOM 1523 C C . MET A 1 190 ? -2.994 -2.547 -10.602 1 93.56 190 MET A C 1
ATOM 1525 O O . MET A 1 190 ? -2.242 -1.792 -9.984 1 93.56 190 MET A O 1
ATOM 1529 N N . PRO A 1 191 ? -2.646 -3.85 -10.773 1 94.44 191 PRO A N 1
ATOM 1530 C CA . PRO A 1 191 ? -1.363 -4.297 -10.227 1 94.44 191 PRO A CA 1
ATOM 1531 C C . PRO A 1 191 ? -0.173 -3.561 -10.836 1 94.44 191 PRO A C 1
ATOM 1533 O O . PRO A 1 191 ? 0.845 -3.365 -10.164 1 94.44 191 PRO A O 1
ATOM 1536 N N . PHE A 1 192 ? -0.36 -3.156 -12.117 1 95.5 192 PHE A N 1
ATOM 1537 C CA . PHE A 1 192 ? 0.688 -2.393 -12.781 1 95.5 192 PHE A CA 1
ATOM 1538 C C . PHE A 1 192 ? 0.937 -1.072 -12.062 1 95.5 192 PHE A C 1
ATOM 1540 O O . PHE A 1 192 ? 2.08 -0.74 -11.742 1 95.5 192 PHE A O 1
ATOM 1547 N N . LEU A 1 193 ? -0.064 -0.342 -11.719 1 95.69 193 LEU A N 1
ATOM 1548 C CA . LEU A 1 193 ? 0.058 0.925 -11.008 1 95.69 193 LEU A CA 1
ATOM 1549 C C . LEU A 1 193 ? 0.638 0.71 -9.617 1 95.69 193 LEU A C 1
ATOM 1551 O O . LEU A 1 193 ? 1.37 1.561 -9.102 1 95.69 193 LEU A O 1
ATOM 1555 N N . GLU A 1 194 ? 0.31 -0.386 -9.062 1 95.5 194 GLU A N 1
ATOM 1556 C CA . GLU A 1 194 ? 0.836 -0.716 -7.742 1 95.5 194 GLU A CA 1
ATOM 1557 C C . GLU A 1 194 ? 2.346 -0.931 -7.785 1 95.5 194 GLU A C 1
ATOM 1559 O O . GLU A 1 194 ? 3.01 -0.936 -6.746 1 95.5 194 GLU A O 1
ATOM 1564 N N . ARG A 1 195 ? 2.885 -1.113 -8.984 1 95.94 195 ARG A N 1
ATOM 1565 C CA . ARG A 1 195 ? 4.332 -1.173 -9.156 1 95.94 195 ARG A CA 1
ATOM 1566 C C . ARG A 1 195 ? 4.895 0.19 -9.547 1 95.94 195 ARG A C 1
ATOM 1568 O O . ARG A 1 195 ? 5.988 0.564 -9.109 1 95.94 195 ARG A O 1
ATOM 1575 N N . MET A 1 196 ? 4.129 0.926 -10.336 1 96.88 196 MET A N 1
ATOM 1576 C CA . MET A 1 196 ? 4.609 2.213 -10.828 1 96.88 196 MET A CA 1
ATOM 1577 C C . MET A 1 196 ? 4.723 3.227 -9.695 1 96.88 196 MET A C 1
ATOM 1579 O O . MET A 1 196 ? 5.691 3.982 -9.633 1 96.88 196 MET A O 1
ATOM 1583 N N . ILE A 1 197 ? 3.777 3.186 -8.828 1 97.12 197 ILE A N 1
ATOM 1584 C CA . ILE A 1 197 ? 3.74 4.184 -7.762 1 97.12 197 ILE A CA 1
ATOM 1585 C C . ILE A 1 197 ? 4.961 4.02 -6.859 1 97.12 197 ILE A C 1
ATOM 1587 O O . ILE A 1 197 ? 5.723 4.969 -6.652 1 97.12 197 ILE A O 1
ATOM 1591 N N . PRO A 1 198 ? 5.277 2.828 -6.395 1 97.62 198 PRO A N 1
ATOM 1592 C CA . PRO A 1 198 ? 6.508 2.654 -5.621 1 97.62 198 PRO A CA 1
ATOM 1593 C C . PRO A 1 198 ? 7.758 3.023 -6.414 1 97.62 198 PRO A C 1
ATOM 1595 O O . PRO A 1 198 ? 8.727 3.527 -5.844 1 97.62 198 PRO A O 1
ATOM 1598 N N . ASP A 1 199 ? 7.777 2.752 -7.652 1 98.19 199 ASP A N 1
ATOM 1599 C CA . ASP A 1 199 ? 8.938 3.123 -8.453 1 98.19 199 ASP A CA 1
ATOM 1600 C C . ASP A 1 199 ? 9.125 4.641 -8.477 1 98.19 199 ASP A C 1
ATOM 1602 O O . ASP A 1 199 ? 10.25 5.133 -8.375 1 98.19 199 ASP A O 1
ATOM 1606 N N . ILE A 1 200 ? 8.023 5.348 -8.664 1 97.94 200 ILE A N 1
ATOM 1607 C CA . ILE A 1 200 ? 8.094 6.805 -8.625 1 97.94 200 ILE A CA 1
ATOM 1608 C C . ILE A 1 200 ? 8.57 7.262 -7.25 1 97.94 200 ILE A C 1
ATOM 1610 O O . ILE A 1 200 ? 9.398 8.172 -7.145 1 97.94 200 ILE A O 1
ATOM 1614 N N . GLN A 1 201 ? 8.07 6.656 -6.223 1 98.06 201 GLN A N 1
ATOM 1615 C CA . GLN A 1 201 ? 8.5 6.988 -4.867 1 98.06 201 GLN A CA 1
ATOM 1616 C C . GLN A 1 201 ? 9.992 6.75 -4.684 1 98.06 201 GLN A C 1
ATOM 1618 O O . GLN A 1 201 ? 10.68 7.555 -4.051 1 98.06 201 GLN A O 1
ATOM 1623 N N . LYS A 1 202 ? 10.484 5.668 -5.211 1 98.44 202 LYS A N 1
ATOM 1624 C CA . LYS A 1 202 ? 11.914 5.387 -5.152 1 98.44 202 LYS A CA 1
ATOM 1625 C C . LYS A 1 202 ? 12.719 6.453 -5.891 1 98.44 202 LYS A C 1
ATOM 1627 O O . LYS A 1 202 ? 13.758 6.895 -5.41 1 98.44 202 LYS A O 1
ATOM 1632 N N . ILE A 1 203 ? 12.203 6.855 -7.047 1 98.56 203 ILE A N 1
ATOM 1633 C CA . ILE A 1 203 ? 12.828 7.934 -7.805 1 98.56 203 ILE A CA 1
ATOM 1634 C C . ILE A 1 203 ? 12.922 9.188 -6.938 1 98.56 203 ILE A C 1
ATOM 1636 O O . ILE A 1 203 ? 13.984 9.797 -6.828 1 98.56 203 ILE A O 1
ATOM 1640 N N . LEU A 1 204 ? 11.875 9.531 -6.312 1 98.25 204 LEU A N 1
ATOM 1641 C CA . LEU A 1 204 ? 11.82 10.734 -5.488 1 98.25 204 LEU A CA 1
ATOM 1642 C C . LEU A 1 204 ? 12.781 10.625 -4.305 1 98.25 204 LEU A C 1
ATOM 1644 O O . LEU A 1 204 ? 13.453 11.594 -3.953 1 98.25 204 LEU A O 1
ATOM 1648 N N . ARG A 1 205 ? 12.852 9.477 -3.707 1 98.44 205 ARG A N 1
ATOM 1649 C CA . ARG A 1 205 ? 13.758 9.289 -2.582 1 98.44 205 ARG A CA 1
ATOM 1650 C C . ARG A 1 205 ? 15.211 9.508 -3.006 1 98.44 205 ARG A C 1
ATOM 1652 O O . ARG A 1 205 ? 15.984 10.133 -2.277 1 98.44 205 ARG A O 1
ATOM 1659 N N . ILE A 1 206 ? 15.57 8.992 -4.133 1 98.5 206 ILE A N 1
ATOM 1660 C CA . ILE A 1 206 ? 16.922 9.203 -4.648 1 98.5 206 ILE A CA 1
ATOM 1661 C C . ILE A 1 206 ? 17.156 10.695 -4.859 1 98.5 206 ILE A C 1
ATOM 1663 O O . ILE A 1 206 ? 18.219 11.219 -4.48 1 98.5 206 ILE A O 1
ATOM 1667 N N . LEU A 1 207 ? 16.188 11.367 -5.445 1 98.5 207 LEU A N 1
ATOM 1668 C CA . LEU A 1 207 ? 16.328 12.789 -5.727 1 98.5 207 LEU A CA 1
ATOM 1669 C C . LEU A 1 207 ? 16.453 13.586 -4.434 1 98.5 207 LEU A C 1
ATOM 1671 O O . LEU A 1 207 ? 17.25 14.531 -4.352 1 98.5 207 LEU A O 1
ATOM 1675 N N . TYR A 1 208 ? 15.695 13.242 -3.414 1 97.62 208 TYR A N 1
ATOM 1676 C CA . TYR A 1 208 ? 15.844 13.906 -2.123 1 97.62 208 TYR A CA 1
ATOM 1677 C C . TYR A 1 208 ? 17.234 13.68 -1.55 1 97.62 208 TYR A C 1
ATOM 1679 O O . TYR A 1 208 ? 17.859 14.609 -1.038 1 97.62 208 TYR A O 1
ATOM 1687 N N . ALA A 1 209 ? 17.688 12.469 -1.673 1 97.56 209 ALA A N 1
ATOM 1688 C CA . ALA A 1 209 ? 19 12.125 -1.125 1 97.56 209 ALA A CA 1
ATOM 1689 C C . ALA A 1 209 ? 20.109 12.891 -1.834 1 97.56 209 ALA A C 1
ATOM 1691 O O . ALA A 1 209 ? 20.969 13.5 -1.185 1 97.56 209 ALA A O 1
ATOM 1692 N N . VAL A 1 210 ? 20.094 12.938 -3.143 1 97.56 210 VAL A N 1
ATOM 1693 C CA . VAL A 1 210 ? 21.172 13.57 -3.9 1 97.56 210 VAL A CA 1
ATOM 1694 C C . VAL A 1 210 ? 21.141 15.078 -3.67 1 97.56 210 VAL A C 1
ATOM 1696 O O . VAL A 1 210 ? 22.172 15.75 -3.83 1 97.56 210 VAL A O 1
ATOM 1699 N N . ASN A 1 211 ? 20.016 15.656 -3.346 1 96.94 211 ASN A N 1
ATOM 1700 C CA . ASN A 1 211 ? 19.891 17.078 -3.029 1 96.94 211 ASN A CA 1
ATOM 1701 C C . 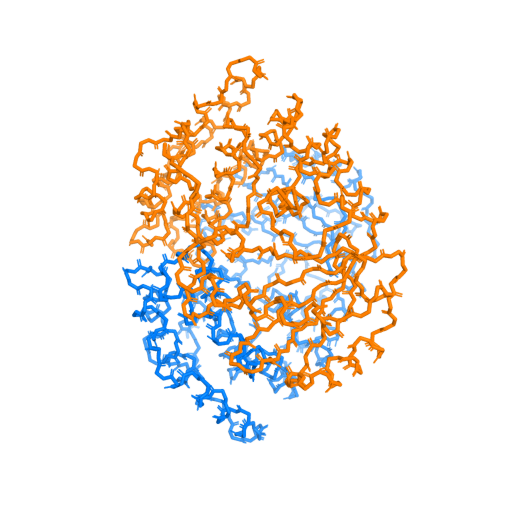ASN A 1 211 ? 20.125 17.344 -1.543 1 96.94 211 ASN A C 1
ATOM 1703 O O . ASN A 1 211 ? 20.016 18.484 -1.09 1 96.94 211 ASN A O 1
ATOM 1707 N N . ARG A 1 212 ? 20.281 16.281 -0.715 1 95.38 212 ARG A N 1
ATOM 1708 C CA . ARG A 1 212 ? 20.453 16.375 0.731 1 95.38 212 ARG A CA 1
ATOM 1709 C C . ARG A 1 212 ? 19.281 17.109 1.376 1 95.38 212 ARG A C 1
ATOM 1711 O O . ARG A 1 212 ? 19.484 18.016 2.191 1 95.38 212 ARG A O 1
ATOM 1718 N N . GLN A 1 213 ? 18.156 16.781 0.891 1 95.12 213 GLN A N 1
ATOM 1719 C CA . GLN A 1 213 ? 16.906 17.297 1.419 1 95.12 213 GLN A CA 1
ATOM 1720 C C . GLN A 1 213 ? 16.141 16.203 2.166 1 95.12 213 GLN A C 1
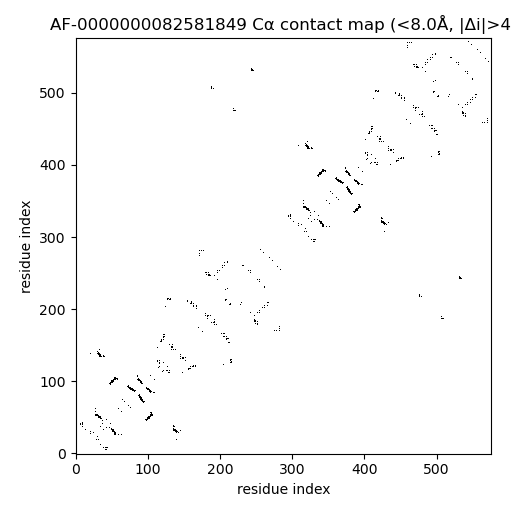ATOM 1722 O O . GLN A 1 213 ? 16.078 15.062 1.71 1 95.12 213 GLN A O 1
ATOM 1727 N N . TRP A 1 214 ? 15.648 16.578 3.328 1 95.75 214 TRP A N 1
ATOM 1728 C CA . TRP A 1 214 ? 14.828 15.617 4.066 1 95.75 214 TRP A CA 1
ATOM 1729 C C . TRP A 1 214 ? 13.57 15.25 3.283 1 95.75 214 TRP A C 1
ATOM 1731 O O . TRP A 1 214 ? 12.945 16.125 2.666 1 95.75 214 TRP A O 1
ATOM 1741 N N . GLU A 1 215 ? 13.234 13.984 3.277 1 95.25 215 GLU A N 1
ATOM 1742 C CA . GLU A 1 215 ? 12.125 13.453 2.494 1 95.25 215 GLU A CA 1
ATOM 1743 C C . GLU A 1 215 ? 10.789 13.734 3.17 1 95.25 215 GLU A C 1
ATOM 1745 O O . GLU A 1 215 ? 10.547 13.289 4.293 1 95.25 215 GLU A O 1
ATOM 1750 N N . PRO A 1 216 ? 9.898 14.43 2.572 1 94.81 216 PRO A N 1
ATOM 1751 C CA . PRO A 1 216 ? 8.562 14.656 3.127 1 94.81 216 PRO A CA 1
ATOM 1752 C C . PRO A 1 216 ? 7.578 13.539 2.771 1 94.81 216 PRO A C 1
ATOM 1754 O O . PRO A 1 216 ? 7.965 12.539 2.158 1 94.81 216 PRO A O 1
ATOM 1757 N N . ASP A 1 217 ? 6.371 13.695 3.27 1 93.38 217 ASP A N 1
ATOM 1758 C CA . ASP A 1 217 ? 5.301 12.805 2.836 1 93.38 217 ASP A CA 1
ATOM 1759 C C . ASP A 1 217 ? 5.008 12.977 1.346 1 93.38 217 ASP A C 1
ATOM 1761 O O . ASP A 1 217 ? 5.586 13.852 0.694 1 93.38 217 ASP A O 1
ATOM 1765 N N . TRP A 1 218 ? 4.117 12.219 0.806 1 94.38 218 TRP A N 1
ATOM 1766 C CA . TRP A 1 218 ? 3.936 12.172 -0.641 1 94.38 218 TRP A CA 1
ATOM 1767 C C . TRP A 1 218 ? 2.902 13.195 -1.094 1 94.38 218 TRP A C 1
ATOM 1769 O O . TRP A 1 218 ? 2.623 13.32 -2.289 1 94.38 218 TRP A O 1
ATOM 1779 N N . LYS A 1 219 ? 2.336 13.945 -0.155 1 91.69 219 LYS A N 1
ATOM 1780 C CA . LYS A 1 219 ? 1.452 15.047 -0.536 1 91.69 219 LYS A CA 1
ATOM 1781 C C . LYS A 1 219 ? 2.252 16.25 -1.009 1 91.69 219 LYS A C 1
ATOM 1783 O O . LYS A 1 219 ? 3.406 16.438 -0.618 1 91.69 219 LYS A O 1
ATOM 1788 N N . TRP A 1 220 ? 1.684 17 -1.932 1 89.88 220 TRP A N 1
ATOM 1789 C CA . TRP A 1 220 ? 2.275 18.234 -2.449 1 89.88 220 TRP A CA 1
ATOM 1790 C C . TRP A 1 220 ? 3.578 17.938 -3.186 1 89.88 220 TRP A C 1
ATOM 1792 O O . TRP A 1 220 ? 4.492 18.766 -3.189 1 89.88 220 TRP A O 1
ATOM 1802 N N . THR A 1 221 ? 3.67 16.766 -3.756 1 89.25 221 THR A N 1
ATOM 1803 C CA . THR A 1 221 ? 4.898 16.312 -4.406 1 89.25 221 THR A CA 1
ATOM 1804 C C . THR A 1 221 ? 5.324 17.297 -5.492 1 89.25 221 THR A C 1
ATOM 1806 O O . THR A 1 221 ? 6.504 17.641 -5.602 1 89.25 221 THR A O 1
ATOM 1809 N N . LYS A 1 222 ? 4.379 17.766 -6.258 1 86.69 222 LYS A N 1
ATOM 1810 C CA . LYS A 1 222 ? 4.707 18.688 -7.34 1 86.69 222 LYS A CA 1
ATOM 1811 C C . LYS A 1 222 ? 5.422 19.938 -6.801 1 86.69 222 LYS A C 1
ATOM 1813 O O . LYS A 1 222 ? 6.422 20.375 -7.371 1 86.69 222 LYS A O 1
ATOM 1818 N N . TYR A 1 223 ? 4.941 20.438 -5.703 1 85.38 223 TYR A N 1
ATOM 1819 C CA . TYR A 1 223 ? 5.531 21.625 -5.102 1 85.38 223 TYR A CA 1
ATOM 1820 C C . TYR A 1 223 ? 6.918 21.328 -4.547 1 85.38 223 TYR A C 1
ATOM 1822 O O . TYR A 1 223 ? 7.855 22.094 -4.75 1 85.38 223 TYR A O 1
ATOM 1830 N N . ILE A 1 224 ? 7.047 20.234 -3.969 1 86.12 224 ILE A N 1
ATOM 1831 C CA . ILE A 1 224 ? 8.281 19.906 -3.258 1 86.12 224 ILE A CA 1
ATOM 1832 C C . ILE A 1 224 ? 9.391 19.609 -4.262 1 86.12 224 ILE A C 1
ATOM 1834 O O . ILE A 1 224 ? 10.523 20.078 -4.098 1 86.12 224 ILE A O 1
ATOM 1838 N N . VAL A 1 225 ? 9.062 18.953 -5.344 1 90.81 225 VAL A N 1
ATOM 1839 C CA . VAL A 1 225 ? 10.094 18.516 -6.277 1 90.81 225 VAL A CA 1
ATOM 1840 C C . VAL A 1 225 ? 10.484 19.672 -7.195 1 90.81 225 VAL A C 1
ATOM 1842 O O . VAL A 1 225 ? 11.586 19.688 -7.75 1 90.81 225 VAL A O 1
ATOM 1845 N N . SER A 1 226 ? 9.57 20.641 -7.336 1 89.38 226 SER A N 1
ATOM 1846 C CA . SER A 1 226 ? 9.867 21.781 -8.195 1 89.38 226 SER A CA 1
ATOM 1847 C C . SER A 1 226 ? 11.07 22.562 -7.676 1 89.38 226 SER A C 1
ATOM 1849 O O . SER A 1 226 ? 11.789 23.188 -8.453 1 89.38 226 SER A O 1
ATOM 1851 N N . ASN A 1 227 ? 11.391 22.438 -6.43 1 86.81 227 ASN A N 1
ATOM 1852 C CA . ASN A 1 227 ? 12.438 23.234 -5.805 1 86.81 227 ASN A CA 1
ATOM 1853 C C . ASN A 1 227 ? 13.75 22.453 -5.711 1 86.81 227 ASN A C 1
ATOM 1855 O O . ASN A 1 227 ? 14.758 22.984 -5.238 1 86.81 227 ASN A O 1
ATOM 1859 N N . LEU A 1 228 ? 13.75 21.281 -6.203 1 95.38 228 LEU A N 1
ATOM 1860 C CA . LEU A 1 228 ? 14.977 20.5 -6.164 1 95.38 228 LEU A CA 1
ATOM 1861 C C . LEU A 1 228 ? 15.984 21.016 -7.18 1 95.38 228 LEU A C 1
ATOM 1863 O O . LEU A 1 228 ? 15.625 21.359 -8.312 1 95.38 228 LEU A O 1
ATOM 1867 N N . LYS A 1 229 ? 17.172 21.156 -6.793 1 96.62 229 LYS A N 1
ATOM 1868 C CA . LYS A 1 229 ? 18.25 21.625 -7.676 1 96.62 229 LYS A CA 1
ATOM 1869 C C . LYS A 1 229 ? 18.672 20.531 -8.641 1 96.62 229 LYS A C 1
ATOM 1871 O O . LYS A 1 229 ? 18.844 20.766 -9.836 1 96.62 229 LYS A O 1
ATOM 1876 N N . ILE A 1 230 ? 18.906 19.391 -8.117 1 98.06 230 ILE A N 1
ATOM 1877 C CA . ILE A 1 230 ? 19.312 18.234 -8.914 1 98.06 230 ILE A CA 1
ATOM 1878 C C . ILE A 1 230 ? 18.094 17.359 -9.203 1 98.06 230 ILE A C 1
ATOM 1880 O O . ILE A 1 230 ? 17.562 16.703 -8.297 1 98.06 230 ILE A O 1
ATOM 1884 N N . LYS A 1 231 ? 17.672 17.25 -10.438 1 98.12 231 LYS A N 1
ATOM 1885 C CA . LYS A 1 231 ? 16.531 16.438 -10.852 1 98.12 231 LYS A CA 1
ATOM 1886 C C . LYS A 1 231 ? 16.484 16.281 -12.367 1 98.12 231 LYS A C 1
ATOM 1888 O O . LYS A 1 231 ? 17.062 17.094 -13.094 1 98.12 231 LYS A O 1
ATOM 1893 N N . PRO A 1 232 ? 15.797 15.258 -12.891 1 98.12 232 PRO A N 1
ATOM 1894 C CA . PRO A 1 232 ? 15.625 15.133 -14.336 1 98.12 232 PRO A CA 1
ATOM 1895 C C . PRO A 1 232 ? 14.797 16.266 -14.938 1 98.12 232 PRO A C 1
ATOM 1897 O O . PRO A 1 232 ? 13.961 16.859 -14.25 1 98.12 232 PRO A O 1
ATOM 1900 N N . GLU A 1 233 ? 15.016 16.516 -16.219 1 96.56 233 GLU A N 1
ATOM 1901 C CA . GLU A 1 233 ? 14.203 17.484 -16.938 1 96.56 233 GLU A CA 1
ATOM 1902 C C . GLU A 1 233 ? 12.742 17.047 -17 1 96.56 233 GLU A C 1
ATOM 1904 O O . GLU A 1 233 ? 12.453 15.859 -17.125 1 96.56 233 GLU A O 1
ATOM 1909 N N . ASN A 1 234 ? 11.867 18.047 -16.828 1 96.12 234 ASN A N 1
ATOM 1910 C CA . ASN A 1 234 ? 10.43 17.828 -16.953 1 96.12 234 ASN A CA 1
ATOM 1911 C C . ASN A 1 234 ? 9.938 16.734 -16 1 96.12 234 ASN A C 1
ATOM 1913 O O . ASN A 1 234 ? 9.102 15.914 -16.359 1 96.12 234 ASN A O 1
ATOM 1917 N N . LEU A 1 235 ? 10.539 16.688 -14.836 1 97.31 235 LEU A N 1
ATOM 1918 C CA . LEU A 1 235 ? 10.281 15.641 -13.859 1 97.31 235 LEU A CA 1
ATOM 1919 C C . LEU A 1 235 ? 8.781 15.508 -13.578 1 97.31 235 LEU A C 1
ATOM 1921 O O . LEU A 1 235 ? 8.227 14.414 -13.648 1 97.31 235 LEU A O 1
ATOM 1925 N N . GLU A 1 236 ? 8.102 16.594 -13.289 1 94.12 236 GLU A N 1
ATOM 1926 C CA . GLU A 1 236 ? 6.688 16.562 -12.93 1 94.12 236 GLU A CA 1
ATOM 1927 C C . GLU A 1 236 ? 5.848 15.977 -14.062 1 94.12 236 GLU A C 1
ATOM 1929 O O . GLU A 1 236 ? 5 15.109 -13.828 1 94.12 236 GLU A O 1
ATOM 1934 N N . GLU A 1 237 ? 6.07 16.453 -15.258 1 93.62 237 GLU A N 1
ATOM 1935 C CA . GLU A 1 237 ? 5.34 15.969 -16.422 1 93.62 237 GLU A CA 1
ATOM 1936 C C . GLU A 1 237 ? 5.617 14.492 -16.672 1 93.62 237 GLU A C 1
ATOM 1938 O O . GLU A 1 237 ? 4.719 13.75 -17.078 1 93.62 237 GLU A O 1
ATOM 1943 N N . ARG A 1 238 ? 6.805 14.117 -16.5 1 95.94 238 ARG A N 1
ATOM 1944 C CA . ARG A 1 238 ? 7.18 12.719 -16.703 1 95.94 238 ARG A CA 1
ATOM 1945 C C . ARG A 1 238 ? 6.531 11.812 -15.664 1 95.94 238 ARG A C 1
ATOM 1947 O O . ARG A 1 238 ? 6.062 10.719 -15.992 1 95.94 238 ARG A O 1
ATOM 1954 N N . ILE A 1 239 ? 6.48 12.227 -14.406 1 95.56 239 ILE A N 1
ATOM 1955 C CA . ILE A 1 239 ? 5.777 11.477 -13.367 1 95.56 239 ILE A CA 1
ATOM 1956 C C . ILE A 1 239 ? 4.305 11.336 -13.742 1 95.56 239 ILE A C 1
ATOM 1958 O O . ILE A 1 239 ? 3.738 10.242 -13.664 1 95.56 239 ILE A O 1
ATOM 1962 N N . ASP A 1 240 ? 3.734 12.43 -14.227 1 92.44 240 ASP A N 1
ATOM 1963 C CA . ASP A 1 240 ? 2.33 12.414 -14.625 1 92.44 240 ASP A CA 1
ATOM 1964 C C . ASP A 1 240 ? 2.096 11.422 -15.758 1 92.44 240 ASP A C 1
ATOM 1966 O O . ASP A 1 240 ? 1.076 10.727 -15.789 1 92.44 240 ASP A O 1
ATOM 1970 N N . SER A 1 241 ? 3.008 11.367 -16.641 1 92.88 241 SER A N 1
ATOM 1971 C CA . SER A 1 241 ? 2.869 10.477 -17.781 1 92.88 241 SER A CA 1
ATOM 1972 C C . SER A 1 241 ? 2.91 9.016 -17.344 1 92.88 241 SER A C 1
ATOM 1974 O O . SER A 1 241 ? 2.316 8.148 -18 1 92.88 241 SER A O 1
ATOM 1976 N N . ILE A 1 242 ? 3.594 8.703 -16.297 1 94.88 242 ILE A N 1
ATOM 1977 C CA . ILE A 1 242 ? 3.688 7.344 -15.766 1 94.88 242 ILE A CA 1
ATOM 1978 C C . ILE A 1 242 ? 2.402 6.992 -15.016 1 94.88 242 ILE A C 1
ATOM 1980 O O . ILE A 1 242 ? 1.885 5.879 -15.148 1 94.88 242 ILE A O 1
ATOM 1984 N N . LEU A 1 243 ? 1.862 7.93 -14.305 1 93.06 243 LEU A N 1
ATOM 1985 C CA . LEU A 1 243 ? 0.698 7.695 -13.461 1 93.06 243 LEU A CA 1
ATOM 1986 C C . LEU A 1 243 ? -0.577 7.633 -14.297 1 93.06 243 LEU A C 1
ATOM 1988 O O . LEU A 1 243 ? -1.534 6.949 -13.93 1 93.06 243 LEU A O 1
ATOM 1992 N N . CYS A 1 244 ? -0.613 8.359 -15.352 1 90.5 244 CYS A N 1
ATOM 1993 C CA . CYS A 1 244 ? -1.759 8.336 -16.25 1 90.5 244 CYS A CA 1
ATOM 1994 C C . CYS A 1 244 ? -1.609 7.238 -17.297 1 90.5 244 CYS A C 1
ATOM 1996 O O . CYS A 1 244 ? -1.019 7.461 -18.359 1 90.5 244 CYS A O 1
ATOM 1998 N N . ILE A 1 245 ? -2.211 6.16 -17 1 87.81 245 ILE A N 1
ATOM 1999 C CA . ILE A 1 245 ? -1.988 5.012 -17.859 1 87.81 245 ILE A CA 1
ATOM 2000 C C . ILE A 1 245 ? -2.795 5.172 -19.156 1 87.81 245 ILE A C 1
ATOM 2002 O O . ILE A 1 245 ? -4.027 5.145 -19.125 1 87.81 245 ILE A O 1
ATOM 2006 N N . LYS A 1 246 ? -2.227 5.336 -20.203 1 81.12 246 LYS A N 1
ATOM 2007 C CA . LYS A 1 246 ? -2.811 5.297 -21.531 1 81.12 246 LYS A CA 1
ATOM 2008 C C . LYS A 1 246 ? -2.494 3.975 -22.234 1 81.12 246 LYS A C 1
ATOM 2010 O O . LYS A 1 246 ? -3.385 3.334 -22.797 1 81.12 246 LYS A O 1
ATOM 2015 N N . ASP A 1 247 ? -1.322 3.633 -22.172 1 89.06 247 ASP A N 1
ATOM 2016 C CA . ASP A 1 247 ? -0.74 2.383 -22.656 1 89.06 247 ASP A CA 1
ATOM 2017 C C . ASP A 1 247 ? 0.326 1.868 -21.688 1 89.06 247 ASP A C 1
ATOM 2019 O O . ASP A 1 247 ? 1.353 2.52 -21.484 1 89.06 247 ASP A O 1
ATOM 2023 N N . THR A 1 248 ? 0.032 0.661 -21.109 1 93.75 248 THR A N 1
ATOM 2024 C CA . THR A 1 248 ? 0.893 0.164 -20.047 1 93.75 248 THR A CA 1
ATOM 2025 C C . THR A 1 248 ? 2.328 0.001 -20.547 1 93.75 248 THR A C 1
ATOM 2027 O O . THR A 1 248 ? 3.277 0.226 -19.797 1 93.75 248 THR A O 1
ATOM 2030 N N . ARG A 1 249 ? 2.549 -0.38 -21.797 1 93.56 249 ARG A N 1
ATOM 2031 C CA . ARG A 1 249 ? 3.898 -0.538 -22.328 1 93.56 249 ARG A CA 1
ATOM 2032 C C . ARG A 1 249 ? 4.617 0.805 -22.406 1 93.56 249 ARG A C 1
ATOM 2034 O O . ARG A 1 249 ? 5.777 0.916 -22 1 93.56 249 ARG A O 1
ATOM 2041 N N . GLU A 1 250 ? 3.916 1.744 -22.938 1 94.5 250 GLU A N 1
ATOM 2042 C CA . GLU A 1 250 ? 4.484 3.088 -23 1 94.5 250 GLU A CA 1
ATOM 2043 C C . GLU A 1 250 ? 4.766 3.645 -21.609 1 94.5 250 GLU A C 1
ATOM 2045 O O . GLU A 1 250 ? 5.809 4.266 -21.391 1 94.5 250 GLU A O 1
ATOM 2050 N N . ASN A 1 251 ? 3.828 3.486 -20.734 1 95.75 251 ASN A N 1
ATOM 2051 C CA . ASN A 1 251 ? 4 3.963 -19.359 1 95.75 251 ASN A CA 1
ATOM 2052 C C . ASN A 1 251 ? 5.215 3.322 -18.688 1 95.75 251 ASN A C 1
ATOM 2054 O O . ASN A 1 251 ? 5.969 3.998 -17.984 1 95.75 251 ASN A O 1
ATOM 2058 N N . LEU A 1 252 ? 5.395 2.031 -18.906 1 96.69 252 LEU A N 1
ATOM 2059 C CA . LEU A 1 252 ? 6.547 1.347 -18.328 1 96.69 252 LEU A CA 1
ATOM 2060 C C . LEU A 1 252 ? 7.848 1.906 -18.891 1 96.69 252 LEU A C 1
ATOM 2062 O O . LEU A 1 252 ? 8.797 2.15 -18.156 1 96.69 252 LEU A O 1
ATOM 2066 N N . ASN A 1 253 ? 7.855 2.082 -20.203 1 96.06 253 ASN A N 1
ATOM 2067 C CA . ASN A 1 253 ? 9.039 2.656 -20.844 1 96.06 253 ASN A CA 1
ATOM 2068 C C . ASN A 1 253 ? 9.367 4.031 -20.266 1 96.06 253 ASN A C 1
ATOM 2070 O O . ASN A 1 253 ? 10.531 4.332 -19.984 1 96.06 253 ASN A O 1
ATOM 2074 N N . ASN A 1 254 ? 8.352 4.832 -20.141 1 96.62 254 ASN A N 1
ATOM 2075 C CA . ASN A 1 254 ? 8.547 6.145 -19.547 1 96.62 254 ASN A CA 1
ATOM 2076 C C . ASN A 1 254 ? 9.117 6.027 -18.125 1 96.62 254 ASN A C 1
ATOM 2078 O O . ASN A 1 254 ? 9.984 6.809 -17.734 1 96.62 254 ASN A O 1
ATOM 2082 N N . CYS A 1 255 ? 8.641 5.086 -17.375 1 97.62 255 CYS A N 1
ATOM 2083 C CA . CYS A 1 255 ? 9.125 4.867 -16.016 1 97.62 255 CYS A CA 1
ATOM 2084 C C . CYS A 1 255 ? 10.586 4.438 -16.016 1 97.62 255 CYS A C 1
ATOM 2086 O O . CYS A 1 255 ? 11.406 4.984 -15.273 1 97.62 255 CYS A O 1
ATOM 2088 N N . PHE A 1 256 ? 10.914 3.494 -16.891 1 97.88 256 PHE A N 1
ATOM 2089 C CA . PHE A 1 256 ? 12.281 3.002 -16.984 1 97.88 256 PHE A CA 1
ATOM 2090 C C . PHE A 1 256 ? 13.234 4.117 -17.391 1 97.88 256 PHE A C 1
ATOM 2092 O O . PHE A 1 256 ? 14.352 4.215 -16.891 1 97.88 256 PHE A O 1
ATOM 2099 N N . GLU A 1 257 ? 12.781 4.938 -18.297 1 97.62 257 GLU A N 1
ATOM 2100 C CA . GLU A 1 257 ? 13.594 6.078 -18.719 1 97.62 257 GLU A CA 1
ATOM 2101 C C . GLU A 1 257 ? 13.836 7.039 -17.547 1 97.62 257 GLU A C 1
ATOM 2103 O O . GLU A 1 257 ? 14.938 7.547 -17.375 1 97.62 257 GLU A O 1
ATOM 2108 N N . LEU A 1 258 ? 12.805 7.316 -16.844 1 98.31 258 LEU A N 1
ATOM 2109 C CA . LEU A 1 258 ? 12.945 8.219 -15.695 1 98.31 258 LEU A CA 1
ATOM 2110 C C . LEU A 1 258 ? 13.852 7.605 -14.633 1 98.31 258 LEU A C 1
ATOM 2112 O O . LEU A 1 258 ? 14.641 8.312 -14 1 98.31 258 LEU A O 1
ATOM 2116 N N . ILE A 1 259 ? 13.742 6.273 -14.398 1 98.38 259 ILE A N 1
ATOM 2117 C CA . ILE A 1 259 ? 14.648 5.574 -13.492 1 98.38 259 ILE A CA 1
ATOM 2118 C C . ILE A 1 259 ? 16.094 5.754 -13.961 1 98.38 259 ILE A C 1
ATOM 2120 O O . ILE A 1 259 ? 16.953 6.129 -13.172 1 98.38 259 ILE A O 1
ATOM 2124 N N . ARG A 1 260 ? 16.297 5.547 -15.219 1 97.88 260 ARG A N 1
ATOM 2125 C CA . ARG A 1 260 ? 17.625 5.684 -15.789 1 97.88 260 ARG A CA 1
ATOM 2126 C C . ARG A 1 260 ? 18.188 7.086 -15.57 1 97.88 260 ARG A C 1
ATOM 2128 O O . ARG A 1 260 ? 19.297 7.246 -15.062 1 97.88 260 ARG A O 1
ATOM 2135 N N . ASP A 1 261 ? 17.422 8.062 -15.961 1 98.31 261 ASP A N 1
ATOM 2136 C CA . ASP A 1 261 ? 17.875 9.445 -15.828 1 98.31 261 ASP A CA 1
ATOM 2137 C C . ASP A 1 261 ? 18.156 9.797 -14.375 1 98.31 261 ASP A C 1
ATOM 2139 O O . ASP A 1 261 ? 19.062 10.578 -14.078 1 98.31 261 ASP A O 1
ATOM 2143 N N . THR A 1 262 ? 17.359 9.273 -13.469 1 98.69 262 THR A N 1
ATOM 2144 C CA . THR A 1 262 ? 17.547 9.508 -12.039 1 98.69 262 THR A CA 1
ATOM 2145 C C . THR A 1 262 ? 18.828 8.844 -11.547 1 98.69 262 THR A C 1
ATOM 2147 O O . THR A 1 262 ? 19.609 9.453 -10.805 1 98.69 262 THR A O 1
ATOM 2150 N N . LEU A 1 263 ? 19.078 7.613 -12 1 98.56 263 LEU A N 1
ATOM 2151 C CA . LEU A 1 263 ? 20.266 6.879 -11.594 1 98.56 263 LEU A CA 1
ATOM 2152 C C . LEU A 1 263 ? 21.531 7.598 -12.047 1 98.56 263 LEU A C 1
ATOM 2154 O O . LEU A 1 263 ? 22.562 7.57 -11.352 1 98.56 263 LEU A O 1
ATOM 2158 N N . PHE A 1 264 ? 21.438 8.297 -13.117 1 97.94 264 PHE A N 1
ATOM 2159 C CA . PHE A 1 264 ? 22.594 8.984 -13.672 1 97.94 264 PHE A CA 1
ATOM 2160 C C . PHE A 1 264 ? 22.906 10.25 -12.875 1 97.94 264 PHE A C 1
ATOM 2162 O O . PHE A 1 264 ? 23.984 10.836 -13.031 1 97.94 264 PHE A O 1
ATOM 2169 N N . LEU A 1 265 ? 22.016 10.664 -12.047 1 98.31 265 LEU A N 1
ATOM 2170 C CA . LEU A 1 265 ? 22.234 11.844 -11.219 1 98.31 265 LEU A CA 1
ATOM 2171 C C . LEU A 1 265 ? 22.969 11.477 -9.938 1 98.31 265 LEU A C 1
ATOM 2173 O O . LEU A 1 265 ? 23.406 12.359 -9.195 1 98.31 265 LEU A O 1
ATOM 2177 N N . ILE A 1 266 ? 23.141 10.18 -9.648 1 98 266 ILE A N 1
ATOM 2178 C CA . ILE A 1 266 ? 23.859 9.742 -8.453 1 98 266 ILE A CA 1
ATOM 2179 C C . ILE A 1 266 ? 25.328 10.125 -8.555 1 98 266 ILE A C 1
ATOM 2181 O O . ILE A 1 266 ? 25.984 9.812 -9.555 1 98 266 ILE A O 1
ATOM 2185 N N . PRO A 1 267 ? 25.859 10.812 -7.531 1 96.81 267 PRO A N 1
ATOM 2186 C CA . PRO A 1 267 ? 27.266 11.242 -7.574 1 96.81 267 PRO A CA 1
ATOM 2187 C C . PRO A 1 267 ? 28.234 10.07 -7.684 1 96.81 267 PRO A C 1
ATOM 2189 O O . PRO A 1 267 ? 28.062 9.055 -7.004 1 96.81 267 PRO A O 1
ATOM 2192 N N . LYS A 1 268 ? 29.266 10.25 -8.422 1 96.06 268 LYS A N 1
ATOM 2193 C CA . LYS A 1 268 ? 30.266 9.211 -8.656 1 96.06 268 LYS A CA 1
ATOM 2194 C C . LYS A 1 268 ? 31.031 8.891 -7.379 1 96.06 268 LYS A C 1
ATOM 2196 O O . LYS A 1 268 ? 31.5 7.758 -7.195 1 96.06 268 LYS A O 1
ATOM 2201 N N . GLU A 1 269 ? 31.125 9.828 -6.547 1 95.56 269 GLU A N 1
ATOM 2202 C CA . GLU A 1 269 ? 31.891 9.688 -5.309 1 95.56 269 GLU A CA 1
ATOM 2203 C C . GLU A 1 269 ? 31.266 8.625 -4.402 1 95.56 269 GLU A C 1
ATOM 2205 O O . GLU A 1 269 ? 31.938 8.102 -3.506 1 95.56 269 GLU A O 1
ATOM 2210 N N . LEU A 1 270 ? 30.016 8.312 -4.656 1 96.38 270 LEU A N 1
ATOM 2211 C CA . LEU A 1 270 ? 29.344 7.312 -3.83 1 96.38 270 LEU A CA 1
ATOM 2212 C C . LEU A 1 270 ? 29.734 5.902 -4.266 1 96.38 270 LEU A C 1
ATOM 2214 O O . LEU A 1 270 ? 29.359 4.926 -3.613 1 96.38 270 LEU A O 1
ATOM 2218 N N . GLU A 1 271 ? 30.406 5.699 -5.324 1 96.31 271 GLU A N 1
ATOM 2219 C CA . GLU A 1 271 ? 30.969 4.445 -5.812 1 96.31 271 GLU A CA 1
ATOM 2220 C C . GLU A 1 271 ? 29.891 3.385 -5.996 1 96.31 271 GLU A C 1
ATOM 2222 O O . GLU A 1 271 ? 30.047 2.246 -5.551 1 96.31 271 GLU A O 1
ATOM 2227 N N . LEU A 1 272 ? 28.781 3.809 -6.625 1 96.94 272 LEU A N 1
ATOM 2228 C CA . LEU A 1 272 ? 27.672 2.891 -6.883 1 96.94 272 LEU A CA 1
ATOM 2229 C C . LEU A 1 272 ? 27.578 2.561 -8.367 1 96.94 272 LEU A C 1
ATOM 2231 O O . LEU A 1 272 ? 26.531 2.088 -8.836 1 96.94 272 LEU A O 1
ATOM 2235 N N . GLY A 1 273 ? 28.594 2.783 -9.109 1 96.25 273 GLY A N 1
ATOM 2236 C CA . GLY A 1 273 ? 28.594 2.643 -10.562 1 96.25 273 GLY A CA 1
ATOM 2237 C C . GLY A 1 273 ? 28.25 1.241 -11.023 1 96.25 273 GLY A C 1
ATOM 2238 O O . GLY A 1 273 ? 27.453 1.07 -11.953 1 96.25 273 GLY A O 1
ATOM 2239 N N . ASP A 1 274 ? 28.75 0.225 -10.391 1 96.5 274 ASP A N 1
ATOM 2240 C CA . ASP A 1 274 ? 28.5 -1.158 -10.789 1 96.5 274 ASP A CA 1
ATOM 2241 C C . ASP A 1 274 ? 27.047 -1.539 -10.594 1 96.5 274 ASP A C 1
ATOM 2243 O O . ASP A 1 274 ? 26.438 -2.168 -11.461 1 96.5 274 ASP A O 1
ATOM 2247 N N . ILE A 1 275 ? 26.594 -1.191 -9.477 1 96.88 275 ILE A N 1
ATOM 2248 C CA . ILE A 1 275 ? 25.203 -1.505 -9.164 1 96.88 275 ILE A CA 1
ATOM 2249 C C . ILE A 1 275 ? 24.281 -0.764 -10.133 1 96.88 275 ILE A C 1
ATOM 2251 O O . ILE A 1 275 ? 23.312 -1.339 -10.641 1 96.88 275 ILE A O 1
ATOM 2255 N N . VAL A 1 276 ? 24.547 0.495 -10.406 1 97.31 276 VAL A N 1
ATOM 2256 C CA . VAL A 1 276 ? 23.766 1.312 -11.328 1 97.31 276 VAL A CA 1
ATOM 2257 C C . VAL A 1 276 ? 23.797 0.69 -12.727 1 97.31 276 VAL A C 1
ATOM 2259 O O . VAL A 1 276 ? 22.766 0.56 -13.375 1 97.31 276 VAL A O 1
ATOM 2262 N N . SER A 1 277 ? 24.953 0.255 -13.148 1 96.56 277 SER A N 1
ATOM 2263 C CA . SER A 1 277 ? 25.094 -0.383 -14.453 1 96.56 277 SER A CA 1
ATOM 2264 C C . SER A 1 277 ? 24.266 -1.657 -14.539 1 96.56 277 SER A C 1
ATOM 2266 O O . SER A 1 277 ? 23.641 -1.933 -15.57 1 96.56 277 SER A O 1
ATOM 2268 N N . HIS A 1 278 ? 24.281 -2.359 -13.5 1 96.12 278 HIS A N 1
ATOM 2269 C CA . HIS A 1 278 ? 23.5 -3.586 -13.445 1 96.12 278 HIS A CA 1
ATOM 2270 C C . HIS A 1 278 ? 22.016 -3.291 -13.594 1 96.12 278 HIS A C 1
ATOM 2272 O O . HIS A 1 278 ? 21.312 -3.951 -14.375 1 96.12 278 HIS A O 1
ATOM 2278 N N . ILE A 1 279 ? 21.469 -2.316 -12.898 1 96.94 279 ILE A N 1
ATOM 2279 C CA . ILE A 1 279 ? 20.062 -1.935 -12.969 1 96.94 279 ILE A CA 1
ATOM 2280 C C . ILE A 1 279 ? 19.719 -1.478 -14.383 1 96.94 279 ILE A C 1
ATOM 2282 O O . ILE A 1 279 ? 18.688 -1.859 -14.93 1 96.94 279 ILE A O 1
ATOM 2286 N N . ILE A 1 280 ? 20.609 -0.701 -14.969 1 96.44 280 ILE A N 1
ATOM 2287 C CA . ILE A 1 280 ? 20.375 -0.177 -16.312 1 96.44 280 ILE A CA 1
ATOM 2288 C C . ILE A 1 280 ? 20.297 -1.33 -17.312 1 96.44 280 ILE A C 1
ATOM 2290 O O . ILE A 1 280 ? 19.438 -1.333 -18.188 1 96.44 280 ILE A O 1
ATOM 2294 N N . LYS A 1 281 ? 21.094 -2.285 -17.156 1 93.75 281 LYS A N 1
ATOM 2295 C CA . LYS A 1 281 ? 21.047 -3.463 -18.016 1 93.75 281 LYS A CA 1
ATOM 2296 C C . LYS A 1 281 ? 19.703 -4.195 -17.859 1 93.75 281 LYS A C 1
ATOM 2298 O O . LYS A 1 281 ? 19.125 -4.648 -18.859 1 93.75 281 LYS A O 1
ATOM 2303 N N . ASN A 1 282 ? 19.25 -4.285 -16.672 1 90.06 282 ASN A N 1
ATOM 2304 C CA . ASN A 1 282 ? 18 -4.965 -16.375 1 90.06 282 ASN A CA 1
ATOM 2305 C C . ASN A 1 282 ? 16.812 -4.262 -17.031 1 90.06 282 ASN A C 1
ATOM 2307 O O . ASN A 1 282 ? 15.914 -4.914 -17.578 1 90.06 282 ASN A O 1
ATOM 2311 N N . ILE A 1 283 ? 16.812 -2.9 -16.984 1 93.25 283 ILE A N 1
ATOM 2312 C CA . ILE A 1 283 ? 15.633 -2.178 -17.453 1 93.25 283 ILE A CA 1
ATOM 2313 C C . ILE A 1 283 ? 15.703 -1.997 -18.969 1 93.25 283 ILE A C 1
ATOM 2315 O O . ILE A 1 283 ? 14.68 -1.789 -19.625 1 93.25 283 ILE A O 1
ATOM 2319 N N . ASP A 1 284 ? 16.875 -2.01 -19.625 1 85.56 284 ASP A N 1
ATOM 2320 C CA . ASP A 1 284 ? 17.062 -1.83 -21.062 1 85.56 284 ASP A CA 1
ATOM 2321 C C . ASP A 1 284 ? 16.719 -3.109 -21.828 1 85.56 284 ASP A C 1
ATOM 2323 O O . ASP A 1 284 ? 16.562 -3.09 -23.047 1 85.56 284 ASP A O 1
ATOM 2327 N N . THR A 1 285 ? 16.625 -4.148 -21.062 1 69.75 285 THR A N 1
ATOM 2328 C CA . THR A 1 285 ? 16.266 -5.379 -21.75 1 69.75 285 THR A CA 1
ATOM 2329 C C . THR A 1 285 ? 14.852 -5.266 -22.344 1 69.75 285 THR A C 1
ATOM 2331 O O . THR A 1 285 ? 13.938 -4.758 -21.688 1 69.75 285 THR A O 1
ATOM 2334 N N . LYS A 1 286 ? 14.773 -5.32 -23.734 1 58.44 286 LYS A N 1
ATOM 2335 C CA . LYS A 1 286 ? 13.594 -5.105 -24.578 1 58.44 286 LYS A CA 1
ATOM 2336 C C . LYS A 1 286 ? 12.359 -5.762 -23.969 1 58.44 286 LYS A C 1
ATOM 2338 O O . LYS A 1 286 ? 12.414 -6.902 -23.516 1 58.44 286 LYS A O 1
ATOM 2343 N N . ILE A 1 287 ? 11.359 -4.898 -23.578 1 56.97 287 ILE A N 1
ATOM 2344 C CA . ILE A 1 287 ? 10.016 -5.387 -23.297 1 56.97 287 ILE A CA 1
ATOM 2345 C C . ILE A 1 287 ? 9.484 -6.172 -24.5 1 56.97 287 ILE A C 1
ATOM 2347 O O . ILE A 1 287 ? 9.398 -5.641 -25.609 1 56.97 287 ILE A O 1
ATOM 2351 N N . VAL A 1 288 ? 9.641 -7.504 -24.609 1 45.22 288 VAL A N 1
ATOM 2352 C CA . VAL A 1 288 ? 9.117 -8.297 -25.719 1 45.22 288 VAL A CA 1
ATOM 2353 C C . VAL A 1 288 ? 7.59 -8.281 -25.688 1 45.22 288 VAL A C 1
ATOM 2355 O O . VAL A 1 288 ? 6.984 -8.273 -24.625 1 45.22 288 VAL A O 1
ATOM 2358 N N . MET B 1 1 ? -20.922 -26.688 -22.766 1 28.78 1 MET B N 1
ATOM 2359 C CA . MET B 1 1 ? -19.531 -26.375 -23.125 1 28.78 1 MET B CA 1
ATOM 2360 C C . MET B 1 1 ? -18.578 -27.359 -22.469 1 28.78 1 MET B C 1
ATOM 2362 O O . MET B 1 1 ? -18.609 -27.562 -21.25 1 28.78 1 MET B O 1
ATOM 2366 N N . ASP B 1 2 ? -18.016 -28.5 -23.219 1 36.47 2 ASP B N 1
ATOM 2367 C CA . ASP B 1 2 ? -17.359 -29.797 -23.078 1 36.47 2 ASP B CA 1
ATOM 2368 C C . ASP B 1 2 ? -16.203 -29.734 -22.078 1 36.47 2 ASP B C 1
ATOM 2370 O O . ASP B 1 2 ? -15.75 -28.641 -21.734 1 36.47 2 ASP B O 1
ATOM 2374 N N . LYS B 1 3 ? -15.461 -30.797 -21.75 1 45.94 3 LYS B N 1
ATOM 2375 C CA . LYS B 1 3 ? -14.297 -30.984 -20.875 1 45.94 3 LYS B CA 1
ATOM 2376 C C . LYS B 1 3 ? -13.227 -29.938 -21.156 1 45.94 3 LYS B C 1
ATOM 2378 O O . LYS B 1 3 ? -12.586 -29.969 -22.219 1 45.94 3 LYS B O 1
ATOM 2383 N N . ASN B 1 4 ? -13.062 -28.516 -20.844 1 55.12 4 ASN B N 1
ATOM 2384 C CA . ASN B 1 4 ? -12.453 -27.188 -21 1 55.12 4 ASN B CA 1
ATOM 2385 C C . ASN B 1 4 ? -10.938 -27.297 -21.141 1 55.12 4 ASN B C 1
ATOM 2387 O O . ASN B 1 4 ? -10.234 -27.594 -20.172 1 55.12 4 ASN B O 1
ATOM 2391 N N . MET B 1 5 ? -10.281 -27.5 -22.359 1 80.62 5 MET B N 1
ATOM 2392 C CA . MET B 1 5 ? -8.891 -27.688 -22.781 1 80.62 5 MET B CA 1
ATOM 2393 C C . MET B 1 5 ? -8.039 -26.484 -22.375 1 80.62 5 MET B C 1
ATOM 2395 O O . MET B 1 5 ? -8.453 -25.328 -22.562 1 80.62 5 MET B O 1
ATOM 2399 N N . PHE B 1 6 ? -6.863 -26.844 -21.578 1 91.06 6 PHE B N 1
ATOM 2400 C CA . PHE B 1 6 ? -5.906 -25.797 -21.203 1 91.06 6 PHE B CA 1
ATOM 2401 C C . PHE B 1 6 ? -5.258 -25.188 -22.438 1 91.06 6 PHE B C 1
ATOM 2403 O O . PHE B 1 6 ? -5.078 -25.875 -23.453 1 91.06 6 PHE B O 1
ATOM 2410 N N . ASN B 1 7 ? -4.969 -23.953 -22.469 1 94.19 7 ASN B N 1
ATOM 2411 C CA . ASN B 1 7 ? -4.18 -23.344 -23.531 1 94.19 7 ASN B CA 1
ATOM 2412 C C . ASN B 1 7 ? -2.76 -23.906 -23.578 1 94.19 7 ASN B C 1
ATOM 2414 O O . ASN B 1 7 ? -2.326 -24.578 -22.641 1 94.19 7 ASN B O 1
ATOM 2418 N N . ALA B 1 8 ? -2.072 -23.688 -24.609 1 95.94 8 ALA B N 1
ATOM 2419 C CA . ALA B 1 8 ? -0.776 -24.297 -24.859 1 95.94 8 ALA B CA 1
ATOM 2420 C C . ALA B 1 8 ? 0.229 -23.938 -23.781 1 95.94 8 ALA B C 1
ATOM 2422 O O . ALA B 1 8 ? 1.015 -24.781 -23.344 1 95.94 8 ALA B O 1
ATOM 2423 N N . GLU B 1 9 ? 0.235 -22.703 -23.359 1 96.25 9 GLU B N 1
ATOM 2424 C CA . GLU B 1 9 ? 1.155 -22.266 -22.312 1 96.25 9 GLU B CA 1
ATOM 2425 C C . GLU B 1 9 ? 0.896 -22.984 -21 1 96.25 9 GLU B C 1
ATOM 2427 O O . GLU B 1 9 ? 1.836 -23.391 -20.312 1 96.25 9 GLU B O 1
ATOM 2432 N N . CYS B 1 10 ? -0.313 -23.203 -20.656 1 97.31 10 CYS B N 1
ATOM 2433 C CA . CYS B 1 10 ? -0.662 -23.922 -19.438 1 97.31 10 CYS B CA 1
ATOM 2434 C C . CYS B 1 10 ? -0.272 -25.391 -19.547 1 97.31 10 CYS B C 1
ATOM 2436 O O . CYS B 1 10 ? 0.267 -25.969 -18.609 1 97.31 10 CYS B O 1
ATOM 2438 N N . GLU B 1 11 ? -0.523 -25.953 -20.703 1 97.38 11 GLU B N 1
ATOM 2439 C CA . GLU B 1 11 ? -0.192 -27.359 -20.891 1 97.38 11 GLU B CA 1
ATOM 2440 C C . GLU B 1 11 ? 1.303 -27.609 -20.703 1 97.38 11 GLU B C 1
ATOM 2442 O O . GLU B 1 11 ? 1.699 -28.562 -20.031 1 97.38 11 GLU B O 1
ATOM 2447 N N . ASP B 1 12 ? 2.102 -26.766 -21.297 1 97.56 12 ASP B N 1
ATOM 2448 C CA . ASP B 1 12 ? 3.551 -26.891 -21.156 1 97.56 12 ASP B CA 1
ATOM 2449 C C . ASP B 1 12 ? 3.982 -26.781 -19.703 1 97.56 12 ASP B C 1
ATOM 2451 O O . ASP B 1 12 ? 4.816 -27.562 -19.234 1 97.56 12 ASP B O 1
ATOM 2455 N N . ARG B 1 13 ? 3.412 -25.875 -19.031 1 98 13 ARG B N 1
ATOM 2456 C CA . ARG B 1 13 ? 3.766 -25.625 -17.641 1 98 13 ARG B CA 1
ATOM 2457 C C . ARG B 1 13 ? 3.297 -26.766 -16.734 1 98 13 ARG B C 1
ATOM 2459 O O . ARG B 1 13 ? 3.979 -27.125 -15.781 1 98 13 ARG B O 1
ATOM 2466 N N . ILE B 1 14 ? 2.178 -27.359 -17.078 1 98.19 14 ILE B N 1
ATOM 2467 C CA . ILE B 1 14 ? 1.679 -28.516 -16.328 1 98.19 14 ILE B CA 1
ATOM 2468 C C . ILE B 1 14 ? 2.631 -29.688 -16.516 1 98.19 14 ILE B C 1
ATOM 2470 O O . ILE B 1 14 ? 2.938 -30.406 -15.555 1 98.19 14 ILE B O 1
ATOM 2474 N N . LYS B 1 15 ? 3.115 -29.859 -17.703 1 97.94 15 LYS B N 1
ATOM 2475 C CA . LYS B 1 15 ? 4.074 -30.938 -17.984 1 97.94 15 LYS B CA 1
ATOM 2476 C C . LYS B 1 15 ? 5.336 -30.766 -17.141 1 97.94 15 LYS B C 1
ATOM 2478 O O . LYS B 1 15 ? 5.836 -31.75 -16.578 1 97.94 15 LYS B O 1
ATOM 2483 N N . VAL B 1 16 ? 5.816 -29.562 -17.094 1 98.38 16 VAL B N 1
ATOM 2484 C CA . VAL B 1 16 ? 7.02 -29.266 -16.312 1 98.38 16 VAL B CA 1
ATOM 2485 C C . VAL B 1 16 ? 6.762 -29.531 -14.836 1 98.38 16 VAL B C 1
ATOM 2487 O O . VAL B 1 16 ? 7.598 -30.141 -14.156 1 98.38 16 VAL B O 1
ATOM 2490 N N . ALA B 1 17 ? 5.633 -29.109 -14.344 1 98.38 17 ALA B N 1
ATOM 2491 C CA . ALA B 1 17 ? 5.285 -29.328 -12.945 1 98.38 17 ALA B CA 1
ATOM 2492 C C . ALA B 1 17 ? 5.203 -30.812 -12.625 1 98.38 17 ALA B C 1
ATOM 2494 O O . ALA B 1 17 ? 5.637 -31.25 -11.562 1 98.38 17 ALA B O 1
ATOM 2495 N N . LYS B 1 18 ? 4.656 -31.594 -13.555 1 98.25 18 LYS B N 1
ATOM 2496 C CA . LYS B 1 18 ? 4.574 -33.031 -13.375 1 98.25 18 LYS B CA 1
ATOM 2497 C C . LYS B 1 18 ? 5.965 -33.656 -13.32 1 98.25 18 LYS B C 1
ATOM 2499 O O . LYS B 1 18 ? 6.199 -34.594 -12.539 1 98.25 18 LYS B O 1
ATOM 2504 N N . GLU B 1 19 ? 6.797 -33.156 -14.148 1 98.38 19 GLU B N 1
ATOM 2505 C CA . GLU B 1 19 ? 8.18 -33.625 -14.133 1 98.38 19 GLU B CA 1
ATOM 2506 C C . GLU B 1 19 ? 8.828 -33.344 -12.773 1 98.38 19 GLU B C 1
ATOM 2508 O O . GLU B 1 19 ? 9.469 -34.25 -12.203 1 98.38 19 GLU B O 1
ATOM 2513 N N . ILE B 1 20 ? 8.672 -32.188 -12.281 1 98.5 20 ILE B N 1
ATOM 2514 C CA . ILE B 1 20 ? 9.234 -31.797 -10.984 1 98.5 20 ILE B CA 1
ATOM 2515 C C . ILE B 1 20 ? 8.633 -32.688 -9.891 1 98.5 20 ILE B C 1
ATOM 2517 O O . ILE B 1 20 ? 9.352 -33.219 -9.039 1 98.5 20 ILE B O 1
ATOM 2521 N N . ALA B 1 21 ? 7.359 -32.812 -9.93 1 98.06 21 ALA B N 1
ATOM 2522 C CA . ALA B 1 21 ? 6.66 -33.656 -8.945 1 98.06 21 ALA B CA 1
ATOM 2523 C C . ALA B 1 21 ? 7.164 -35.094 -8.977 1 98.06 21 ALA B C 1
ATOM 2525 O O . ALA B 1 21 ? 7.246 -35.75 -7.934 1 98.06 21 ALA B O 1
ATOM 2526 N N . GLY B 1 22 ? 7.453 -35.562 -10.156 1 97.75 22 GLY B N 1
ATOM 2527 C CA . GLY B 1 22 ? 7.961 -36.906 -10.32 1 97.75 22 GLY B CA 1
ATOM 2528 C C . GLY B 1 22 ? 9.289 -37.125 -9.625 1 97.75 22 GLY B C 1
ATOM 2529 O O . GLY B 1 22 ? 9.648 -38.281 -9.305 1 97.75 22 GLY B O 1
ATOM 2530 N N . LYS B 1 23 ? 9.945 -36.094 -9.375 1 97.94 23 LYS B N 1
ATOM 2531 C CA . LYS B 1 23 ? 11.25 -36.156 -8.734 1 97.94 23 LYS B CA 1
ATOM 2532 C C . LYS B 1 23 ? 11.148 -35.875 -7.234 1 97.94 23 LYS B C 1
ATOM 2534 O O . LYS B 1 23 ? 12.164 -35.781 -6.547 1 97.94 23 LYS B O 1
ATOM 2539 N N . CYS B 1 24 ? 10.016 -35.719 -6.766 1 97.69 24 CYS B N 1
ATOM 2540 C CA . CYS B 1 24 ? 9.766 -35.344 -5.379 1 97.69 24 CYS B CA 1
ATOM 2541 C C . CYS B 1 24 ? 9.312 -36.531 -4.562 1 97.69 24 CYS B C 1
ATOM 2543 O O . CYS B 1 24 ? 8.344 -37.219 -4.926 1 97.69 24 CYS B O 1
ATOM 2545 N N . SER B 1 25 ? 9.969 -36.844 -3.465 1 96.44 25 SER B N 1
ATOM 2546 C CA . SER B 1 25 ? 9.539 -37.906 -2.582 1 96.44 25 SER B CA 1
ATOM 2547 C C . SER B 1 25 ? 8.281 -37.531 -1.813 1 96.44 25 SER B C 1
ATOM 2549 O O . SER B 1 25 ? 7.898 -36.375 -1.779 1 96.44 25 SER B O 1
ATOM 2551 N N . LEU B 1 26 ? 7.68 -38.531 -1.234 1 94.62 26 LEU B N 1
ATOM 2552 C CA . LEU B 1 26 ? 6.453 -38.312 -0.473 1 94.62 26 LEU B CA 1
ATOM 2553 C C . LEU B 1 26 ? 6.711 -37.406 0.724 1 94.62 26 LEU B C 1
ATOM 2555 O O . LEU B 1 26 ? 5.836 -36.625 1.124 1 94.62 26 LEU B O 1
ATOM 2559 N N . GLU B 1 27 ? 7.891 -37.469 1.239 1 94.56 27 GLU B N 1
ATOM 2560 C CA . GLU B 1 27 ? 8.258 -36.656 2.391 1 94.56 27 GLU B CA 1
ATOM 2561 C C . GLU B 1 27 ? 8.297 -35.188 2.025 1 94.56 27 GLU B C 1
ATOM 2563 O O . GLU B 1 27 ? 7.992 -34.312 2.857 1 94.56 27 GLU B O 1
ATOM 2568 N N . TYR B 1 28 ? 8.555 -34.875 0.746 1 95.56 28 TYR B N 1
ATOM 2569 C CA . TYR B 1 28 ? 8.711 -33.531 0.278 1 95.56 28 TYR B CA 1
ATOM 2570 C C . TYR B 1 28 ? 7.426 -33 -0.373 1 95.56 28 TYR B C 1
ATOM 2572 O O . TYR B 1 28 ? 7.309 -31.828 -0.699 1 95.56 28 TYR B O 1
ATOM 2580 N N . GLY B 1 29 ? 6.469 -33.875 -0.54 1 97.44 29 GLY B N 1
ATOM 2581 C CA . GLY B 1 29 ? 5.207 -33.531 -1.165 1 97.44 29 GLY B CA 1
ATOM 2582 C C . GLY B 1 29 ? 4.211 -34.656 -1.188 1 97.44 29 GLY B C 1
ATOM 2583 O O . GLY B 1 29 ? 4.156 -35.438 -2.154 1 97.44 29 GLY B O 1
ATOM 2584 N N . LYS B 1 30 ? 3.473 -34.781 -0.16 1 97.75 30 LYS B N 1
ATOM 2585 C CA . LYS B 1 30 ? 2.441 -35.812 -0.084 1 97.75 30 LYS B CA 1
ATOM 2586 C C . LYS B 1 30 ? 1.331 -35.562 -1.099 1 97.75 30 LYS B C 1
ATOM 2588 O O . LYS B 1 30 ? 0.894 -36.469 -1.794 1 97.75 30 LYS B O 1
ATOM 2593 N N . GLU B 1 31 ? 0.87 -34.406 -1.118 1 98.19 31 GLU B N 1
ATOM 2594 C CA . GLU B 1 31 ? -0.017 -33.844 -2.139 1 98.19 31 GLU B CA 1
ATOM 2595 C C . GLU B 1 31 ? 0.644 -32.688 -2.877 1 98.19 31 GLU B C 1
ATOM 2597 O O . GLU B 1 31 ? 1.272 -31.828 -2.256 1 98.19 31 GLU B O 1
ATOM 2602 N N . ILE B 1 32 ? 0.658 -32.719 -4.223 1 98.81 32 ILE B N 1
ATOM 2603 C CA . ILE B 1 32 ? 1.279 -31.656 -5.008 1 98.81 32 ILE B CA 1
ATOM 2604 C C . ILE B 1 32 ? 0.251 -31.047 -5.953 1 98.81 32 ILE B C 1
ATOM 2606 O O . ILE B 1 32 ? -0.43 -31.766 -6.691 1 98.81 32 ILE B O 1
ATOM 2610 N N . ILE B 1 33 ? 0.152 -29.75 -5.891 1 98.69 33 ILE B N 1
ATOM 2611 C CA . ILE B 1 33 ? -0.877 -29.078 -6.68 1 98.69 33 ILE B CA 1
ATOM 2612 C C . ILE B 1 33 ? -0.27 -27.891 -7.422 1 98.69 33 ILE B C 1
ATOM 2614 O O . ILE B 1 33 ? 0.763 -27.359 -7.012 1 98.69 33 ILE B O 1
ATOM 2618 N N . ILE B 1 34 ? -0.867 -27.547 -8.508 1 98.62 34 ILE B N 1
ATOM 2619 C CA . ILE B 1 34 ? -0.574 -26.328 -9.242 1 98.62 34 ILE B CA 1
ATOM 2620 C C . ILE B 1 34 ? -1.639 -25.266 -8.93 1 98.62 34 ILE B C 1
ATOM 2622 O O . ILE B 1 34 ? -2.832 -25.578 -8.883 1 98.62 34 ILE B O 1
ATOM 2626 N N . VAL B 1 35 ? -1.176 -24.078 -8.641 1 97.62 35 VAL B N 1
ATOM 2627 C CA . VAL B 1 35 ? -2.086 -22.969 -8.391 1 97.62 35 VAL B CA 1
ATOM 2628 C C . VAL B 1 35 ? -1.753 -21.797 -9.32 1 97.62 35 VAL B C 1
ATOM 2630 O O . VAL B 1 35 ? -0.942 -21.953 -10.242 1 97.62 35 VAL B O 1
ATOM 2633 N N . GLY B 1 36 ? -2.469 -20.688 -9.156 1 95.12 36 GLY B N 1
ATOM 2634 C CA . GLY B 1 36 ? -2.166 -19.469 -9.898 1 95.12 36 GLY B CA 1
ATOM 2635 C C . GLY B 1 36 ? -2.738 -19.469 -11.305 1 95.12 36 GLY B C 1
ATOM 2636 O O . GLY B 1 36 ? -3.809 -20.031 -11.547 1 95.12 36 GLY B O 1
ATOM 2637 N N . SER B 1 37 ? -2.004 -18.781 -12.188 1 94.94 37 SER B N 1
ATOM 2638 C CA . SER B 1 37 ? -2.512 -18.562 -13.539 1 94.94 37 SER B CA 1
ATOM 2639 C C . SER B 1 37 ? -2.598 -19.875 -14.312 1 94.94 37 SER B C 1
ATOM 2641 O O . SER B 1 37 ? -3.488 -20.062 -15.141 1 94.94 37 SER B O 1
ATOM 2643 N N . VAL B 1 38 ? -1.734 -20.781 -14.031 1 97.12 38 VAL B N 1
ATOM 2644 C CA . VAL B 1 38 ? -1.707 -22.047 -14.766 1 97.12 38 VAL B CA 1
ATOM 2645 C C . VAL B 1 38 ? -2.969 -22.844 -14.453 1 97.12 38 VAL B C 1
ATOM 2647 O O . VAL B 1 38 ? -3.662 -23.297 -15.359 1 97.12 38 VAL B O 1
ATOM 2650 N N . SER B 1 39 ? -3.291 -22.969 -13.211 1 96.88 39 SER B N 1
ATOM 2651 C CA . SER B 1 39 ? -4.465 -23.75 -12.828 1 96.88 39 SER B CA 1
ATOM 2652 C C . SER B 1 39 ? -5.75 -23.094 -13.312 1 96.88 39 SER B C 1
ATOM 2654 O O . SER B 1 39 ? -6.785 -23.75 -13.43 1 96.88 39 SER B O 1
ATOM 2656 N N . ARG B 1 40 ? -5.695 -21.828 -13.641 1 93.88 40 ARG B N 1
ATOM 2657 C CA . ARG B 1 40 ? -6.867 -21.078 -14.078 1 93.88 40 ARG B CA 1
ATOM 2658 C C . ARG B 1 40 ? -6.91 -20.984 -15.594 1 93.88 40 ARG B C 1
ATOM 2660 O O . ARG B 1 40 ? -7.762 -20.281 -16.156 1 93.88 40 ARG B O 1
ATOM 2667 N N . ASN B 1 41 ? -5.945 -21.609 -16.266 1 95 41 ASN B N 1
ATOM 2668 C CA . ASN B 1 41 ? -5.836 -21.609 -17.719 1 95 41 ASN B CA 1
ATOM 2669 C C . ASN B 1 41 ? -5.578 -20.203 -18.266 1 95 41 ASN B C 1
ATOM 2671 O O . ASN B 1 41 ? -6.113 -19.828 -19.297 1 95 41 ASN B O 1
ATOM 2675 N N . LEU B 1 42 ? -4.781 -19.422 -17.5 1 92.81 42 LEU B N 1
ATOM 2676 C CA . LEU B 1 42 ? -4.543 -18.016 -17.844 1 92.81 42 LEU B CA 1
ATOM 2677 C C . LEU B 1 42 ? -3.074 -17.797 -18.188 1 92.81 42 LEU B C 1
ATOM 2679 O O . LEU B 1 42 ? -2.711 -16.734 -18.703 1 92.81 42 LEU B O 1
ATOM 2683 N N . ALA B 1 43 ? -2.262 -18.766 -18.016 1 94.62 43 ALA B N 1
ATOM 2684 C CA . ALA B 1 43 ? -0.821 -18.578 -18.156 1 94.62 43 ALA B CA 1
ATOM 2685 C C . ALA B 1 43 ? -0.469 -18.141 -19.578 1 94.62 43 ALA B C 1
ATOM 2687 O O . ALA B 1 43 ? -1.053 -18.641 -20.547 1 94.62 43 ALA B O 1
ATOM 2688 N N . ASP B 1 44 ? 0.433 -17.234 -19.688 1 93.62 44 ASP B N 1
ATOM 2689 C CA . ASP B 1 44 ? 1.034 -16.828 -20.953 1 93.62 44 ASP B CA 1
ATOM 2690 C C . ASP B 1 44 ? 2.525 -17.156 -20.984 1 93.62 44 ASP B C 1
ATOM 2692 O O . ASP B 1 44 ? 3.018 -17.922 -20.141 1 93.62 44 ASP B O 1
ATOM 2696 N N . GLU B 1 45 ? 3.244 -16.688 -21.969 1 92.38 45 GLU B N 1
ATOM 2697 C CA . GLU B 1 45 ? 4.637 -17.078 -22.188 1 92.38 45 GLU B CA 1
ATOM 2698 C C . GLU B 1 45 ? 5.539 -16.531 -21.078 1 92.38 45 GLU B C 1
ATOM 2700 O O . GLU B 1 45 ? 6.672 -16.984 -20.922 1 92.38 45 GLU B O 1
ATOM 2705 N N . ASN B 1 46 ? 5.008 -15.617 -20.297 1 89.38 46 ASN B N 1
ATOM 2706 C CA . ASN B 1 46 ? 5.816 -15 -19.25 1 89.38 46 ASN B CA 1
ATOM 2707 C C . ASN B 1 46 ? 5.418 -15.5 -17.875 1 89.38 46 ASN B C 1
ATOM 2709 O O . ASN B 1 46 ? 6.012 -15.102 -16.875 1 89.38 46 ASN B O 1
ATOM 2713 N N . SER B 1 47 ? 4.496 -16.375 -17.797 1 92.94 47 SER B N 1
ATOM 2714 C CA . SER B 1 47 ? 3.996 -16.844 -16.5 1 92.94 47 SER B CA 1
ATOM 2715 C C . SER B 1 47 ? 4.973 -17.828 -15.859 1 92.94 47 SER B C 1
ATOM 2717 O O . SER B 1 47 ? 5.559 -18.672 -16.547 1 92.94 47 SER B O 1
ATOM 2719 N N . ASP B 1 48 ? 5.113 -17.625 -14.602 1 94.69 48 ASP B N 1
ATOM 2720 C CA . ASP B 1 48 ? 5.805 -18.641 -13.805 1 94.69 48 ASP B CA 1
ATOM 2721 C C . ASP B 1 48 ? 4.879 -19.797 -13.469 1 94.69 48 ASP B C 1
ATOM 2723 O O . ASP B 1 48 ? 3.729 -19.844 -13.914 1 94.69 48 ASP B O 1
ATOM 2727 N N . ILE B 1 49 ? 5.477 -20.844 -12.906 1 97.81 49 ILE B N 1
ATOM 2728 C CA . ILE B 1 49 ? 4.707 -22 -12.453 1 97.81 49 ILE B CA 1
ATOM 2729 C C . ILE B 1 49 ? 4.668 -22.016 -10.922 1 97.81 49 ILE B C 1
ATOM 2731 O O . ILE B 1 49 ? 5.707 -22.125 -10.273 1 97.81 49 ILE B O 1
ATOM 2735 N N . GLU B 1 50 ? 3.506 -21.906 -10.367 1 98.12 50 GLU B N 1
ATOM 2736 C CA . GLU B 1 50 ? 3.354 -21.984 -8.922 1 98.12 50 GLU B CA 1
ATOM 2737 C C . GLU B 1 50 ? 2.951 -23.391 -8.477 1 98.12 50 GLU B C 1
ATOM 2739 O O . GLU B 1 50 ? 1.876 -23.875 -8.836 1 98.12 50 GLU B O 1
ATOM 2744 N N . ILE B 1 51 ? 3.799 -23.984 -7.746 1 98.75 51 ILE B N 1
ATOM 2745 C CA . ILE B 1 51 ? 3.561 -25.328 -7.242 1 98.75 51 ILE B CA 1
ATOM 2746 C C . ILE B 1 51 ? 3.506 -25.312 -5.719 1 98.75 51 ILE B C 1
ATOM 2748 O O . ILE B 1 51 ? 4.379 -24.734 -5.066 1 98.75 51 ILE B O 1
ATOM 2752 N N . GLU B 1 52 ? 2.52 -25.891 -5.207 1 98.38 52 GLU B N 1
ATOM 2753 C CA . GLU B 1 52 ? 2.426 -26.031 -3.756 1 98.38 52 GLU B CA 1
ATOM 2754 C C . GLU B 1 52 ? 2.588 -27.484 -3.324 1 98.38 52 GLU B C 1
ATOM 2756 O O . GLU B 1 52 ? 1.935 -28.375 -3.871 1 98.38 52 GLU B O 1
ATOM 2761 N N . PHE B 1 53 ? 3.436 -27.719 -2.41 1 98.69 53 PHE B N 1
ATOM 2762 C CA . PHE B 1 53 ? 3.709 -29.016 -1.813 1 98.69 53 PHE B CA 1
ATOM 2763 C C . PHE B 1 53 ? 3.086 -29.109 -0.426 1 98.69 53 PHE B C 1
ATOM 2765 O O . PHE B 1 53 ? 3.482 -28.391 0.492 1 98.69 53 PHE B O 1
ATOM 2772 N N . LEU B 1 54 ? 2.135 -29.969 -0.314 1 98.5 54 LEU B N 1
ATOM 2773 C CA . LEU B 1 54 ? 1.521 -30.219 0.987 1 98.5 54 LEU B CA 1
ATOM 2774 C C . LEU B 1 54 ? 2.184 -31.391 1.688 1 98.5 54 LEU B C 1
ATOM 2776 O O . LEU B 1 54 ? 2.34 -32.469 1.096 1 98.5 54 LEU B O 1
ATOM 2780 N N . VAL B 1 55 ? 2.533 -31.141 2.963 1 98.38 55 VAL B N 1
ATOM 2781 C CA . VAL B 1 55 ? 3.32 -32.125 3.688 1 98.38 55 VAL B CA 1
ATOM 2782 C C . VAL B 1 55 ? 2.762 -32.312 5.098 1 98.38 55 VAL B C 1
ATOM 2784 O O . VAL B 1 55 ? 2.016 -31.453 5.586 1 98.38 55 VAL B O 1
ATOM 2787 N N . ASN B 1 56 ? 3.143 -33.469 5.695 1 97.38 56 ASN B N 1
ATOM 2788 C CA . ASN B 1 56 ? 2.777 -33.656 7.094 1 97.38 56 ASN B CA 1
ATOM 2789 C C . ASN B 1 56 ? 3.625 -32.812 8.023 1 97.38 56 ASN B C 1
ATOM 2791 O O . ASN B 1 56 ? 3.102 -32.188 8.953 1 97.38 56 ASN B O 1
ATOM 2795 N N . ASP B 1 57 ? 4.934 -32.781 7.75 1 96.75 57 ASP B N 1
ATOM 2796 C CA . ASP B 1 57 ? 5.898 -31.969 8.508 1 96.75 57 ASP B CA 1
ATOM 2797 C C . ASP B 1 57 ? 6.758 -31.125 7.574 1 96.75 57 ASP B C 1
ATOM 2799 O O . ASP B 1 57 ? 7.254 -31.609 6.559 1 96.75 57 ASP B O 1
ATOM 2803 N N . LEU B 1 58 ? 6.883 -29.891 7.992 1 95.62 58 LEU B N 1
ATOM 2804 C CA . LEU B 1 58 ? 7.668 -29 7.145 1 95.62 58 LEU B CA 1
ATOM 2805 C C . LEU B 1 58 ? 9.133 -29.422 7.117 1 95.62 58 LEU B C 1
ATOM 2807 O O . LEU B 1 58 ? 9.727 -29.672 8.172 1 95.62 58 LEU B O 1
ATOM 2811 N N . ILE B 1 59 ? 9.656 -29.422 5.941 1 94.5 59 ILE B N 1
ATOM 2812 C CA . ILE B 1 59 ? 11.062 -29.766 5.734 1 94.5 59 ILE B CA 1
ATOM 2813 C C . ILE B 1 59 ? 11.938 -28.531 5.938 1 94.5 59 ILE B C 1
ATOM 2815 O O . ILE B 1 59 ? 11.586 -27.438 5.496 1 94.5 59 ILE B O 1
ATOM 2819 N N . PRO B 1 60 ? 13.109 -28.703 6.641 1 96.25 60 PRO B N 1
ATOM 2820 C CA . PRO B 1 60 ? 14 -27.562 6.812 1 96.25 60 PRO B CA 1
ATOM 2821 C C . PRO B 1 60 ? 14.383 -26.906 5.488 1 96.25 60 PRO B C 1
ATOM 2823 O O . PRO B 1 60 ? 14.5 -27.578 4.469 1 96.25 60 PRO B O 1
ATOM 2826 N N . GLU B 1 61 ? 14.539 -25.625 5.531 1 97.31 61 GLU B N 1
ATOM 2827 C CA . GLU B 1 61 ? 14.828 -24.859 4.328 1 97.31 61 GLU B CA 1
ATOM 2828 C C . GLU B 1 61 ? 16.062 -25.391 3.609 1 97.31 61 GLU B C 1
ATOM 2830 O O . GLU B 1 61 ? 16.078 -25.5 2.381 1 97.31 61 GLU B O 1
ATOM 2835 N N . GLU B 1 62 ? 17.094 -25.75 4.367 1 97.25 62 GLU B N 1
ATOM 2836 C CA . GLU B 1 62 ? 18.328 -26.266 3.779 1 97.25 62 GLU B CA 1
ATOM 2837 C C . GLU B 1 62 ? 18.062 -27.531 2.963 1 97.25 62 GLU B C 1
ATOM 2839 O O . GLU B 1 62 ? 18.656 -27.719 1.891 1 97.25 62 GLU B O 1
ATOM 2844 N N . ASP B 1 63 ? 17.219 -28.328 3.447 1 97.62 63 ASP B N 1
ATOM 2845 C CA . ASP B 1 63 ? 16.891 -29.578 2.76 1 97.62 63 ASP B CA 1
ATOM 2846 C C . ASP B 1 63 ? 16.078 -29.312 1.491 1 97.62 63 ASP B C 1
ATOM 2848 O O . ASP B 1 63 ? 16.266 -29.969 0.473 1 97.62 63 ASP B O 1
ATOM 2852 N N . ARG B 1 64 ? 15.156 -28.391 1.546 1 98 64 ARG B N 1
ATOM 2853 C CA . ARG B 1 64 ? 14.391 -28.016 0.359 1 98 64 ARG B CA 1
ATOM 2854 C C . ARG B 1 64 ? 15.297 -27.453 -0.727 1 98 64 ARG B C 1
ATOM 2856 O O . ARG B 1 64 ? 15.18 -27.828 -1.896 1 98 64 ARG B O 1
ATOM 2863 N N . ILE B 1 65 ? 16.203 -26.609 -0.333 1 98.25 65 ILE B N 1
ATOM 2864 C CA . ILE B 1 65 ? 17.141 -26.016 -1.268 1 98.25 65 ILE B CA 1
ATOM 2865 C C . ILE B 1 65 ? 18.031 -27.094 -1.873 1 98.25 65 ILE B C 1
ATOM 2867 O O . ILE B 1 65 ? 18.297 -27.094 -3.08 1 98.25 65 ILE B O 1
ATOM 2871 N N . ASN B 1 66 ? 18.484 -28 -1.033 1 98 66 ASN B N 1
ATOM 2872 C CA . ASN B 1 66 ? 19.297 -29.109 -1.528 1 98 66 ASN B CA 1
ATOM 2873 C C . ASN B 1 66 ? 18.531 -29.953 -2.547 1 98 66 ASN B C 1
ATOM 2875 O O . ASN B 1 66 ? 19.094 -30.375 -3.559 1 98 66 ASN B O 1
ATOM 2879 N N . TRP B 1 67 ? 17.312 -30.234 -2.221 1 98.31 67 TRP B N 1
ATOM 2880 C CA . TRP B 1 67 ? 16.469 -30.984 -3.158 1 98.31 67 TRP B CA 1
ATOM 2881 C C . TRP B 1 67 ? 16.344 -30.25 -4.484 1 98.31 67 TRP B C 1
ATOM 2883 O O . TRP B 1 67 ? 16.453 -30.844 -5.555 1 98.31 67 TRP B O 1
ATOM 2893 N N . ILE B 1 68 ? 16.125 -28.938 -4.48 1 98.56 68 ILE B N 1
ATOM 2894 C CA . ILE B 1 68 ? 16 -28.109 -5.684 1 98.56 68 ILE B CA 1
ATOM 2895 C C . ILE B 1 68 ? 17.281 -28.219 -6.504 1 98.56 68 ILE B C 1
ATOM 2897 O O . ILE B 1 68 ? 17.234 -28.375 -7.727 1 98.56 68 ILE B O 1
ATOM 2901 N N . LYS B 1 69 ? 18.391 -28.172 -5.848 1 98.38 69 LYS B N 1
ATOM 2902 C CA . LYS B 1 69 ? 19.672 -28.312 -6.535 1 98.38 69 LYS B CA 1
ATOM 2903 C C . LYS B 1 69 ? 19.812 -29.688 -7.164 1 98.38 69 LYS B C 1
ATOM 2905 O O . LYS B 1 69 ? 20.297 -29.828 -8.289 1 98.38 69 LYS B O 1
ATOM 2910 N N . GLN B 1 70 ? 19.406 -30.641 -6.445 1 98.19 70 GLN B N 1
ATOM 2911 C CA . GLN B 1 70 ? 19.5 -32.031 -6.91 1 98.19 70 GLN B CA 1
ATOM 2912 C C . GLN B 1 70 ? 18.719 -32.219 -8.195 1 98.19 70 GLN B C 1
ATOM 2914 O O . GLN B 1 70 ? 19.125 -33 -9.07 1 98.19 70 GLN B O 1
ATOM 2919 N N . ILE B 1 71 ? 17.609 -31.578 -8.305 1 98.06 71 ILE B N 1
ATOM 2920 C CA . ILE B 1 71 ? 16.797 -31.766 -9.5 1 98.06 71 ILE B CA 1
ATOM 2921 C C . ILE B 1 71 ? 17.219 -30.75 -10.562 1 98.06 71 ILE B C 1
ATOM 2923 O O . ILE B 1 71 ? 16.5 -30.516 -11.531 1 98.06 71 ILE B O 1
ATOM 2927 N N . GLU B 1 72 ? 18.328 -30.016 -10.305 1 97.62 72 GLU B N 1
ATOM 2928 C CA . GLU B 1 72 ? 19 -29.141 -11.25 1 97.62 72 GLU B CA 1
ATOM 2929 C C . GLU B 1 72 ? 18.312 -27.766 -11.32 1 97.62 72 GLU B C 1
ATOM 2931 O O . GLU B 1 72 ? 18.297 -27.141 -12.375 1 97.62 72 GLU B O 1
ATOM 2936 N N . GLY B 1 73 ? 17.656 -27.438 -10.219 1 97.81 73 GLY B N 1
ATOM 2937 C CA . GLY B 1 73 ? 17.188 -26.062 -10.109 1 97.81 73 GLY B CA 1
ATOM 2938 C C . GLY B 1 73 ? 18.312 -25.062 -9.93 1 97.81 73 GLY B C 1
ATOM 2939 O O . GLY B 1 73 ? 19.312 -25.359 -9.289 1 97.81 73 GLY B O 1
ATOM 2940 N N . THR B 1 74 ? 18.141 -23.875 -10.531 1 96.75 74 THR B N 1
ATOM 2941 C CA . THR B 1 74 ? 19.125 -22.812 -10.438 1 96.75 74 THR B CA 1
ATOM 2942 C C . THR B 1 74 ? 18.484 -21.5 -10.016 1 96.75 74 THR B C 1
ATOM 2944 O O . THR B 1 74 ? 17.25 -21.422 -9.891 1 96.75 74 THR B O 1
ATOM 2947 N N . ASP B 1 75 ? 19.344 -20.469 -9.672 1 92.88 75 ASP B N 1
ATOM 2948 C CA . ASP B 1 75 ? 18.875 -19.141 -9.32 1 92.88 75 ASP B CA 1
ATOM 2949 C C . ASP B 1 75 ? 17.891 -19.188 -8.164 1 92.88 75 ASP B C 1
ATOM 2951 O O . ASP B 1 75 ? 16.781 -18.641 -8.266 1 92.88 75 ASP B O 1
ATOM 2955 N N . ILE B 1 76 ? 18.328 -19.812 -7.148 1 96.5 76 ILE B N 1
ATOM 2956 C CA . ILE B 1 76 ? 17.453 -20.156 -6.023 1 96.5 76 ILE B CA 1
ATOM 2957 C C . ILE B 1 76 ? 17.375 -18.969 -5.059 1 96.5 76 ILE B C 1
ATOM 2959 O O . ILE B 1 76 ? 18.406 -18.484 -4.586 1 96.5 76 ILE B O 1
ATOM 2963 N N . TYR B 1 77 ? 16.141 -18.5 -4.809 1 93.25 77 TYR B N 1
ATOM 2964 C CA . TYR B 1 77 ? 15.875 -17.438 -3.842 1 93.25 77 TYR B CA 1
ATOM 2965 C C . TYR B 1 77 ? 14.805 -17.875 -2.842 1 93.25 77 TYR B C 1
ATOM 2967 O O . TYR B 1 77 ? 13.664 -18.156 -3.223 1 93.25 77 TYR B O 1
ATOM 2975 N N . SER B 1 78 ? 15.203 -17.844 -1.561 1 95.88 78 SER B N 1
ATOM 2976 C CA . SER B 1 78 ? 14.242 -18.156 -0.506 1 95.88 78 SER B CA 1
ATOM 2977 C C . SER B 1 78 ? 13.539 -16.906 -0.003 1 95.88 78 SER B C 1
ATOM 2979 O O . SER B 1 78 ? 14.172 -15.859 0.17 1 95.88 78 SER B O 1
ATOM 2981 N N . TYR B 1 79 ? 12.234 -17.078 0.227 1 91.88 79 TYR B N 1
ATOM 2982 C CA . TYR B 1 79 ? 11.492 -15.961 0.807 1 91.88 79 TYR B CA 1
ATOM 2983 C C . TYR B 1 79 ? 11.727 -15.875 2.311 1 91.88 79 TYR B C 1
ATOM 2985 O O . TYR B 1 79 ? 11.398 -14.867 2.939 1 91.88 79 TYR B O 1
ATOM 2993 N N . GLY B 1 80 ? 12.242 -16.969 2.836 1 91.88 80 GLY B N 1
ATOM 2994 C CA . GLY B 1 80 ? 12.602 -16.953 4.246 1 91.88 80 GLY B CA 1
ATOM 2995 C C . GLY B 1 80 ? 11.469 -17.375 5.156 1 91.88 80 GLY B C 1
ATOM 2996 O O . GLY B 1 80 ? 10.953 -18.5 5.031 1 91.88 80 GLY B O 1
ATOM 2997 N N . ALA B 1 81 ? 10.953 -16.469 5.938 1 91.44 81 ALA B N 1
ATOM 2998 C CA . ALA B 1 81 ? 9.961 -16.766 6.969 1 91.44 81 ALA B CA 1
ATOM 2999 C C . ALA B 1 81 ? 8.617 -17.125 6.344 1 91.44 81 ALA B C 1
ATOM 3001 O O . ALA B 1 81 ? 8.312 -16.719 5.223 1 91.44 81 ALA B O 1
ATOM 3002 N N . PRO B 1 82 ? 7.805 -17.875 7.09 1 94.12 82 PRO B N 1
ATOM 3003 C CA . PRO B 1 82 ? 6.461 -18.188 6.598 1 94.12 82 PRO B CA 1
ATOM 3004 C C . PRO B 1 82 ? 5.605 -16.938 6.375 1 94.12 82 PRO B C 1
ATOM 3006 O O . PRO B 1 82 ? 5.766 -15.945 7.086 1 94.12 82 PRO B O 1
ATOM 3009 N N . ILE B 1 83 ? 4.754 -17.094 5.438 1 93 83 ILE B N 1
ATOM 3010 C CA . ILE B 1 83 ? 3.785 -16.016 5.238 1 93 83 ILE B CA 1
ATOM 3011 C C . ILE B 1 83 ? 2.529 -16.297 6.062 1 93 83 ILE B C 1
ATOM 3013 O O . ILE B 1 83 ? 2.508 -17.219 6.875 1 93 83 ILE B O 1
ATOM 3017 N N . GLY B 1 84 ? 1.551 -15.516 5.996 1 88.75 84 GLY B N 1
ATOM 3018 C CA . GLY B 1 84 ? 0.402 -15.461 6.887 1 88.75 84 GLY B CA 1
ATOM 3019 C C . GLY B 1 84 ? -0.312 -16.797 7.02 1 88.75 84 GLY B C 1
ATOM 3020 O O . GLY B 1 84 ? -0.866 -17.109 8.07 1 88.75 84 GLY B O 1
ATOM 3021 N N . ASP B 1 85 ? -0.273 -17.641 5.984 1 92.62 85 ASP B N 1
ATOM 3022 C CA . ASP B 1 85 ? -1.004 -18.906 6.008 1 92.62 85 ASP B CA 1
ATOM 3023 C C . ASP B 1 85 ? -0.121 -20.031 6.52 1 92.62 85 ASP B C 1
ATOM 3025 O O . ASP B 1 85 ? -0.53 -21.203 6.508 1 92.62 85 ASP B O 1
ATOM 3029 N N . GLY B 1 86 ? 1.119 -19.688 6.895 1 94.19 86 GLY B N 1
ATOM 3030 C CA . GLY B 1 86 ? 2.043 -20.656 7.445 1 94.19 86 GLY B CA 1
ATOM 3031 C C . GLY B 1 86 ? 2.924 -21.312 6.391 1 94.19 86 GLY B C 1
ATOM 3032 O O . GLY B 1 86 ? 3.807 -22.109 6.719 1 94.19 86 GLY B O 1
ATOM 3033 N N . SER B 1 87 ? 2.756 -20.953 5.168 1 96.94 87 SER B N 1
ATOM 3034 C CA . SER B 1 87 ? 3.537 -21.562 4.102 1 96.94 87 SER B CA 1
ATOM 3035 C C . SER B 1 87 ? 4.898 -20.891 3.953 1 96.94 87 SER B C 1
ATOM 3037 O O . SER B 1 87 ? 5.07 -19.75 4.352 1 96.94 87 SER B O 1
ATOM 3039 N N . VAL B 1 88 ? 5.82 -21.609 3.449 1 97.88 88 VAL B N 1
ATOM 3040 C CA . VAL B 1 88 ? 7.145 -21.109 3.109 1 97.88 88 VAL B CA 1
ATOM 3041 C C . VAL B 1 88 ? 7.387 -21.25 1.608 1 97.88 88 VAL B C 1
ATOM 3043 O O . VAL B 1 88 ? 6.855 -22.156 0.973 1 97.88 88 VAL B O 1
ATOM 3046 N N . TRP B 1 89 ? 8.234 -20.328 1.058 1 97.56 89 TRP B N 1
ATOM 3047 C CA . TRP B 1 89 ? 8.281 -20.266 -0.4 1 97.56 89 TRP B CA 1
ATOM 3048 C C . TRP B 1 89 ? 9.719 -20.078 -0.884 1 97.56 89 TRP B C 1
ATOM 3050 O O . TRP B 1 89 ? 10.516 -19.406 -0.235 1 97.56 89 TRP B O 1
ATOM 3060 N N . ILE B 1 90 ? 10.039 -20.703 -1.974 1 97.81 90 ILE B N 1
ATOM 3061 C CA . ILE B 1 90 ? 11.305 -20.562 -2.688 1 97.81 90 ILE B CA 1
ATOM 3062 C C . ILE B 1 90 ? 11.039 -20.391 -4.18 1 97.81 90 ILE B C 1
ATOM 3064 O O . ILE B 1 90 ? 10.195 -21.094 -4.754 1 97.81 90 ILE B O 1
ATOM 3068 N N . ILE B 1 91 ? 11.633 -19.438 -4.75 1 96.81 91 ILE B N 1
ATOM 3069 C CA . ILE B 1 91 ? 11.555 -19.281 -6.199 1 96.81 91 ILE B CA 1
ATOM 3070 C C . ILE B 1 91 ? 12.875 -19.719 -6.836 1 96.81 91 ILE B C 1
ATOM 3072 O O . ILE B 1 91 ? 13.953 -19.469 -6.289 1 96.81 91 ILE B O 1
ATOM 3076 N N . PHE B 1 92 ? 12.852 -20.438 -7.957 1 97.06 92 PHE B N 1
ATOM 3077 C CA . PHE B 1 92 ? 14.039 -20.922 -8.648 1 97.06 92 PHE B CA 1
ATOM 3078 C C . PHE B 1 92 ? 13.75 -21.156 -10.125 1 97.06 92 PHE B C 1
ATOM 3080 O O . PHE B 1 92 ? 12.594 -21.125 -10.555 1 97.06 92 PHE B O 1
ATOM 3087 N N . LYS B 1 93 ? 14.766 -21.344 -10.867 1 96.19 93 LYS B N 1
ATOM 3088 C CA . LYS B 1 93 ? 14.633 -21.672 -12.281 1 96.19 93 LYS B CA 1
ATOM 3089 C C . LYS B 1 93 ? 14.781 -23.172 -12.508 1 96.19 93 LYS B C 1
ATOM 3091 O O . LYS B 1 93 ? 15.625 -23.828 -11.891 1 96.19 93 LYS B O 1
ATOM 3096 N N . TYR B 1 94 ? 13.953 -23.766 -13.18 1 97.94 94 TYR B N 1
ATOM 3097 C CA . TYR B 1 94 ? 13.992 -25.141 -13.664 1 97.94 94 TYR B CA 1
ATOM 3098 C C . TYR B 1 94 ? 13.75 -25.203 -15.164 1 97.94 94 TYR B C 1
ATOM 3100 O O . TYR B 1 94 ? 12.664 -24.859 -15.641 1 97.94 94 TYR B O 1
ATOM 3108 N N . LYS B 1 95 ? 14.82 -25.562 -15.875 1 95.31 95 LYS B N 1
ATOM 3109 C CA . LYS B 1 95 ? 14.805 -25.469 -17.328 1 95.31 95 LYS B CA 1
ATOM 3110 C C . LYS B 1 95 ? 14.508 -24.031 -17.781 1 95.31 95 LYS B C 1
ATOM 3112 O O . LYS B 1 95 ? 15.195 -23.094 -17.375 1 95.31 95 LYS B O 1
ATOM 3117 N N . ASP B 1 96 ? 13.406 -23.812 -18.516 1 92 96 ASP B N 1
ATOM 3118 C CA . ASP B 1 96 ? 13.148 -22.484 -19.078 1 92 96 ASP B CA 1
ATOM 3119 C C . ASP B 1 96 ? 12.055 -21.766 -18.281 1 92 96 ASP B C 1
ATOM 3121 O O . ASP B 1 96 ? 11.508 -20.75 -18.734 1 92 96 ASP B O 1
ATOM 3125 N N . TYR B 1 97 ? 11.828 -22.281 -17.109 1 96.06 97 TYR B N 1
ATOM 3126 C CA . TYR B 1 97 ? 10.703 -21.719 -16.375 1 96.06 97 TYR B CA 1
ATOM 3127 C C . TYR B 1 97 ? 11.125 -21.266 -14.977 1 96.06 97 TYR B C 1
ATOM 3129 O O . TYR B 1 97 ? 11.977 -21.891 -14.352 1 96.06 97 TYR B O 1
ATOM 3137 N N . TRP B 1 98 ? 10.562 -20.141 -14.586 1 94.69 98 TRP B N 1
ATOM 3138 C CA . TRP B 1 98 ? 10.586 -19.812 -13.164 1 94.69 98 TRP B CA 1
ATOM 3139 C C . TRP B 1 98 ? 9.547 -20.625 -12.398 1 94.69 98 TRP B C 1
ATOM 3141 O O . TRP B 1 98 ? 8.391 -20.719 -12.82 1 94.69 98 TRP B O 1
ATOM 3151 N N . ILE B 1 99 ? 10.008 -21.219 -11.258 1 97.94 99 ILE B N 1
ATOM 3152 C CA . ILE B 1 99 ? 9.141 -21.984 -10.375 1 97.94 99 ILE B CA 1
ATOM 3153 C C . ILE B 1 99 ? 8.992 -21.266 -9.031 1 97.94 99 ILE B C 1
ATOM 3155 O O . ILE B 1 99 ? 9.992 -20.891 -8.414 1 97.94 99 ILE B O 1
ATOM 3159 N N . GLU B 1 100 ? 7.801 -20.969 -8.703 1 97.44 100 GLU B N 1
ATOM 3160 C CA . GLU B 1 100 ? 7.504 -20.547 -7.336 1 97.44 100 GLU B CA 1
ATOM 3161 C C . GLU B 1 100 ? 6.938 -21.703 -6.516 1 97.44 100 GLU B C 1
ATOM 3163 O O . GLU B 1 100 ? 5.754 -22.031 -6.637 1 97.44 100 GLU B O 1
ATOM 3168 N N . ALA B 1 101 ? 7.777 -22.219 -5.684 1 98.38 101 ALA B N 1
ATOM 3169 C CA . ALA B 1 101 ? 7.426 -23.422 -4.926 1 98.38 101 ALA B CA 1
ATOM 3170 C C . ALA B 1 101 ? 7.074 -23.078 -3.482 1 98.38 101 ALA B C 1
ATOM 3172 O O . ALA B 1 101 ? 7.852 -22.422 -2.787 1 98.38 101 ALA B O 1
ATOM 3173 N N . GLY B 1 102 ? 5.934 -23.469 -3.119 1 97.94 102 GLY B N 1
ATOM 3174 C CA . GLY B 1 102 ? 5.492 -23.297 -1.744 1 97.94 102 GLY B CA 1
ATOM 3175 C C . GLY B 1 102 ? 5.293 -24.609 -1.005 1 97.94 102 GLY B C 1
ATOM 3176 O O . GLY B 1 102 ? 4.809 -25.578 -1.582 1 97.94 102 GLY B O 1
ATOM 3177 N N . TRP B 1 103 ? 5.68 -24.609 0.27 1 98.44 103 TRP B N 1
ATOM 3178 C CA . TRP B 1 103 ? 5.418 -25.75 1.146 1 98.44 103 TRP B CA 1
ATOM 3179 C C . TRP B 1 103 ? 4.527 -25.328 2.316 1 98.44 103 TRP B C 1
ATOM 3181 O O . TRP B 1 103 ? 4.684 -24.25 2.869 1 98.44 103 TRP B O 1
ATOM 3191 N N . GLN B 1 104 ? 3.648 -26.203 2.619 1 97.69 104 GLN B N 1
ATOM 3192 C CA . GLN B 1 104 ? 2.77 -26 3.766 1 97.69 104 GLN B CA 1
ATOM 3193 C C . GLN B 1 104 ? 2.342 -27.344 4.371 1 97.69 104 GLN B C 1
ATOM 3195 O O . GLN B 1 104 ? 2.18 -28.328 3.658 1 97.69 104 GLN B O 1
ATOM 3200 N N . THR B 1 105 ? 2.146 -27.375 5.641 1 98.12 105 THR B N 1
ATOM 3201 C CA . THR B 1 105 ? 1.625 -28.594 6.254 1 98.12 105 THR B CA 1
ATOM 3202 C C . THR B 1 105 ? 0.137 -28.75 5.957 1 98.12 105 THR B C 1
ATOM 3204 O O . THR B 1 105 ? -0.6 -27.766 5.898 1 98.12 105 THR B O 1
ATOM 3207 N N . ILE B 1 106 ? -0.252 -29.984 5.863 1 97.94 106 ILE B N 1
ATOM 3208 C CA . ILE B 1 106 ? -1.648 -30.297 5.586 1 97.94 106 ILE B CA 1
ATOM 3209 C C . ILE B 1 106 ? -2.531 -29.766 6.711 1 97.94 106 ILE B C 1
ATOM 3211 O O . ILE B 1 106 ? -3.6 -29.203 6.461 1 97.94 106 ILE B O 1
ATOM 3215 N N . ILE B 1 107 ? -2.049 -29.828 7.895 1 97.38 107 ILE B N 1
ATOM 3216 C CA . ILE B 1 107 ? -2.826 -29.391 9.047 1 97.38 107 ILE B CA 1
ATOM 3217 C C . ILE B 1 107 ? -3.02 -27.891 9 1 97.38 107 ILE B C 1
ATOM 3219 O O . ILE B 1 107 ? -4.125 -27.391 9.219 1 97.38 107 ILE B O 1
ATOM 3223 N N . SER B 1 108 ? -1.941 -27.109 8.75 1 96.75 108 SER B N 1
ATOM 3224 C CA . SER B 1 108 ? -2.045 -25.656 8.656 1 96.75 108 SER B CA 1
ATOM 3225 C C . SER B 1 108 ? -2.99 -25.25 7.527 1 96.75 108 SER B C 1
ATOM 3227 O O . SER B 1 108 ? -3.822 -24.359 7.703 1 96.75 108 SER B O 1
ATOM 3229 N N . MET B 1 109 ? -2.846 -25.922 6.441 1 97.12 109 MET B N 1
ATOM 3230 C CA . MET B 1 109 ? -3.715 -25.641 5.301 1 97.12 109 MET B CA 1
ATOM 3231 C C . MET B 1 109 ? -5.176 -25.906 5.656 1 97.12 109 MET B C 1
ATOM 3233 O O . MET B 1 109 ? -6.035 -25.047 5.422 1 97.12 109 MET B O 1
ATOM 3237 N N . LYS B 1 110 ? -5.449 -27.031 6.215 1 96.69 110 LYS B N 1
ATOM 3238 C CA . LYS B 1 110 ? -6.812 -27.391 6.582 1 96.69 110 LYS B CA 1
ATOM 3239 C C . LYS B 1 110 ? -7.391 -26.422 7.605 1 96.69 110 LYS B C 1
ATOM 3241 O O . LYS B 1 110 ? -8.562 -26.062 7.527 1 96.69 110 LYS B O 1
ATOM 3246 N N . ASN B 1 111 ? -6.586 -26.062 8.523 1 96.88 111 ASN B N 1
ATOM 3247 C CA . ASN B 1 111 ? -7.027 -25.078 9.516 1 96.88 111 ASN B CA 1
ATOM 3248 C C . ASN B 1 111 ? -7.438 -23.766 8.867 1 96.88 111 ASN B C 1
ATOM 3250 O O . ASN B 1 111 ? -8.438 -23.156 9.258 1 96.88 111 ASN B O 1
ATOM 3254 N N . ASN B 1 112 ? -6.652 -23.312 7.938 1 96.75 112 ASN B N 1
ATOM 3255 C CA . ASN B 1 112 ? -6.984 -22.078 7.215 1 96.75 112 ASN B CA 1
ATOM 3256 C C . ASN B 1 112 ? -8.297 -22.219 6.453 1 96.75 112 ASN B C 1
ATOM 3258 O O . ASN B 1 112 ? -9.164 -21.344 6.527 1 96.75 112 ASN B O 1
ATOM 3262 N N . ILE B 1 113 ? -8.438 -23.344 5.785 1 96.69 113 ILE B N 1
ATOM 3263 C CA . ILE B 1 113 ? -9.625 -23.578 4.969 1 96.69 113 ILE B CA 1
ATOM 3264 C C . ILE B 1 113 ? -10.852 -23.719 5.863 1 96.69 113 ILE B C 1
ATOM 3266 O O . ILE B 1 113 ? -11.922 -23.188 5.551 1 96.69 113 ILE B O 1
ATOM 3270 N N . ASP B 1 114 ? -10.688 -24.359 6.965 1 96 114 ASP B N 1
ATOM 3271 C CA . ASP B 1 114 ? -11.781 -24.516 7.914 1 96 114 ASP B CA 1
ATOM 3272 C C . ASP B 1 114 ? -12.266 -23.156 8.43 1 96 114 ASP B C 1
ATOM 3274 O O . ASP B 1 114 ? -13.477 -22.922 8.508 1 96 114 ASP B O 1
ATOM 3278 N N . SER B 1 115 ? -11.312 -22.344 8.773 1 95.31 115 SER B N 1
ATOM 3279 C CA . SER B 1 115 ? -11.656 -21.016 9.266 1 95.31 115 SER B CA 1
ATOM 3280 C C . SER B 1 115 ? -12.438 -20.219 8.219 1 95.31 115 SER B C 1
ATOM 3282 O O . SER B 1 115 ? -13.375 -19.5 8.555 1 95.31 115 SER B O 1
ATOM 3284 N N . ILE B 1 116 ? -12.094 -20.375 7.008 1 95 116 ILE B N 1
ATOM 3285 C CA . ILE B 1 116 ? -12.773 -19.688 5.906 1 95 116 ILE B CA 1
ATOM 3286 C C . ILE B 1 116 ? -14.164 -20.281 5.707 1 95 116 ILE B C 1
ATOM 3288 O O . ILE B 1 116 ? -15.148 -19.547 5.586 1 95 116 ILE B O 1
ATOM 3292 N N . ALA B 1 117 ? -14.227 -21.594 5.727 1 92.88 117 ALA B N 1
ATOM 3293 C CA . ALA B 1 117 ? -15.461 -22.312 5.41 1 92.88 117 ALA B CA 1
ATOM 3294 C C . ALA B 1 117 ? -16.531 -22.047 6.465 1 92.88 117 ALA B C 1
ATOM 3296 O O . ALA B 1 117 ? -17.734 -22.141 6.172 1 92.88 117 ALA B O 1
ATOM 3297 N N . VAL B 1 118 ? -16.141 -21.719 7.664 1 91.62 118 VAL B N 1
ATOM 3298 C CA . VAL B 1 118 ? -17.125 -21.469 8.703 1 91.62 118 VAL B CA 1
ATOM 3299 C C . VAL B 1 118 ? -17.375 -19.969 8.836 1 91.62 118 VAL B C 1
ATOM 3301 O O . VAL B 1 118 ? -18.125 -19.531 9.703 1 91.62 118 VAL B O 1
ATOM 3304 N N . GLY B 1 119 ? -16.734 -19.172 8.062 1 90.69 119 GLY B N 1
ATOM 3305 C CA . GLY B 1 119 ? -17 -17.734 7.988 1 90.69 119 GLY B CA 1
ATOM 3306 C C . GLY B 1 119 ? -16.312 -16.953 9.086 1 90.69 119 GLY B C 1
ATOM 3307 O O . GLY B 1 119 ? -16.797 -15.891 9.492 1 90.69 119 GLY B O 1
ATOM 3308 N N . LYS B 1 120 ? -15.18 -17.375 9.578 1 90.81 120 LYS B N 1
ATOM 3309 C CA . LYS B 1 120 ? -14.469 -16.734 10.68 1 90.81 120 LYS B CA 1
ATOM 3310 C C . LYS B 1 120 ? -13.562 -15.625 10.18 1 90.81 120 LYS B C 1
ATOM 3312 O O . LYS B 1 120 ? -13.078 -14.797 10.961 1 90.81 120 LYS B O 1
ATOM 3317 N N . VAL B 1 121 ? -13.297 -15.648 8.898 1 93.75 1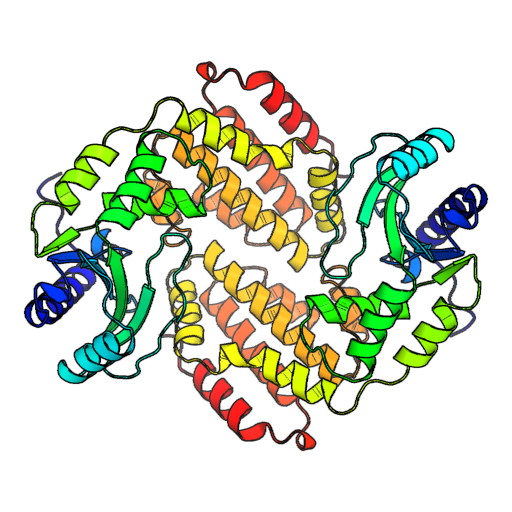21 VAL B N 1
ATOM 3318 C CA . VAL B 1 121 ? -12.43 -14.633 8.32 1 93.75 121 VAL B CA 1
ATOM 3319 C C . VAL B 1 121 ? -13.148 -13.922 7.18 1 93.75 121 VAL B C 1
ATOM 3321 O O . VAL B 1 121 ? -13.906 -14.539 6.434 1 93.75 121 VAL B O 1
ATOM 3324 N N . CYS B 1 122 ? -12.859 -12.625 7 1 95.38 122 CYS B N 1
ATOM 3325 C CA . CYS B 1 122 ? -13.57 -11.898 5.945 1 95.38 122 CYS B CA 1
ATOM 3326 C C . CYS B 1 122 ? -12.641 -10.906 5.258 1 95.38 122 CYS B C 1
ATOM 3328 O O . CYS B 1 122 ? -13.094 -10.055 4.488 1 95.38 122 CYS B O 1
ATOM 3330 N N . THR B 1 123 ? -11.305 -10.953 5.547 1 95.25 123 THR B N 1
ATOM 3331 C CA . THR B 1 123 ? -10.352 -10.055 4.906 1 95.25 123 THR B CA 1
ATOM 3332 C C . THR B 1 123 ? -9.766 -10.688 3.65 1 95.25 123 THR B C 1
ATOM 3334 O O . THR B 1 123 ? -9.648 -11.914 3.564 1 95.25 123 THR B O 1
ATOM 3337 N N . HIS B 1 124 ? -9.391 -9.859 2.709 1 96.25 124 HIS B N 1
ATOM 3338 C CA . HIS B 1 124 ? -8.969 -10.312 1.389 1 96.25 124 HIS B CA 1
ATOM 3339 C C . HIS B 1 124 ? -7.738 -11.211 1.482 1 96.25 124 HIS B C 1
ATOM 3341 O O . HIS B 1 124 ? -7.66 -12.234 0.8 1 96.25 124 HIS B O 1
ATOM 3347 N N . ASP B 1 125 ? -6.781 -10.859 2.342 1 92.81 125 ASP B N 1
ATOM 3348 C CA . ASP B 1 125 ? -5.516 -11.586 2.432 1 92.81 125 ASP B CA 1
ATOM 3349 C C . ASP B 1 125 ? -5.742 -13.039 2.842 1 92.81 125 ASP B C 1
ATOM 3351 O O . ASP B 1 125 ? -4.973 -13.922 2.461 1 92.81 125 ASP B O 1
ATOM 3355 N N . LYS B 1 126 ? -6.809 -13.266 3.535 1 92.94 126 LYS B N 1
ATOM 3356 C CA . LYS B 1 126 ? -7.129 -14.625 3.961 1 92.94 126 LYS B CA 1
ATOM 3357 C C . LYS B 1 126 ? -8.023 -15.328 2.939 1 92.94 126 LYS B C 1
ATOM 3359 O O . LYS B 1 126 ? -7.84 -16.516 2.662 1 92.94 126 LYS B O 1
ATOM 3364 N N . LEU B 1 127 ? -8.891 -14.594 2.381 1 95.94 127 LEU B N 1
ATOM 3365 C CA . LEU B 1 127 ? -9.898 -15.188 1.518 1 95.94 127 LEU B CA 1
ATOM 3366 C C . LEU B 1 127 ? -9.305 -15.586 0.172 1 95.94 127 LEU B C 1
ATOM 3368 O O . LEU B 1 127 ? -9.867 -16.422 -0.54 1 95.94 127 LEU B O 1
ATOM 3372 N N . ILE B 1 128 ? -8.18 -14.992 -0.168 1 95.62 128 ILE B N 1
ATOM 3373 C CA . ILE B 1 128 ? -7.5 -15.336 -1.414 1 95.62 128 ILE B CA 1
ATOM 3374 C C . ILE B 1 128 ? -7.176 -16.828 -1.432 1 95.62 128 ILE B C 1
ATOM 3376 O O . ILE B 1 128 ? -7.184 -17.453 -2.49 1 95.62 128 ILE B O 1
ATOM 3380 N N . LEU B 1 129 ? -6.957 -17.391 -0.299 1 96.19 129 LEU B N 1
ATOM 3381 C CA . LEU B 1 129 ? -6.605 -18.812 -0.18 1 96.19 129 LEU B CA 1
ATOM 3382 C C . LEU B 1 129 ? -7.73 -19.688 -0.709 1 96.19 129 LEU B C 1
ATOM 3384 O O . LEU B 1 129 ? -7.477 -20.719 -1.354 1 96.19 129 LEU B O 1
ATOM 3388 N N . ALA B 1 130 ? -8.938 -19.312 -0.458 1 96.81 130 ALA B N 1
ATOM 3389 C CA . ALA B 1 130 ? -10.078 -20.094 -0.927 1 96.81 130 ALA B CA 1
ATOM 3390 C C . ALA B 1 130 ? -10.125 -20.141 -2.451 1 96.81 130 ALA B C 1
ATOM 3392 O O . ALA B 1 130 ? -10.312 -21.203 -3.043 1 96.81 130 ALA B O 1
ATOM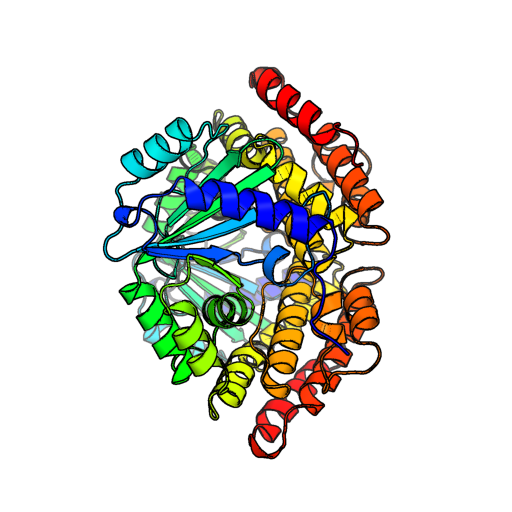 3393 N N . SER B 1 131 ? -9.953 -18.953 -3.02 1 95.62 131 SER B N 1
ATOM 3394 C CA . SER B 1 131 ? -9.922 -18.906 -4.477 1 95.62 131 SER B CA 1
ATOM 3395 C C . SER B 1 131 ? -8.766 -19.734 -5.035 1 95.62 131 SER B C 1
ATOM 3397 O O . SER B 1 131 ? -8.93 -20.453 -6.023 1 95.62 131 SER B O 1
ATOM 3399 N N . THR B 1 132 ? -7.645 -19.672 -4.438 1 96.25 132 THR B N 1
ATOM 3400 C CA . THR B 1 132 ? -6.445 -20.406 -4.852 1 96.25 132 THR B CA 1
ATOM 3401 C C . THR B 1 132 ? -6.699 -21.906 -4.863 1 96.25 132 THR B C 1
ATOM 3403 O O . THR B 1 132 ? -6.465 -22.578 -5.871 1 96.25 132 THR B O 1
ATOM 3406 N N . PHE B 1 133 ? -7.266 -22.453 -3.855 1 97.38 133 PHE B N 1
ATOM 3407 C CA . PHE B 1 133 ? -7.445 -23.906 -3.74 1 97.38 133 PHE B CA 1
ATOM 3408 C C . PHE B 1 133 ? -8.648 -24.359 -4.559 1 97.38 133 PHE B C 1
ATOM 3410 O O . PHE B 1 133 ? -8.648 -25.469 -5.098 1 97.38 133 PHE B O 1
ATOM 3417 N N . ARG B 1 134 ? -9.578 -23.531 -4.613 1 96.25 134 ARG B N 1
ATOM 3418 C CA . ARG B 1 134 ? -10.742 -23.891 -5.422 1 96.25 134 ARG B CA 1
ATOM 3419 C C . ARG B 1 134 ? -10.336 -24.156 -6.867 1 96.25 134 ARG B C 1
ATOM 3421 O O . ARG B 1 134 ? -10.828 -25.109 -7.484 1 96.25 134 ARG B O 1
ATOM 3428 N N . ASP B 1 135 ? -9.445 -23.359 -7.375 1 95.25 135 ASP B N 1
ATOM 3429 C CA . ASP B 1 135 ? -9.094 -23.438 -8.789 1 95.25 135 ASP B CA 1
ATOM 3430 C C . ASP B 1 135 ? -7.82 -24.25 -9 1 95.25 135 ASP B C 1
ATOM 3432 O O . ASP B 1 135 ? -7.363 -24.406 -10.133 1 95.25 135 ASP B O 1
ATOM 3436 N N . ALA B 1 136 ? -7.273 -24.797 -7.945 1 98 136 ALA B N 1
ATOM 3437 C CA . ALA B 1 136 ? -6.039 -25.578 -8.039 1 98 136 ALA B CA 1
ATOM 3438 C C . ALA B 1 136 ? -6.262 -26.859 -8.828 1 98 136 ALA B C 1
ATOM 3440 O O . ALA B 1 136 ? -7.387 -27.344 -8.922 1 98 136 ALA B O 1
ATOM 3441 N N . ILE B 1 137 ? -5.18 -27.328 -9.406 1 97.62 137 ILE B N 1
ATOM 3442 C CA . ILE B 1 137 ? -5.238 -28.625 -10.07 1 97.62 137 ILE B CA 1
ATOM 3443 C C . ILE B 1 137 ? -4.211 -29.578 -9.453 1 97.62 137 ILE B C 1
ATOM 3445 O O . ILE B 1 137 ? -3.115 -29.156 -9.078 1 97.62 137 ILE B O 1
ATOM 3449 N N . SER B 1 138 ? -4.566 -30.828 -9.383 1 97.25 138 SER B N 1
ATOM 3450 C CA . SER B 1 138 ? -3.719 -31.844 -8.742 1 97.25 138 SER B CA 1
ATOM 3451 C C . SER B 1 138 ? -2.666 -32.375 -9.711 1 97.25 138 SER B C 1
ATOM 3453 O O . SER B 1 138 ? -2.961 -32.625 -10.883 1 97.25 138 SER B O 1
ATOM 3455 N N . ILE B 1 139 ? -1.498 -32.5 -9.164 1 97.5 139 ILE B N 1
ATOM 3456 C CA . ILE B 1 139 ? -0.429 -33.188 -9.859 1 97.5 139 ILE B CA 1
ATOM 3457 C C . ILE B 1 139 ? -0.202 -34.562 -9.211 1 97.5 139 ILE B C 1
ATOM 3459 O O . ILE B 1 139 ? -0.173 -35.594 -9.891 1 97.5 139 ILE B O 1
ATOM 3463 N N . ARG B 1 140 ? -0.011 -34.531 -7.977 1 97.62 140 ARG B N 1
ATOM 3464 C CA . ARG B 1 140 ? -0.05 -35.719 -7.148 1 97.62 140 ARG B CA 1
ATOM 3465 C C . ARG B 1 140 ? -1.268 -35.719 -6.23 1 97.62 140 ARG B C 1
ATOM 3467 O O . ARG B 1 140 ? -1.357 -34.906 -5.312 1 97.62 140 ARG B O 1
ATOM 3474 N N . ASP B 1 141 ? -2.109 -36.719 -6.465 1 96.5 141 ASP B N 1
ATOM 3475 C CA . ASP B 1 141 ? -3.432 -36.688 -5.844 1 96.5 141 ASP B CA 1
ATOM 3476 C C . ASP B 1 141 ? -3.543 -37.75 -4.754 1 96.5 141 ASP B C 1
ATOM 3478 O O . ASP B 1 141 ? -3.584 -38.969 -5.043 1 96.5 141 ASP B O 1
ATOM 3482 N N . ASN B 1 142 ? -3.619 -37.375 -3.607 1 96.44 142 ASN B N 1
ATOM 3483 C CA . ASN B 1 142 ? -3.883 -38.281 -2.488 1 96.44 142 ASN B CA 1
ATOM 3484 C C . ASN B 1 142 ? -5.188 -37.906 -1.782 1 96.44 142 ASN B C 1
ATOM 3486 O O . ASN B 1 142 ? -5.355 -38.219 -0.597 1 96.44 142 ASN B O 1
ATOM 3490 N N . GLY B 1 143 ? -6 -37.125 -2.484 1 97 143 GLY B N 1
ATOM 3491 C CA . GLY B 1 143 ? -7.371 -36.875 -2.051 1 97 143 GLY B CA 1
ATOM 3492 C C . GLY B 1 143 ? -7.527 -35.625 -1.229 1 97 143 GLY B C 1
ATOM 3493 O O . GLY B 1 143 ? -8.648 -35.219 -0.905 1 97 143 GLY B O 1
ATOM 3494 N N . ILE B 1 144 ? -6.465 -35 -0.893 1 97.31 144 ILE B N 1
ATOM 3495 C CA . ILE B 1 144 ? -6.492 -33.844 0.004 1 97.31 144 ILE B CA 1
ATOM 3496 C C . ILE B 1 144 ? -7.137 -32.656 -0.705 1 97.31 144 ILE B C 1
ATOM 3498 O O . ILE B 1 144 ? -8.039 -32.031 -0.161 1 97.31 144 ILE B O 1
ATOM 3502 N N . LEU B 1 145 ? -6.691 -32.312 -1.892 1 97.88 145 LEU B N 1
ATOM 3503 C CA . LEU B 1 145 ? -7.246 -31.203 -2.635 1 97.88 145 LEU B CA 1
ATOM 3504 C C . LEU B 1 145 ? -8.734 -31.406 -2.893 1 97.88 145 LEU B C 1
ATOM 3506 O O . LEU B 1 145 ? -9.523 -30.469 -2.77 1 97.88 145 LEU B O 1
ATOM 3510 N N . ARG B 1 146 ? -9.102 -32.594 -3.238 1 97.19 146 ARG B N 1
ATOM 3511 C CA . ARG B 1 146 ? -10.508 -32.875 -3.514 1 97.19 146 ARG B CA 1
ATOM 3512 C C . ARG B 1 146 ? -11.383 -32.562 -2.309 1 97.19 146 ARG B C 1
ATOM 3514 O O . ARG B 1 146 ? -12.453 -31.969 -2.453 1 97.19 146 ARG B O 1
ATOM 3521 N N . ASP B 1 147 ? -10.914 -32.969 -1.197 1 96.81 147 ASP B N 1
ATOM 3522 C CA . ASP B 1 147 ? -11.656 -32.688 0.03 1 96.81 147 ASP B CA 1
ATOM 3523 C C . ASP B 1 147 ? -11.82 -31.188 0.251 1 96.81 147 ASP B C 1
ATOM 3525 O O . ASP B 1 147 ? -12.906 -30.734 0.613 1 96.81 147 ASP B O 1
ATOM 3529 N N . VAL B 1 148 ? -10.758 -30.484 0.048 1 97.19 148 VAL B N 1
ATOM 3530 C CA . VAL B 1 148 ? -10.75 -29.047 0.232 1 97.19 148 VAL B CA 1
ATOM 3531 C C . VAL B 1 148 ? -11.711 -28.391 -0.758 1 97.19 148 VAL B C 1
ATOM 3533 O O . VAL B 1 148 ? -12.5 -27.516 -0.383 1 97.19 148 VAL B O 1
ATOM 3536 N N . GLN B 1 149 ? -11.664 -28.781 -1.993 1 97.38 149 GLN B N 1
ATOM 3537 C CA . GLN B 1 149 ? -12.508 -28.203 -3.035 1 97.38 149 GLN B CA 1
ATOM 3538 C C . GLN B 1 149 ? -13.984 -28.531 -2.795 1 97.38 149 GLN B C 1
ATOM 3540 O O . GLN B 1 149 ? -14.859 -27.703 -3.092 1 97.38 149 GLN B O 1
ATOM 3545 N N . GLU B 1 150 ? -14.234 -29.688 -2.25 1 96.81 150 GLU B N 1
ATOM 3546 C CA . GLU B 1 150 ? -15.602 -30.016 -1.864 1 96.81 150 GLU B CA 1
ATOM 3547 C C . GLU B 1 150 ? -16.109 -29.094 -0.768 1 96.81 150 GLU B C 1
ATOM 3549 O O . GLU B 1 150 ? -17.25 -28.625 -0.821 1 96.81 150 GLU B O 1
ATOM 3554 N N . GLN B 1 151 ? -15.289 -28.859 0.135 1 95.81 151 GLN B N 1
ATOM 3555 C CA . GLN B 1 151 ? -15.641 -27.969 1.23 1 95.81 151 GLN B CA 1
ATOM 3556 C C . GLN B 1 151 ? -15.922 -26.562 0.717 1 95.81 151 GLN B C 1
ATOM 3558 O O . GLN B 1 151 ? -16.812 -25.875 1.22 1 95.81 151 GLN B O 1
ATOM 3563 N N . LEU B 1 152 ? -15.219 -26.125 -0.293 1 96.25 152 LEU B N 1
ATOM 3564 C CA . LEU B 1 152 ? -15.266 -24.75 -0.783 1 96.25 152 LEU B CA 1
ATOM 3565 C C . LEU B 1 152 ? -16.406 -24.562 -1.773 1 96.25 152 LEU B C 1
ATOM 3567 O O . LEU B 1 152 ? -16.656 -23.453 -2.242 1 96.25 152 LEU B O 1
ATOM 3571 N N . LYS B 1 153 ? -17.078 -25.625 -2.078 1 95.06 153 LYS B N 1
ATOM 3572 C CA . LYS B 1 153 ? -18.25 -25.516 -2.943 1 95.06 153 LYS B CA 1
ATOM 3573 C C . LYS B 1 153 ? -19.359 -24.703 -2.268 1 95.06 153 LYS B C 1
ATOM 3575 O O . LYS B 1 153 ? -20.141 -24.031 -2.938 1 95.06 153 LYS B O 1
ATOM 3580 N N . LEU B 1 154 ? -19.312 -24.828 -1.007 1 93.19 154 LEU B N 1
ATOM 3581 C CA . LEU B 1 154 ? -20.328 -24.094 -0.255 1 93.19 154 LEU B CA 1
ATOM 3582 C C . LEU B 1 154 ? -19.797 -22.734 0.199 1 93.19 154 LEU B C 1
ATOM 3584 O O . LEU B 1 154 ? -18.766 -22.672 0.863 1 93.19 154 LEU B O 1
ATOM 3588 N N . TYR B 1 155 ? -20.484 -21.719 -0.196 1 94.94 155 TYR B N 1
ATOM 3589 C CA . TYR B 1 155 ? -20.172 -20.375 0.274 1 94.94 155 TYR B CA 1
ATOM 3590 C C . TYR B 1 155 ? -20.891 -20.078 1.578 1 94.94 155 TYR B C 1
ATOM 3592 O O . TYR B 1 155 ? -22.125 -20.125 1.633 1 94.94 155 TYR B O 1
ATOM 3600 N N . PRO B 1 156 ? -20.172 -19.75 2.598 1 93.62 156 PRO B N 1
ATOM 3601 C CA . PRO B 1 156 ? -20.844 -19.578 3.889 1 93.62 156 PRO B CA 1
ATOM 3602 C C . PRO B 1 156 ? -21.906 -18.484 3.863 1 93.62 156 PRO B C 1
ATOM 3604 O O . PRO B 1 156 ? -21.688 -17.422 3.271 1 93.62 156 PRO B O 1
ATOM 3607 N N . GLU B 1 157 ? -22.969 -18.656 4.469 1 84.5 157 GLU B N 1
ATOM 3608 C CA . GLU B 1 157 ? -24.141 -17.781 4.414 1 84.5 157 GLU B CA 1
ATOM 3609 C C . GLU B 1 157 ? -23.828 -16.406 4.977 1 84.5 157 GLU B C 1
ATOM 3611 O O . GLU B 1 157 ? -24.203 -15.383 4.391 1 84.5 157 GLU B O 1
ATOM 3616 N N . LYS B 1 158 ? -23.141 -16.359 6.098 1 92.06 158 LYS B N 1
ATOM 3617 C CA . LYS B 1 158 ? -22.938 -15.062 6.75 1 92.06 158 LYS B CA 1
ATOM 3618 C C . LYS B 1 158 ? -21.719 -14.352 6.184 1 92.06 158 LYS B C 1
ATOM 3620 O O . LYS B 1 158 ? -21.5 -13.164 6.457 1 92.06 158 LYS B O 1
ATOM 3625 N N . LEU B 1 159 ? -20.984 -15.008 5.363 1 96.06 159 LEU B N 1
ATOM 3626 C CA . LEU B 1 159 ? -19.703 -14.469 4.898 1 96.06 159 LEU B CA 1
ATOM 3627 C C . LEU B 1 159 ? -19.938 -13.297 3.949 1 96.06 159 LEU B C 1
ATOM 3629 O O . LEU B 1 159 ? -19.203 -12.305 3.998 1 96.06 159 LEU B O 1
ATOM 3633 N N . GLU B 1 160 ? -20.969 -13.445 3.148 1 96.31 160 GLU B N 1
ATOM 3634 C CA . GLU B 1 160 ? -21.328 -12.375 2.225 1 96.31 160 GLU B CA 1
ATOM 3635 C C . GLU B 1 160 ? -21.5 -11.047 2.959 1 96.31 160 GLU B C 1
ATOM 3637 O O . GLU B 1 160 ? -20.844 -10.055 2.625 1 96.31 160 GLU B O 1
ATOM 3642 N N . LYS B 1 161 ? -22.281 -11.047 3.967 1 97.06 161 LYS B N 1
ATOM 3643 C CA . LYS B 1 161 ? -22.562 -9.844 4.742 1 97.06 161 LYS B CA 1
ATOM 3644 C C . LYS B 1 161 ? -21.312 -9.359 5.477 1 97.06 161 LYS B C 1
ATOM 3646 O O . LYS B 1 161 ? -21.031 -8.156 5.504 1 97.06 161 LYS B O 1
ATOM 3651 N N . ASP B 1 162 ? -20.594 -10.281 6.055 1 97.31 162 ASP B N 1
ATOM 3652 C CA . ASP B 1 162 ? -19.391 -9.93 6.816 1 97.31 162 ASP B CA 1
ATOM 3653 C C . ASP B 1 162 ? -18.344 -9.258 5.922 1 97.31 162 ASP B C 1
ATOM 3655 O O . ASP B 1 162 ? -17.719 -8.281 6.324 1 97.31 162 ASP B O 1
ATOM 3659 N N . ILE B 1 163 ? -18.125 -9.734 4.715 1 98 163 ILE B N 1
ATOM 3660 C CA . ILE B 1 163 ? -17.172 -9.156 3.77 1 98 163 ILE B CA 1
ATOM 3661 C C . ILE B 1 163 ? -17.609 -7.738 3.398 1 98 163 ILE B C 1
ATOM 3663 O O . ILE B 1 163 ? -16.812 -6.805 3.43 1 98 163 ILE B O 1
ATOM 3667 N N . ILE B 1 164 ? -18.891 -7.598 3.078 1 98.25 164 ILE B N 1
ATOM 3668 C CA . ILE B 1 164 ? -19.406 -6.309 2.633 1 98.25 164 ILE B CA 1
ATOM 3669 C C . ILE B 1 164 ? -19.266 -5.285 3.756 1 98.25 164 ILE B C 1
ATOM 3671 O O . ILE B 1 164 ? -18.766 -4.18 3.541 1 98.25 164 ILE B O 1
ATOM 3675 N N . LEU B 1 165 ? -19.625 -5.652 4.98 1 97.56 165 LEU B N 1
ATOM 3676 C CA . LEU B 1 165 ? -19.531 -4.746 6.121 1 97.56 165 LEU B CA 1
ATOM 3677 C C . LEU B 1 165 ? -18.094 -4.324 6.375 1 97.56 165 LEU B C 1
ATOM 3679 O O . LEU B 1 165 ? -17.812 -3.139 6.566 1 97.56 165 LEU B O 1
ATOM 3683 N N . ASN B 1 166 ? -17.234 -5.289 6.359 1 96.88 166 ASN B N 1
ATOM 3684 C CA . ASN B 1 166 ? -15.82 -4.996 6.535 1 96.88 166 ASN B CA 1
ATOM 3685 C C . ASN B 1 166 ? -15.297 -4.09 5.43 1 96.88 166 ASN B C 1
ATOM 3687 O O . ASN B 1 166 ? -14.5 -3.186 5.688 1 96.88 166 ASN B O 1
ATOM 3691 N N . THR B 1 167 ? -15.758 -4.25 4.254 1 97.88 167 THR B N 1
ATOM 3692 C CA . THR B 1 167 ? -15.25 -3.592 3.057 1 97.88 167 THR B CA 1
ATOM 3693 C C . THR B 1 167 ? -15.727 -2.143 2.994 1 97.88 167 THR B C 1
ATOM 3695 O O . THR B 1 167 ? -14.969 -1.251 2.607 1 97.88 167 THR B O 1
ATOM 3698 N N . ILE B 1 168 ? -16.922 -1.836 3.42 1 97.88 168 ILE B N 1
ATOM 3699 C CA . ILE B 1 168 ? -17.516 -0.522 3.191 1 97.88 168 ILE B CA 1
ATOM 3700 C C . ILE B 1 168 ? -17.234 0.385 4.387 1 97.88 168 ILE B C 1
ATOM 3702 O O . ILE B 1 168 ? -17.453 1.597 4.32 1 97.88 168 ILE B O 1
ATOM 3706 N N . LYS B 1 169 ? -16.719 -0.101 5.461 1 95.44 169 LYS B N 1
ATOM 3707 C CA . LYS B 1 169 ? -16.516 0.625 6.711 1 95.44 169 LYS B CA 1
ATOM 3708 C C . LYS B 1 169 ? -15.766 1.935 6.473 1 95.44 169 LYS B C 1
ATOM 3710 O O . LYS B 1 169 ? -16.203 2.994 6.93 1 95.44 169 LYS B O 1
ATOM 3715 N N . PRO B 1 170 ? -14.695 1.973 5.711 1 94.19 170 PRO B N 1
ATOM 3716 C CA . PRO B 1 170 ? -13.977 3.232 5.5 1 94.19 170 PRO B CA 1
ATOM 3717 C C . PRO B 1 170 ? -14.844 4.297 4.828 1 94.19 170 PRO B C 1
ATOM 3719 O O . PRO B 1 170 ? -14.648 5.492 5.059 1 94.19 170 PRO B O 1
ATOM 3722 N N . TRP B 1 171 ? -15.805 3.895 4.027 1 96.31 171 TRP B N 1
ATOM 3723 C CA . TRP B 1 171 ? -16.641 4.828 3.283 1 96.31 171 TRP B CA 1
ATOM 3724 C C . TRP B 1 171 ? -17.688 5.457 4.195 1 96.31 171 TRP B C 1
ATOM 3726 O O . TRP B 1 171 ? -18.344 6.441 3.822 1 96.31 171 TRP B O 1
ATOM 3736 N N . THR B 1 172 ? -17.859 4.891 5.406 1 94.62 172 THR B N 1
ATOM 3737 C CA . THR B 1 172 ? -18.812 5.438 6.352 1 94.62 172 THR B CA 1
ATOM 3738 C C . THR B 1 172 ? -18.219 6.613 7.121 1 94.62 172 THR B C 1
ATOM 3740 O O . THR B 1 172 ? -18.938 7.367 7.777 1 94.62 172 THR B O 1
ATOM 3743 N N . ILE B 1 173 ? -16.953 6.797 7.039 1 88.94 173 ILE B N 1
ATOM 3744 C CA . ILE B 1 173 ? -16.25 7.848 7.754 1 88.94 173 ILE B CA 1
ATOM 3745 C C . ILE B 1 173 ? -16.156 9.094 6.879 1 88.94 173 ILE B C 1
ATOM 3747 O O . ILE B 1 173 ? -15.477 9.094 5.844 1 88.94 173 ILE B O 1
ATOM 3751 N N . ASP B 1 174 ? -16.641 10.156 7.312 1 86.38 174 ASP B N 1
ATOM 3752 C CA . ASP B 1 174 ? -16.719 11.391 6.539 1 86.38 174 ASP B CA 1
ATOM 3753 C C . ASP B 1 174 ? -15.328 11.906 6.184 1 86.38 174 ASP B C 1
ATOM 3755 O O . ASP B 1 174 ? -15.086 12.32 5.047 1 86.38 174 ASP B O 1
ATOM 3759 N N . LEU B 1 175 ? -14.469 11.828 7.125 1 85 175 LEU B N 1
ATOM 3760 C CA . LEU B 1 175 ? -13.109 12.32 6.926 1 85 175 LEU B CA 1
ATOM 3761 C C . LEU B 1 175 ? -12.414 11.562 5.801 1 85 175 LEU B C 1
ATOM 3763 O O . LEU B 1 175 ? -11.602 12.141 5.07 1 85 175 LEU B O 1
ATOM 3767 N N . SER B 1 176 ? -12.734 10.344 5.695 1 90.44 176 SER B N 1
ATOM 3768 C CA . SER B 1 176 ? -12.141 9.523 4.641 1 90.44 176 SER B CA 1
ATOM 3769 C C . SER B 1 176 ? -12.578 10 3.26 1 90.44 176 SER B C 1
ATOM 3771 O O . SER B 1 176 ? -11.766 10.055 2.332 1 90.44 176 SER B O 1
ATOM 3773 N N . ILE B 1 177 ? -13.805 10.336 3.111 1 92.31 177 ILE B N 1
ATOM 3774 C CA . ILE B 1 177 ? -14.352 10.812 1.846 1 92.31 177 ILE B CA 1
ATOM 3775 C C . ILE B 1 177 ? -13.828 12.219 1.55 1 92.31 177 ILE B C 1
ATOM 3777 O O . ILE B 1 177 ? -13.43 12.516 0.419 1 92.31 177 ILE B O 1
ATOM 3781 N N . GLU B 1 178 ? -13.727 13.016 2.539 1 88.75 178 GLU B N 1
ATOM 3782 C CA . GLU B 1 178 ? -13.219 14.383 2.393 1 88.75 178 GLU B CA 1
ATOM 3783 C C . GLU B 1 178 ? -11.766 14.383 1.929 1 88.75 178 GLU B C 1
ATOM 3785 O O . GLU B 1 178 ? -11.359 15.25 1.159 1 88.75 178 GLU B O 1
ATOM 3790 N N . ALA B 1 179 ? -11.031 13.469 2.436 1 90.88 179 ALA B N 1
ATOM 3791 C CA . ALA B 1 179 ? -9.633 13.359 2.023 1 90.88 179 ALA B CA 1
ATOM 3792 C C . ALA B 1 179 ? -9.523 13.109 0.522 1 90.88 179 ALA B C 1
ATOM 3794 O O . ALA B 1 179 ? -8.648 13.672 -0.147 1 90.88 179 ALA B O 1
ATOM 3795 N N . ARG B 1 180 ? -10.367 12.281 -0.011 1 94.56 180 ARG B N 1
ATOM 3796 C CA . ARG B 1 180 ? -10.383 12.023 -1.447 1 94.56 180 ARG B CA 1
ATOM 3797 C C . ARG B 1 180 ? -10.719 13.289 -2.227 1 94.56 180 ARG B C 1
ATOM 3799 O O . ARG B 1 180 ? -10.078 13.594 -3.234 1 94.56 180 ARG B O 1
ATOM 3806 N N . LYS B 1 181 ? -11.711 13.969 -1.765 1 93 181 LYS B N 1
ATOM 3807 C CA . LYS B 1 181 ? -12.117 15.211 -2.418 1 93 181 LYS B CA 1
ATOM 3808 C C . LYS B 1 181 ? -10.992 16.234 -2.402 1 93 181 LYS B C 1
ATOM 3810 O O . LYS B 1 181 ? -10.742 16.906 -3.406 1 93 181 LYS B O 1
ATOM 3815 N N . MET B 1 182 ? -10.328 16.328 -1.3 1 91.88 182 MET B N 1
ATOM 3816 C CA . MET B 1 182 ? -9.211 17.25 -1.156 1 91.88 182 MET B CA 1
ATOM 3817 C C . MET B 1 182 ? -8.094 16.906 -2.135 1 91.88 182 MET B C 1
ATOM 3819 O O . MET B 1 182 ? -7.59 17.797 -2.84 1 91.88 182 MET B O 1
ATOM 3823 N N . LEU B 1 183 ? -7.633 15.688 -2.182 1 93.5 183 LEU B N 1
ATOM 3824 C CA . LEU B 1 183 ? -6.566 15.258 -3.08 1 93.5 183 LEU B CA 1
ATOM 3825 C C . LEU B 1 183 ? -6.945 15.508 -4.535 1 93.5 183 LEU B C 1
ATOM 3827 O O . LEU B 1 183 ? -6.102 15.898 -5.34 1 93.5 183 LEU B O 1
ATOM 3831 N N . SER B 1 184 ? -8.242 15.219 -4.828 1 94.31 184 SER B N 1
ATOM 3832 C CA . SER B 1 184 ? -8.742 15.461 -6.176 1 94.31 184 SER B CA 1
ATOM 3833 C C . SER B 1 184 ? -8.656 16.938 -6.539 1 94.31 184 SER B C 1
ATOM 3835 O O . SER B 1 184 ? -8.172 17.297 -7.617 1 94.31 184 SER B O 1
ATOM 3837 N N . LYS B 1 185 ? -9.055 17.766 -5.672 1 92.38 185 LYS B N 1
ATOM 3838 C CA . LYS B 1 185 ? -9.023 19.203 -5.902 1 92.38 185 LYS B CA 1
ATOM 3839 C C . LYS B 1 185 ? -7.594 19.703 -6.098 1 92.38 185 LYS B C 1
ATOM 3841 O O . LYS B 1 185 ? -7.34 20.562 -6.934 1 92.38 185 LYS B O 1
ATOM 3846 N N . ARG B 1 186 ? -6.652 19.156 -5.387 1 91.06 186 ARG B N 1
ATOM 3847 C CA . ARG B 1 186 ? -5.254 19.578 -5.418 1 91.06 186 ARG B CA 1
ATOM 3848 C C . ARG B 1 186 ? -4.555 19.047 -6.664 1 91.06 186 ARG B C 1
ATOM 3850 O O . ARG B 1 186 ? -3.494 19.547 -7.047 1 91.06 186 ARG B O 1
ATOM 3857 N N . GLY B 1 187 ? -5.07 18.062 -7.203 1 90.75 187 GLY B N 1
ATOM 3858 C CA . GLY B 1 187 ? -4.402 17.406 -8.32 1 90.75 187 GLY B CA 1
ATOM 3859 C C . GLY B 1 187 ? -3.18 16.609 -7.902 1 90.75 187 GLY B C 1
ATOM 3860 O O . GLY B 1 187 ? -2.254 16.422 -8.695 1 90.75 187 GLY B O 1
ATOM 3861 N N . ASP B 1 188 ? -3.092 16.172 -6.641 1 90.81 188 ASP B N 1
ATOM 3862 C CA . ASP B 1 188 ? -2.018 15.32 -6.152 1 90.81 188 ASP B CA 1
ATOM 3863 C C . ASP B 1 188 ? -2.203 13.883 -6.633 1 90.81 188 ASP B C 1
ATOM 3865 O O . ASP B 1 188 ? -2.725 13.039 -5.902 1 90.81 188 ASP B O 1
ATOM 3869 N N . LYS B 1 189 ? -1.697 13.555 -7.715 1 92.62 189 LYS B N 1
ATOM 3870 C CA . LYS B 1 189 ? -2.084 12.359 -8.453 1 92.62 189 LYS B CA 1
ATOM 3871 C C . LYS B 1 189 ? -1.609 11.094 -7.742 1 92.62 189 LYS B C 1
ATOM 3873 O O . LYS B 1 189 ? -2.332 10.094 -7.691 1 92.62 189 LYS B O 1
ATOM 3878 N N . MET B 1 190 ? -0.416 11.117 -7.199 1 93.56 190 MET B N 1
ATOM 3879 C CA . MET B 1 190 ? 0.129 9.906 -6.594 1 93.56 190 MET B CA 1
ATOM 3880 C C . MET B 1 190 ? -0.653 9.523 -5.344 1 93.56 190 MET B C 1
ATOM 3882 O O . MET B 1 190 ? -1.216 8.43 -5.266 1 93.56 190 MET B O 1
ATOM 3886 N N . PRO B 1 191 ? -0.787 10.422 -4.328 1 94.5 191 PRO B N 1
ATOM 3887 C CA . PRO B 1 191 ? -1.62 10.047 -3.182 1 94.5 191 PRO B CA 1
ATOM 3888 C C . PRO B 1 191 ? -3.076 9.797 -3.568 1 94.5 191 PRO B C 1
ATOM 3890 O O . PRO B 1 191 ? -3.75 8.977 -2.943 1 94.5 191 PRO B O 1
ATOM 3893 N N . PHE B 1 192 ? -3.516 10.516 -4.629 1 95.5 192 PHE B N 1
ATOM 3894 C CA . PHE B 1 192 ? -4.871 10.32 -5.121 1 95.5 192 PHE B CA 1
ATOM 3895 C C . PHE B 1 192 ? -5.059 8.891 -5.621 1 95.5 192 PHE B C 1
ATOM 3897 O O . PHE B 1 192 ? -6.012 8.211 -5.23 1 95.5 192 PHE B O 1
ATOM 3904 N N . LEU B 1 193 ? -4.172 8.375 -6.387 1 95.75 193 LEU B N 1
ATOM 3905 C CA . LEU B 1 193 ? -4.238 7.012 -6.898 1 95.75 193 LEU B CA 1
ATOM 3906 C C . LEU B 1 193 ? -4.148 6 -5.762 1 95.75 193 LEU B C 1
ATOM 3908 O O . LEU B 1 193 ? -4.762 4.934 -5.824 1 95.75 193 LEU B O 1
ATOM 3912 N N . GLU B 1 194 ? -3.412 6.344 -4.789 1 95.5 194 GLU B N 1
ATOM 3913 C CA . GLU B 1 194 ? -3.279 5.469 -3.629 1 95.5 194 GLU B CA 1
ATOM 3914 C C . GLU B 1 194 ? -4.602 5.344 -2.879 1 95.5 194 GLU B C 1
ATOM 3916 O O . GLU B 1 194 ? -4.77 4.445 -2.051 1 95.5 194 GLU B O 1
ATOM 3921 N N . ARG B 1 195 ? -5.523 6.254 -3.156 1 96 195 ARG B N 1
ATOM 3922 C CA . ARG B 1 195 ? -6.867 6.133 -2.609 1 96 195 ARG B CA 1
ATOM 3923 C C . ARG B 1 195 ? -7.801 5.441 -3.598 1 96 195 ARG B C 1
ATOM 3925 O O . ARG B 1 195 ? -8.672 4.664 -3.201 1 96 195 ARG B O 1
ATOM 3932 N N . MET B 1 196 ? -7.602 5.707 -4.879 1 96.94 196 MET B N 1
ATOM 3933 C CA . MET B 1 196 ? -8.492 5.16 -5.898 1 96.94 196 MET B CA 1
ATOM 3934 C C . MET B 1 196 ? -8.328 3.646 -6.004 1 96.94 196 MET B C 1
ATOM 3936 O O . MET B 1 196 ? -9.312 2.918 -6.137 1 96.94 196 MET B O 1
ATOM 3940 N N . ILE B 1 197 ? -7.121 3.211 -5.91 1 97.19 197 ILE B N 1
ATOM 3941 C CA . ILE B 1 197 ? -6.852 1.79 -6.102 1 97.19 197 ILE B CA 1
ATOM 3942 C C . ILE B 1 197 ? -7.539 0.982 -5.004 1 97.19 197 ILE B C 1
ATOM 3944 O O . ILE B 1 197 ? -8.32 0.07 -5.289 1 97.19 197 ILE B O 1
ATOM 3948 N N . PRO B 1 198 ? -7.395 1.333 -3.738 1 97.62 198 PRO B N 1
ATOM 3949 C CA . PRO B 1 198 ? -8.141 0.625 -2.697 1 97.62 198 PRO B CA 1
ATOM 3950 C C . PRO B 1 198 ? -9.656 0.73 -2.883 1 97.62 198 PRO B C 1
ATOM 3952 O O . PRO B 1 198 ? -10.383 -0.208 -2.559 1 97.62 198 PRO B O 1
ATOM 3955 N N . ASP B 1 199 ? -10.117 1.824 -3.332 1 98.25 199 ASP B N 1
ATOM 3956 C CA . ASP B 1 199 ? -11.555 1.95 -3.562 1 98.25 199 ASP B CA 1
ATOM 3957 C C . ASP B 1 199 ? -12.023 0.961 -4.625 1 98.25 199 ASP B C 1
ATOM 3959 O O . ASP B 1 199 ? -13.078 0.342 -4.477 1 98.25 199 ASP B O 1
ATOM 3963 N N . ILE B 1 200 ? -11.266 0.865 -5.691 1 98 200 ILE B N 1
ATOM 3964 C CA . ILE B 1 200 ? -11.594 -0.109 -6.723 1 98 200 ILE B CA 1
ATOM 3965 C C . ILE B 1 200 ? -11.555 -1.519 -6.137 1 98 200 ILE B C 1
ATOM 3967 O O . ILE B 1 200 ? -12.43 -2.34 -6.418 1 98 200 ILE B O 1
ATOM 3971 N N . GLN B 1 201 ? -10.57 -1.799 -5.344 1 98.06 201 GLN B N 1
ATOM 3972 C CA . GLN B 1 201 ? -10.461 -3.102 -4.695 1 98.06 201 GLN B CA 1
ATOM 3973 C C . GLN B 1 201 ? -11.672 -3.379 -3.814 1 98.06 201 GLN B C 1
ATOM 3975 O O . GLN B 1 201 ? -12.188 -4.5 -3.793 1 98.06 201 GLN B O 1
ATOM 3980 N N . LYS B 1 202 ? -12.109 -2.383 -3.086 1 98.44 202 LYS B N 1
ATOM 3981 C CA . LYS B 1 202 ? -13.305 -2.529 -2.264 1 98.44 202 LYS B CA 1
ATOM 3982 C C . LYS B 1 202 ? -14.531 -2.82 -3.123 1 98.44 202 LYS B C 1
ATOM 3984 O O . LYS B 1 202 ? -15.359 -3.668 -2.771 1 98.44 202 LYS B O 1
ATOM 3989 N N . ILE B 1 203 ? -14.633 -2.117 -4.242 1 98.56 203 ILE B N 1
ATOM 3990 C CA . ILE B 1 203 ? -15.711 -2.369 -5.191 1 98.56 203 ILE B CA 1
ATOM 3991 C C . ILE B 1 203 ? -15.688 -3.832 -5.625 1 98.56 203 ILE B C 1
ATOM 3993 O O . ILE B 1 203 ? -16.719 -4.516 -5.586 1 98.56 203 ILE B O 1
ATOM 3997 N N . LEU B 1 204 ? -14.57 -4.316 -5.98 1 98.31 204 LEU B N 1
ATOM 3998 C CA . LEU B 1 204 ? -14.422 -5.688 -6.453 1 98.31 204 LEU B CA 1
ATOM 3999 C C . LEU B 1 204 ? -14.773 -6.684 -5.352 1 98.31 204 LEU B C 1
ATOM 4001 O O . LEU B 1 204 ? -15.43 -7.699 -5.609 1 98.31 204 LEU B O 1
ATOM 4005 N N . ARG B 1 205 ? -14.367 -6.41 -4.148 1 98.44 205 ARG B N 1
ATOM 4006 C CA . ARG B 1 205 ? -14.68 -7.305 -3.039 1 98.44 205 ARG B CA 1
ATOM 4007 C C . ARG B 1 205 ? -16.188 -7.414 -2.838 1 98.44 205 ARG B C 1
ATOM 4009 O O . ARG B 1 205 ? -16.703 -8.508 -2.596 1 98.44 205 ARG B O 1
ATOM 4016 N N . ILE B 1 206 ? -16.875 -6.305 -2.906 1 98.5 206 ILE B N 1
ATOM 4017 C CA . ILE B 1 206 ? -18.328 -6.324 -2.785 1 98.5 206 ILE B CA 1
ATOM 4018 C C . ILE B 1 206 ? -18.922 -7.172 -3.902 1 98.5 206 ILE B C 1
ATOM 4020 O O . ILE B 1 206 ? -19.812 -7.996 -3.66 1 98.5 206 ILE B O 1
ATOM 4024 N N . LEU B 1 207 ? -18.422 -6.98 -5.113 1 98.5 207 LEU B N 1
ATOM 4025 C CA . LEU B 1 207 ? -18.953 -7.715 -6.258 1 98.5 207 LEU B CA 1
ATOM 4026 C C . LEU B 1 207 ? -18.688 -9.211 -6.113 1 98.5 207 LEU B C 1
ATOM 4028 O O . LEU B 1 207 ? -19.547 -10.023 -6.441 1 98.5 207 LEU B O 1
ATOM 4032 N N . TYR B 1 208 ? -17.531 -9.594 -5.633 1 97.62 208 TYR B N 1
ATOM 4033 C CA . TYR B 1 208 ? -17.266 -11.008 -5.379 1 97.62 208 TYR B CA 1
ATOM 4034 C C . TYR B 1 208 ? -18.219 -11.562 -4.332 1 97.62 208 TYR B C 1
ATOM 4036 O O . TYR B 1 208 ? -18.766 -12.656 -4.492 1 97.62 208 TYR B O 1
ATOM 4044 N N . ALA B 1 209 ? -18.453 -10.781 -3.311 1 97.5 209 ALA B N 1
ATOM 4045 C CA . ALA B 1 209 ? -19.328 -11.227 -2.229 1 97.5 209 ALA B CA 1
ATOM 4046 C C . ALA B 1 209 ? -20.75 -11.414 -2.721 1 97.5 209 ALA B C 1
ATOM 4048 O O . ALA B 1 209 ? -21.375 -12.453 -2.48 1 97.5 209 ALA B O 1
ATOM 4049 N N . VAL B 1 210 ? -21.281 -10.461 -3.455 1 97.56 210 VAL B N 1
ATOM 4050 C CA . VAL B 1 210 ? -22.672 -10.516 -3.889 1 97.56 210 VAL B CA 1
ATOM 4051 C C . VAL B 1 210 ? -22.859 -11.648 -4.895 1 97.56 210 VAL B C 1
ATOM 4053 O O . VAL B 1 210 ? -23.969 -12.164 -5.062 1 97.56 210 VAL B O 1
ATOM 4056 N N . ASN B 1 211 ? -21.844 -12.039 -5.609 1 96.94 211 ASN B N 1
ATOM 4057 C CA . ASN B 1 211 ? -21.875 -13.156 -6.547 1 96.94 211 ASN B CA 1
ATOM 4058 C C . ASN B 1 211 ? -21.531 -14.477 -5.863 1 96.94 211 ASN B C 1
ATOM 4060 O O . ASN B 1 211 ? -21.484 -15.523 -6.508 1 96.94 211 ASN B O 1
ATOM 4064 N N . ARG B 1 212 ? -21.125 -14.453 -4.586 1 95.31 212 ARG B N 1
ATOM 4065 C CA . ARG B 1 212 ? -20.703 -15.625 -3.816 1 95.31 212 ARG B CA 1
ATOM 4066 C C . ARG B 1 212 ? -19.547 -16.344 -4.496 1 95.31 212 ARG B C 1
ATOM 4068 O O . ARG B 1 212 ? -19.578 -17.562 -4.656 1 95.31 212 ARG B O 1
ATOM 4075 N N . GLN B 1 213 ? -18.672 -15.547 -4.965 1 95.19 213 GLN B N 1
ATOM 4076 C CA . GLN B 1 213 ? -17.438 -16.016 -5.574 1 95.19 213 GLN B CA 1
ATOM 4077 C C . GLN B 1 213 ? -16.234 -15.727 -4.684 1 95.19 213 GLN B C 1
ATOM 4079 O O . GLN B 1 213 ? -16.141 -14.641 -4.105 1 95.19 213 GLN B O 1
ATOM 4084 N N . TRP B 1 214 ? -15.398 -16.719 -4.539 1 95.75 214 TRP B N 1
ATOM 4085 C CA . TRP B 1 214 ? -14.18 -16.5 -3.768 1 95.75 214 TRP B CA 1
ATOM 4086 C C . TRP B 1 214 ? -13.305 -15.43 -4.43 1 95.75 214 TRP B C 1
ATOM 4088 O O . TRP B 1 214 ? -13.172 -15.406 -5.652 1 95.75 214 TRP B O 1
ATOM 4098 N N . GLU B 1 215 ? -12.742 -14.547 -3.631 1 95.31 215 GLU B N 1
ATOM 4099 C CA . GLU B 1 215 ? -11.969 -13.406 -4.102 1 95.31 215 GLU B CA 1
ATOM 4100 C C . GLU B 1 215 ? -10.555 -13.828 -4.508 1 95.31 215 GLU B C 1
ATOM 4102 O O . GLU B 1 215 ? -9.797 -14.336 -3.68 1 95.31 215 GLU B O 1
ATOM 4107 N N . PRO B 1 216 ? -10.156 -13.648 -5.699 1 94.94 216 PRO B N 1
ATOM 4108 C CA . PRO B 1 216 ? -8.789 -13.945 -6.121 1 94.94 216 PRO B CA 1
ATOM 4109 C C . PRO B 1 216 ? -7.832 -12.773 -5.895 1 94.94 216 PRO B C 1
ATOM 4111 O O . PRO B 1 216 ? -8.227 -11.75 -5.336 1 94.94 216 PRO B O 1
ATOM 4114 N N . ASP B 1 217 ? -6.594 -13.016 -6.242 1 93.31 217 ASP B N 1
ATOM 4115 C CA . ASP B 1 217 ? -5.633 -11.914 -6.254 1 93.31 217 ASP B CA 1
ATOM 4116 C C . ASP B 1 217 ? -6.02 -10.859 -7.289 1 93.31 217 ASP B C 1
ATOM 4118 O O . ASP B 1 217 ? -6.957 -11.062 -8.062 1 93.31 217 ASP B O 1
ATOM 4122 N N . TRP B 1 218 ? -5.301 -9.781 -7.355 1 94.38 218 TRP B N 1
ATOM 4123 C CA . TRP B 1 218 ? -5.727 -8.641 -8.156 1 94.38 218 TRP B CA 1
ATOM 4124 C C . TRP B 1 218 ? -5.195 -8.75 -9.586 1 94.38 218 TRP B C 1
ATOM 4126 O O . TRP B 1 218 ? -5.48 -7.895 -10.43 1 94.38 218 TRP B O 1
ATOM 4136 N N . LYS B 1 219 ? -4.457 -9.812 -9.867 1 91.69 219 LYS B N 1
ATOM 4137 C CA . LYS B 1 219 ? -4.043 -10.055 -11.242 1 91.69 219 LYS B CA 1
ATOM 4138 C C . LYS B 1 219 ? -5.184 -10.641 -12.07 1 91.69 219 LYS B C 1
ATOM 4140 O O . LYS B 1 219 ? -6.09 -11.273 -11.523 1 91.69 219 LYS B O 1
ATOM 4145 N N . TRP B 1 220 ? -5.195 -10.336 -13.344 1 90.12 220 TRP B N 1
ATOM 4146 C CA . TRP B 1 220 ? -6.172 -10.859 -14.289 1 90.12 220 TRP B CA 1
ATOM 4147 C C . TRP B 1 220 ? -7.578 -10.391 -13.938 1 90.12 220 TRP B C 1
ATOM 4149 O O . TRP B 1 220 ? -8.555 -11.094 -14.188 1 90.12 220 TRP B O 1
ATOM 4159 N N . THR B 1 221 ? -7.668 -9.242 -13.328 1 89.5 221 THR B N 1
ATOM 4160 C CA . THR B 1 221 ? -8.938 -8.719 -12.836 1 89.5 221 THR B CA 1
ATOM 4161 C C . THR B 1 221 ? -9.953 -8.617 -13.969 1 89.5 221 THR B C 1
ATOM 4163 O O . THR B 1 221 ? -11.117 -8.992 -13.805 1 89.5 221 THR B O 1
ATOM 4166 N N . LYS B 1 222 ? -9.508 -8.156 -15.109 1 86.81 222 LYS B N 1
ATOM 4167 C CA . LYS B 1 222 ? -10.422 -8.008 -16.234 1 86.81 222 LYS B CA 1
ATOM 4168 C C . LYS B 1 222 ? -11.086 -9.336 -16.594 1 86.81 222 LYS B C 1
ATOM 4170 O O . LYS B 1 222 ? -12.297 -9.391 -16.812 1 86.81 222 LYS B O 1
ATOM 4175 N N . TYR B 1 223 ? -10.32 -10.391 -16.562 1 85.5 223 TYR B N 1
ATOM 4176 C CA . TYR B 1 223 ? -10.844 -11.711 -16.891 1 85.5 223 TYR B CA 1
ATOM 4177 C C . TYR B 1 223 ? -11.789 -12.211 -15.812 1 85.5 223 TYR B C 1
ATOM 4179 O O . TYR B 1 223 ? -12.867 -12.734 -16.109 1 85.5 223 TYR B O 1
ATOM 4187 N N . ILE B 1 224 ? -11.453 -11.961 -14.656 1 86.31 224 ILE B N 1
ATOM 4188 C CA . ILE B 1 224 ? -12.195 -12.523 -13.531 1 86.31 224 ILE B CA 1
ATOM 4189 C C . ILE B 1 224 ? -13.531 -11.812 -13.383 1 86.31 224 ILE B C 1
ATOM 4191 O O . ILE B 1 224 ? -14.562 -12.453 -13.164 1 86.31 224 ILE B O 1
ATOM 4195 N N . VAL B 1 225 ? -13.547 -10.531 -13.609 1 91.12 225 VAL B N 1
ATOM 4196 C CA . VAL B 1 225 ? -14.766 -9.766 -13.352 1 91.12 225 VAL B CA 1
ATOM 4197 C C . VAL B 1 225 ? -15.719 -9.891 -14.539 1 91.12 225 VAL B C 1
ATOM 4199 O O . VAL B 1 225 ? -16.922 -9.695 -14.398 1 91.12 225 VAL B O 1
ATOM 4202 N N . SER B 1 226 ? -15.156 -10.227 -15.703 1 89.56 226 SER B N 1
ATOM 4203 C CA . SER B 1 226 ? -16 -10.375 -16.891 1 89.56 226 SER B CA 1
ATOM 4204 C C . SER B 1 226 ? -17.016 -11.484 -16.703 1 89.56 226 SER B C 1
ATOM 4206 O O . SER B 1 226 ? -18.109 -11.438 -17.266 1 89.56 226 SER B O 1
ATOM 4208 N N . ASN B 1 227 ? -16.797 -12.398 -15.812 1 86.94 227 ASN B N 1
ATOM 4209 C CA . ASN B 1 227 ? -17.641 -13.57 -15.648 1 86.94 227 ASN B CA 1
ATOM 4210 C C . ASN B 1 227 ? -18.609 -13.398 -14.484 1 86.94 227 ASN B C 1
ATOM 4212 O O . ASN B 1 227 ? -19.422 -14.281 -14.211 1 86.94 227 ASN B O 1
ATOM 4216 N N . LEU B 1 228 ? -18.562 -12.289 -13.875 1 95.5 228 LEU B N 1
ATOM 4217 C CA . LEU B 1 228 ? -19.484 -12.055 -12.766 1 95.5 228 LEU B CA 1
ATOM 4218 C C . LEU B 1 228 ? -20.891 -11.836 -13.273 1 95.5 228 LEU B C 1
ATOM 4220 O O . LEU B 1 228 ? -21.109 -11.125 -14.266 1 95.5 228 LEU B O 1
ATOM 4224 N N . LYS B 1 229 ? -21.828 -12.445 -12.688 1 96.75 229 LYS B N 1
ATOM 4225 C CA . LYS B 1 229 ? -23.234 -12.289 -13.07 1 96.75 229 LYS B CA 1
ATOM 4226 C C . LYS B 1 229 ? -23.797 -10.953 -12.586 1 96.75 229 LYS B C 1
ATOM 4228 O O . LYS B 1 229 ? -24.484 -10.258 -13.336 1 96.75 229 LYS B O 1
ATOM 4233 N N . ILE B 1 230 ? -23.562 -10.664 -11.359 1 98.06 230 ILE B N 1
ATOM 4234 C CA . ILE B 1 230 ? -24.016 -9.406 -10.766 1 98.06 230 ILE B CA 1
ATOM 4235 C C . ILE B 1 230 ? -22.859 -8.398 -10.766 1 98.06 230 ILE B C 1
ATOM 4237 O O . ILE B 1 230 ? -21.891 -8.547 -10.031 1 98.06 230 ILE B O 1
ATOM 4241 N N . LYS B 1 231 ? -22.969 -7.332 -11.523 1 98.19 231 LYS B N 1
ATOM 4242 C CA . LYS B 1 231 ? -21.953 -6.281 -11.617 1 98.19 231 LYS B CA 1
ATOM 4243 C C . LYS B 1 231 ? -22.5 -5.047 -12.32 1 98.19 231 LYS B C 1
ATOM 4245 O O . LYS B 1 231 ? -23.469 -5.137 -13.078 1 98.19 231 LYS B O 1
ATOM 4250 N N . PRO B 1 232 ? -21.891 -3.854 -12.117 1 98.12 232 PRO B N 1
ATOM 4251 C CA . PRO B 1 232 ? -22.312 -2.66 -12.859 1 98.12 232 PRO B CA 1
ATOM 4252 C C . PRO B 1 232 ? -22.031 -2.775 -14.359 1 98.12 232 PRO B C 1
ATOM 4254 O O . PRO B 1 232 ? -21.141 -3.508 -14.766 1 98.12 232 PRO B O 1
ATOM 4257 N N . GLU B 1 233 ? -22.797 -2.031 -15.133 1 96.62 233 GLU B N 1
ATOM 4258 C CA . GLU B 1 233 ? -22.562 -1.96 -16.562 1 96.62 233 GLU B CA 1
ATOM 4259 C C . GLU B 1 233 ? -21.188 -1.353 -16.875 1 96.62 233 GLU B C 1
ATOM 4261 O O . GLU B 1 233 ? -20.75 -0.437 -16.172 1 96.62 233 GLU B O 1
ATOM 4266 N N . ASN B 1 234 ? -20.547 -1.928 -17.875 1 96.12 234 ASN B N 1
ATOM 4267 C CA . ASN B 1 234 ? -19.266 -1.417 -18.375 1 96.12 234 ASN B CA 1
ATOM 4268 C C . ASN B 1 234 ? -18.234 -1.344 -17.266 1 96.12 234 ASN B C 1
ATOM 4270 O O . ASN B 1 234 ? -17.453 -0.385 -17.188 1 96.12 234 ASN B O 1
ATOM 4274 N N . LEU B 1 235 ? -18.266 -2.295 -16.375 1 97.38 235 LEU B N 1
ATOM 4275 C CA . LEU B 1 235 ? -17.438 -2.303 -15.18 1 97.38 235 LEU B CA 1
ATOM 4276 C C . LEU B 1 235 ? -15.961 -2.131 -15.547 1 97.38 235 LEU B C 1
ATOM 4278 O O . LEU B 1 235 ? -15.273 -1.27 -14.992 1 97.38 235 LEU B O 1
ATOM 4282 N N . GLU B 1 236 ? -15.453 -2.912 -16.469 1 94.25 236 GLU B N 1
ATOM 4283 C CA . GLU B 1 236 ? -14.039 -2.879 -16.828 1 94.25 236 GLU B CA 1
ATOM 4284 C C . GLU B 1 236 ? -13.633 -1.5 -17.344 1 94.25 236 GLU B C 1
ATOM 4286 O O . GLU B 1 236 ? -12.609 -0.955 -16.922 1 94.25 236 GLU B O 1
ATOM 4291 N N . GLU B 1 237 ? -14.414 -0.956 -18.234 1 93.69 237 GLU B N 1
ATOM 4292 C CA . GLU B 1 237 ? -14.141 0.364 -18.797 1 93.69 237 GLU B CA 1
ATOM 4293 C C . GLU B 1 237 ? -14.195 1.444 -17.719 1 93.69 237 GLU B C 1
ATOM 4295 O O . GLU B 1 237 ? -13.414 2.398 -17.75 1 93.69 237 GLU B O 1
ATOM 4300 N N . ARG B 1 238 ? -15.109 1.314 -16.859 1 96 238 ARG B N 1
ATOM 4301 C CA . ARG B 1 238 ? -15.25 2.293 -15.789 1 96 238 ARG B CA 1
ATOM 4302 C C . ARG B 1 238 ? -14.07 2.227 -14.82 1 96 238 ARG B C 1
ATOM 4304 O O . ARG B 1 238 ? -13.57 3.26 -14.375 1 96 238 ARG B O 1
ATOM 4311 N N . ILE B 1 239 ? -13.602 1.026 -14.492 1 95.69 239 ILE B N 1
ATOM 4312 C CA . ILE B 1 239 ? -12.406 0.875 -13.672 1 95.69 239 ILE B CA 1
ATOM 4313 C C . ILE B 1 239 ? -11.211 1.533 -14.367 1 95.69 239 ILE B C 1
ATOM 4315 O O . ILE B 1 239 ? -10.461 2.281 -13.742 1 95.69 239 ILE B O 1
ATOM 4319 N N . ASP B 1 240 ? -11.109 1.313 -15.664 1 92.56 240 ASP B N 1
ATOM 4320 C CA . ASP B 1 240 ? -10.023 1.902 -16.438 1 92.56 240 ASP B CA 1
ATOM 4321 C C . ASP B 1 240 ? -10.078 3.428 -16.391 1 92.56 240 ASP B C 1
ATOM 4323 O O . ASP B 1 240 ? -9.047 4.094 -16.312 1 92.56 240 ASP B O 1
ATOM 4327 N N . SER B 1 241 ? -11.234 3.938 -16.438 1 93 241 SER B N 1
ATOM 4328 C CA . SER B 1 241 ? -11.406 5.387 -16.438 1 93 241 SER B CA 1
ATOM 4329 C C . SER B 1 241 ? -10.977 5.992 -15.102 1 93 241 SER B C 1
ATOM 4331 O O . SER B 1 241 ? -10.555 7.148 -15.047 1 93 241 SER B O 1
ATOM 4333 N N . ILE B 1 242 ? -11.094 5.262 -14.039 1 95 242 ILE B N 1
ATOM 4334 C CA . ILE B 1 242 ? -10.688 5.715 -12.711 1 95 242 ILE B CA 1
ATOM 4335 C C . ILE B 1 242 ? -9.172 5.641 -12.578 1 95 242 ILE B C 1
ATOM 4337 O O . ILE B 1 242 ? -8.539 6.551 -12.031 1 95 242 ILE B O 1
ATOM 4341 N N . LEU B 1 243 ? -8.578 4.625 -13.133 1 93.19 243 LEU B N 1
ATOM 4342 C CA . LEU B 1 243 ? -7.152 4.375 -12.984 1 93.19 243 LEU B CA 1
ATOM 4343 C C . LEU B 1 243 ? -6.344 5.285 -13.898 1 93.19 243 LEU B C 1
ATOM 4345 O O . LEU B 1 243 ? -5.203 5.637 -13.586 1 93.19 243 LEU B O 1
ATOM 4349 N N . CYS B 1 244 ? -6.879 5.617 -15.008 1 90.56 244 CYS B N 1
ATOM 4350 C CA . CYS B 1 244 ? -6.219 6.531 -15.938 1 90.56 244 CYS B CA 1
ATOM 4351 C C . CYS B 1 244 ? -6.562 7.98 -15.609 1 90.56 244 CYS B C 1
ATOM 4353 O O . CYS B 1 244 ? -7.566 8.508 -16.094 1 90.56 244 CYS B O 1
ATOM 4355 N N . ILE B 1 245 ? -5.684 8.555 -14.898 1 88.06 245 ILE B N 1
ATOM 4356 C CA . ILE B 1 245 ? -6.004 9.891 -14.406 1 88.06 245 ILE B CA 1
ATOM 4357 C C . ILE B 1 245 ? -5.84 10.906 -15.539 1 88.06 245 ILE B C 1
ATOM 4359 O O . ILE B 1 245 ? -4.723 11.156 -16 1 88.06 245 ILE B O 1
ATOM 4363 N N . LYS B 1 246 ? -6.809 11.461 -16 1 81.44 246 LYS B N 1
ATOM 4364 C CA . LYS B 1 246 ? -6.82 12.594 -16.922 1 81.44 246 LYS B CA 1
ATOM 4365 C C . LYS B 1 246 ? -7.129 13.898 -16.188 1 81.44 246 LYS B C 1
ATOM 4367 O O . LYS B 1 246 ? -6.438 14.898 -16.375 1 81.44 246 LYS B O 1
ATOM 4372 N N . ASP B 1 247 ? -8.086 13.836 -15.414 1 89.31 247 ASP B N 1
ATOM 4373 C CA . ASP B 1 247 ? -8.562 14.883 -14.508 1 89.31 247 ASP B CA 1
ATOM 4374 C C . ASP B 1 247 ? -9.016 14.289 -13.18 1 89.31 247 ASP B C 1
ATOM 4376 O O . ASP B 1 247 ? -9.977 13.516 -13.133 1 89.31 247 ASP B O 1
ATOM 4380 N N . THR B 1 248 ? -8.281 14.695 -12.109 1 93.81 248 THR B N 1
ATOM 4381 C CA . THR B 1 248 ? -8.516 14.055 -10.82 1 93.81 248 THR B CA 1
ATOM 4382 C C . THR B 1 248 ? -9.969 14.242 -10.375 1 93.81 248 THR B C 1
ATOM 4384 O O . THR B 1 248 ? -10.555 13.352 -9.758 1 93.81 248 THR B O 1
ATOM 4387 N N . ARG B 1 249 ? -10.594 15.375 -10.672 1 93.56 249 ARG B N 1
ATOM 4388 C CA . ARG B 1 249 ? -11.984 15.609 -10.289 1 93.56 249 ARG B CA 1
ATOM 4389 C C . ARG B 1 249 ? -12.922 14.656 -11.031 1 93.56 249 ARG B C 1
ATOM 4391 O O . ARG B 1 249 ? -13.82 14.062 -10.43 1 93.56 249 ARG B O 1
ATOM 4398 N N . GLU B 1 250 ? -12.711 14.586 -12.289 1 94.69 250 GLU B N 1
ATOM 4399 C CA . GLU B 1 250 ? -13.508 13.664 -13.094 1 94.69 250 GLU B CA 1
ATOM 4400 C C . GLU B 1 250 ? -13.305 12.219 -12.648 1 94.69 250 GLU B C 1
ATOM 4402 O O . GLU B 1 250 ? -14.266 11.453 -12.562 1 94.69 250 GLU B O 1
ATOM 4407 N N . ASN B 1 251 ? -12.07 11.852 -12.438 1 95.88 251 ASN B N 1
ATOM 4408 C CA . ASN B 1 251 ? -11.758 10.5 -11.992 1 95.88 251 ASN B CA 1
ATOM 4409 C C . ASN B 1 251 ? -12.445 10.172 -10.664 1 95.88 251 ASN B C 1
ATOM 4411 O O . ASN B 1 251 ? -12.969 9.07 -10.484 1 95.88 251 ASN B O 1
ATOM 4415 N N . LEU B 1 252 ? -12.43 11.133 -9.758 1 96.75 252 LEU B N 1
ATOM 4416 C CA . LEU B 1 252 ? -13.086 10.914 -8.469 1 96.75 252 LEU B CA 1
ATOM 4417 C C . LEU B 1 252 ? -14.586 10.719 -8.656 1 96.75 252 LEU B C 1
ATOM 4419 O O . LEU B 1 252 ? -15.18 9.82 -8.047 1 96.75 252 LEU B O 1
ATOM 4423 N N . ASN B 1 253 ? -15.164 11.578 -9.477 1 96.12 253 ASN B N 1
ATOM 4424 C CA . ASN B 1 253 ? -16.594 11.445 -9.758 1 96.12 253 ASN B CA 1
ATOM 4425 C C . ASN B 1 253 ? -16.922 10.07 -10.336 1 96.12 253 ASN B C 1
ATOM 4427 O O . ASN B 1 253 ? -17.906 9.445 -9.938 1 96.12 253 ASN B O 1
ATOM 4431 N N . ASN B 1 254 ? -16.125 9.664 -11.281 1 96.75 254 ASN B N 1
ATOM 4432 C CA . ASN B 1 254 ? -16.312 8.336 -11.852 1 96.75 254 ASN B CA 1
ATOM 4433 C C . ASN B 1 254 ? -16.219 7.254 -10.781 1 96.75 254 ASN B C 1
ATOM 4435 O O . ASN B 1 254 ? -17 6.293 -10.797 1 96.75 254 ASN B O 1
ATOM 4439 N N . CYS B 1 255 ? -15.297 7.379 -9.883 1 97.69 255 CYS B N 1
ATOM 4440 C CA . CYS B 1 255 ? -15.133 6.414 -8.797 1 97.69 255 CYS B CA 1
ATOM 4441 C C . CYS B 1 255 ? -16.359 6.406 -7.887 1 97.69 255 CYS B C 1
ATOM 4443 O O . CYS B 1 255 ? -16.891 5.344 -7.559 1 97.69 255 CYS B O 1
ATOM 4445 N N . PHE B 1 256 ? -16.797 7.605 -7.508 1 97.94 256 PHE B N 1
ATOM 4446 C CA . PHE B 1 256 ? -17.969 7.715 -6.629 1 97.94 256 PHE B CA 1
ATOM 4447 C C . PHE B 1 256 ? -19.203 7.125 -7.289 1 97.94 256 PHE B C 1
ATOM 4449 O O . PHE B 1 256 ? -20 6.461 -6.629 1 97.94 256 PHE B O 1
ATOM 4456 N N . GLU B 1 257 ? -19.344 7.359 -8.562 1 97.69 257 GLU B N 1
ATOM 4457 C CA . GLU B 1 257 ? -20.453 6.781 -9.297 1 97.69 257 GLU B CA 1
ATOM 4458 C C . GLU B 1 257 ? -20.391 5.258 -9.297 1 97.69 257 GLU B C 1
ATOM 4460 O O . GLU B 1 257 ? -21.406 4.582 -9.125 1 97.69 257 GLU B O 1
ATOM 4465 N N . LEU B 1 258 ? -19.234 4.75 -9.539 1 98.31 258 LEU B N 1
ATOM 4466 C CA . LEU B 1 258 ? -19.078 3.299 -9.547 1 98.31 258 LEU B CA 1
ATOM 4467 C C . LEU B 1 258 ? -19.328 2.721 -8.156 1 98.31 258 LEU B C 1
ATOM 4469 O O . LEU B 1 258 ? -19.922 1.645 -8.023 1 98.31 258 LEU B O 1
ATOM 4473 N N . ILE B 1 259 ? -18.859 3.416 -7.086 1 98.44 259 ILE B N 1
ATOM 4474 C CA . ILE B 1 259 ? -19.156 3.012 -5.715 1 98.44 259 ILE B CA 1
ATOM 4475 C C . ILE B 1 259 ? -20.672 2.959 -5.504 1 98.44 259 ILE B C 1
ATOM 4477 O O . ILE B 1 259 ? -21.203 1.964 -5.008 1 98.44 259 ILE B O 1
ATOM 4481 N N . ARG B 1 260 ? -21.328 3.99 -5.934 1 97.88 260 ARG B N 1
ATOM 4482 C CA . ARG B 1 260 ? -22.781 4.07 -5.789 1 97.88 260 ARG B CA 1
ATOM 4483 C C . ARG B 1 260 ? -23.469 2.896 -6.484 1 97.88 260 ARG B C 1
ATOM 4485 O O . ARG B 1 260 ? -24.281 2.199 -5.875 1 97.88 260 ARG B O 1
ATOM 4492 N N . ASP B 1 261 ? -23.141 2.713 -7.727 1 98.38 261 ASP B N 1
ATOM 4493 C CA . ASP B 1 261 ? -23.766 1.643 -8.5 1 98.38 261 ASP B CA 1
ATOM 4494 C C . ASP B 1 261 ? -23.5 0.279 -7.871 1 98.38 261 ASP B C 1
ATOM 4496 O O . ASP B 1 261 ? -24.344 -0.614 -7.918 1 98.38 261 ASP B O 1
ATOM 4500 N N . THR B 1 262 ? -22.312 0.089 -7.336 1 98.69 262 THR B N 1
ATOM 4501 C CA . THR B 1 262 ? -21.953 -1.16 -6.676 1 98.69 262 THR B CA 1
ATOM 4502 C C . THR B 1 262 ? -22.766 -1.354 -5.398 1 98.69 262 THR B C 1
ATOM 4504 O O . THR B 1 262 ? -23.266 -2.447 -5.137 1 98.69 262 THR B O 1
ATOM 4507 N N . LEU B 1 263 ? -22.922 -0.275 -4.621 1 98.56 263 LEU B N 1
ATOM 4508 C CA . LEU B 1 263 ? -23.656 -0.345 -3.371 1 98.56 263 LEU B CA 1
ATOM 4509 C C . LEU B 1 263 ? -25.125 -0.712 -3.627 1 98.56 263 LEU B C 1
ATOM 4511 O O . LEU B 1 263 ? -25.734 -1.411 -2.822 1 98.56 263 LEU B O 1
ATOM 4515 N N . PHE B 1 264 ? -25.609 -0.341 -4.75 1 97.94 264 PHE B N 1
ATOM 4516 C CA . PHE B 1 264 ? -27.016 -0.597 -5.078 1 97.94 264 PHE B CA 1
ATOM 4517 C C . PHE B 1 264 ? -27.219 -2.057 -5.461 1 97.94 264 PHE B C 1
ATOM 4519 O O . PHE B 1 264 ? -28.359 -2.527 -5.539 1 97.94 264 PHE B O 1
ATOM 4526 N N . LEU B 1 265 ? -26.156 -2.764 -5.703 1 98.31 265 LEU B N 1
ATOM 4527 C CA . LEU B 1 265 ? -26.266 -4.18 -6.047 1 98.31 265 LEU B CA 1
ATOM 4528 C C . LEU B 1 265 ? -26.328 -5.039 -4.789 1 98.31 265 LEU B C 1
ATOM 4530 O O . LEU B 1 265 ? -26.594 -6.242 -4.871 1 98.31 265 LEU B O 1
ATOM 4534 N N . ILE B 1 266 ? -26.094 -4.465 -3.607 1 98 266 ILE B N 1
ATOM 4535 C CA . ILE B 1 266 ? -26.156 -5.211 -2.354 1 98 266 ILE B CA 1
ATOM 4536 C C . ILE B 1 266 ? -27.594 -5.664 -2.092 1 98 266 ILE B C 1
ATOM 4538 O O . ILE B 1 266 ? -28.516 -4.855 -2.113 1 98 266 ILE B O 1
ATOM 4542 N N . PRO B 1 267 ? -27.797 -6.965 -1.839 1 96.81 267 PRO B N 1
ATOM 4543 C CA . PRO B 1 267 ? -29.141 -7.48 -1.606 1 96.81 267 PRO B CA 1
ATOM 4544 C C . PRO B 1 267 ? -29.812 -6.844 -0.394 1 96.81 267 PRO B C 1
ATOM 4546 O O . PRO B 1 267 ? -29.188 -6.668 0.649 1 96.81 267 PRO B O 1
ATOM 4549 N N . LYS B 1 268 ? -31.078 -6.625 -0.504 1 95.88 268 LYS B N 1
ATOM 4550 C CA . LYS B 1 268 ? -31.859 -5.98 0.554 1 95.88 268 LYS B CA 1
ATOM 4551 C C . LYS B 1 268 ? -31.953 -6.875 1.788 1 95.88 268 LYS B C 1
ATOM 4553 O O . LYS B 1 268 ? -32.062 -6.383 2.912 1 95.88 268 LYS B O 1
ATOM 4558 N N . GLU B 1 269 ? -31.875 -8.102 1.564 1 95.38 269 GLU B N 1
ATOM 4559 C CA . GLU B 1 269 ? -32 -9.086 2.639 1 95.38 269 GLU B CA 1
ATOM 4560 C C . GLU B 1 269 ? -30.875 -8.953 3.654 1 95.38 269 GLU B C 1
ATOM 4562 O O . GLU B 1 269 ? -31 -9.414 4.789 1 95.38 269 GLU B O 1
ATOM 4567 N N . LEU B 1 270 ? -29.812 -8.328 3.23 1 96.25 270 LEU B N 1
ATOM 4568 C CA . LEU B 1 270 ? -28.672 -8.164 4.137 1 96.25 270 LEU B CA 1
ATOM 4569 C C . LEU B 1 270 ? -28.922 -7.02 5.109 1 96.25 270 LEU B C 1
ATOM 4571 O O . LEU B 1 270 ? -28.125 -6.801 6.027 1 96.25 270 LEU B O 1
ATOM 4575 N N . GLU B 1 271 ? -29.906 -6.23 4.98 1 96.12 271 GLU B N 1
ATOM 4576 C CA . GLU B 1 271 ? -30.359 -5.18 5.883 1 96.12 271 GLU B CA 1
ATOM 4577 C C . GLU B 1 271 ? -29.266 -4.152 6.133 1 96.12 271 GLU B C 1
ATOM 4579 O O . GLU B 1 271 ? -29 -3.783 7.277 1 96.12 271 GLU B O 1
ATOM 4584 N N . LEU B 1 272 ? -28.609 -3.738 5.027 1 96.81 272 LEU B N 1
ATOM 4585 C CA . LEU B 1 272 ? -27.547 -2.744 5.121 1 96.81 272 LEU B CA 1
ATOM 4586 C C . LEU B 1 272 ? -28 -1.409 4.539 1 96.81 272 LEU B C 1
ATOM 4588 O O . LEU B 1 272 ? -27.156 -0.553 4.223 1 96.81 272 LEU B O 1
ATOM 4592 N N . GLY B 1 273 ? -29.25 -1.192 4.395 1 96.06 273 GLY B N 1
ATOM 4593 C CA . GLY B 1 273 ? -29.812 -0.028 3.734 1 96.06 273 GLY B CA 1
ATOM 4594 C C . GLY B 1 273 ? -29.422 1.282 4.383 1 96.06 273 GLY B C 1
ATOM 4595 O O . GLY B 1 273 ? -29.062 2.238 3.693 1 96.06 273 GLY B O 1
ATOM 4596 N N . ASP B 1 274 ? -29.406 1.356 5.676 1 96.44 274 ASP B N 1
ATOM 4597 C CA . ASP B 1 274 ? -29.078 2.586 6.391 1 96.44 274 ASP B CA 1
ATOM 4598 C C . ASP B 1 274 ? -27.625 2.973 6.18 1 96.44 274 ASP B C 1
ATOM 4600 O O . ASP B 1 274 ? -27.312 4.141 5.941 1 96.44 274 ASP B O 1
ATOM 4604 N N . ILE B 1 275 ? -26.828 2.006 6.328 1 96.88 275 ILE B N 1
ATOM 4605 C CA . ILE B 1 275 ? -25.406 2.248 6.156 1 96.88 275 ILE B CA 1
ATOM 4606 C C . ILE B 1 275 ? -25.125 2.676 4.719 1 96.88 275 ILE B C 1
ATOM 4608 O O . ILE B 1 275 ? -24.359 3.613 4.48 1 96.88 275 ILE B O 1
ATOM 4612 N N . VAL B 1 276 ? -25.719 2.025 3.744 1 97.25 276 VAL B N 1
ATOM 4613 C CA . VAL B 1 276 ? -25.562 2.344 2.328 1 97.25 276 VAL B CA 1
ATOM 4614 C C . VAL B 1 276 ? -26.031 3.771 2.064 1 97.25 276 VAL B C 1
ATOM 4616 O O . VAL B 1 276 ? -25.359 4.547 1.392 1 97.25 276 VAL B O 1
ATOM 4619 N N . SER B 1 277 ? -27.141 4.141 2.635 1 96.56 277 SER B N 1
ATOM 4620 C CA . SER B 1 277 ? -27.672 5.492 2.475 1 96.56 277 SER B CA 1
ATOM 4621 C C . SER B 1 277 ? -26.719 6.535 3.037 1 96.56 277 SER B C 1
ATOM 4623 O O . SER B 1 277 ? -26.531 7.598 2.441 1 96.56 277 SER B O 1
ATOM 4625 N N . HIS B 1 278 ? -26.172 6.199 4.121 1 96.12 278 HIS B N 1
ATOM 4626 C CA . HIS B 1 278 ? -25.203 7.102 4.738 1 96.12 278 HIS B CA 1
ATOM 4627 C C . HIS B 1 278 ? -24 7.316 3.834 1 96.12 278 HIS B C 1
ATOM 4629 O O . HIS B 1 278 ? -23.562 8.453 3.631 1 96.12 278 HIS B O 1
ATOM 4635 N N . ILE B 1 279 ? -23.438 6.281 3.252 1 96.94 279 ILE B N 1
ATOM 4636 C CA . ILE B 1 279 ? -22.297 6.359 2.357 1 96.94 279 ILE B CA 1
ATOM 4637 C C . ILE B 1 279 ? -22.656 7.191 1.127 1 96.94 279 ILE B C 1
ATOM 4639 O O . ILE B 1 279 ? -21.875 8.047 0.699 1 96.94 279 ILE B O 1
ATOM 4643 N N . ILE B 1 280 ? -23.828 6.957 0.6 1 96.38 280 ILE B N 1
ATOM 4644 C CA . ILE B 1 280 ? -24.281 7.668 -0.595 1 96.38 280 ILE B CA 1
ATOM 4645 C C . ILE B 1 280 ? -24.375 9.164 -0.3 1 96.38 280 ILE B C 1
ATOM 4647 O O . ILE B 1 280 ? -23.969 9.992 -1.116 1 96.38 280 ILE B O 1
ATOM 4651 N N . LYS B 1 281 ? -24.844 9.5 0.812 1 93.62 281 LYS B N 1
ATOM 4652 C CA . LYS B 1 281 ? -24.906 10.898 1.209 1 93.62 281 LYS B CA 1
ATOM 4653 C C . LYS B 1 281 ? -23.516 11.516 1.287 1 93.62 281 LYS B C 1
ATOM 4655 O O . LYS B 1 281 ? -23.312 12.656 0.861 1 93.62 281 LYS B O 1
ATOM 4660 N N . ASN B 1 282 ? -22.609 10.773 1.806 1 89.88 282 ASN B N 1
ATOM 4661 C CA . ASN B 1 282 ? -21.234 11.242 1.951 1 89.88 282 ASN B CA 1
ATOM 4662 C C . ASN B 1 282 ? -20.594 11.516 0.595 1 89.88 282 ASN B C 1
ATOM 4664 O O . ASN B 1 282 ? -19.891 12.508 0.43 1 89.88 282 ASN B O 1
ATOM 4668 N N . ILE B 1 283 ? -20.844 10.609 -0.393 1 93.19 283 ILE B N 1
ATOM 4669 C CA . ILE B 1 283 ? -20.125 10.727 -1.66 1 93.19 283 ILE B CA 1
ATOM 4670 C C . ILE B 1 283 ? -20.859 11.727 -2.564 1 93.19 283 ILE B C 1
ATOM 4672 O O . ILE B 1 283 ? -20.25 12.289 -3.48 1 93.19 283 ILE B O 1
ATOM 4676 N N . ASP B 1 284 ? -22.156 11.992 -2.424 1 85.25 284 ASP B N 1
ATOM 4677 C CA . ASP B 1 284 ? -22.938 12.914 -3.244 1 85.25 284 ASP B CA 1
ATOM 4678 C C . ASP B 1 284 ? -22.688 14.359 -2.828 1 85.25 284 ASP B C 1
ATOM 4680 O O . ASP B 1 284 ? -23.062 15.289 -3.551 1 85.25 284 ASP B O 1
ATOM 4684 N N . THR B 1 285 ? -22.094 14.484 -1.685 1 69.44 285 THR B N 1
ATOM 4685 C CA . THR B 1 285 ? -21.812 15.852 -1.284 1 69.44 285 THR B CA 1
ATOM 4686 C C . THR B 1 285 ? -20.812 16.5 -2.248 1 69.44 285 THR B C 1
ATOM 4688 O O . THR B 1 285 ? -19.828 15.875 -2.646 1 69.44 285 THR B O 1
ATOM 4691 N N . LYS B 1 286 ? -21.297 17.578 -2.984 1 57.97 286 LYS B N 1
ATOM 4692 C CA . LYS B 1 286 ? -20.656 18.297 -4.074 1 57.97 286 LYS B CA 1
ATOM 4693 C C . LYS B 1 286 ? -19.172 18.516 -3.779 1 57.97 286 LYS B C 1
ATOM 4695 O O . LYS B 1 286 ? -18.812 18.906 -2.668 1 57.97 286 LYS B O 1
ATOM 4700 N N . ILE B 1 287 ? -18.281 17.891 -4.602 1 56.66 287 ILE B N 1
ATOM 4701 C CA . ILE B 1 287 ? -16.875 18.266 -4.66 1 56.66 287 ILE B CA 1
ATOM 4702 C C . ILE B 1 287 ? -16.75 19.766 -4.941 1 56.66 287 ILE B C 1
ATOM 4704 O O . ILE B 1 287 ? -17.234 20.25 -5.957 1 56.66 287 ILE B O 1
ATOM 4708 N N . VAL B 1 288 ? -16.672 20.688 -3.957 1 44.94 288 VAL B N 1
ATOM 4709 C CA . VAL B 1 288 ? -16.5 22.109 -4.188 1 44.94 288 VAL B CA 1
ATOM 4710 C C . VAL B 1 288 ? -15.141 22.375 -4.812 1 44.94 288 VAL B C 1
ATOM 4712 O O . VAL B 1 288 ? -14.156 21.703 -4.484 1 44.94 288 VAL B O 1
#

Foldseek 3Di:
DPPDDQPPQLVVLLVVQLVLVVLDDCQFAVWKKWWDCSLVSNDDPQDATEMEGEHQDDDDPVVVVVSCVVLPWAPKDWPPAADPLRKTWIWTDDDPHIYIYIYDYLVSLVVLLVCQLQQVDQDQVSLQSLVGLLSMGTSNDPPSSVVSNVSSVDQHPCNLLVNLCVLCVLLLDLVSLVVLLVCLVVVVPPVNLVSLVSLLVSLVSNQCSLQSHGDHDCPPVVVVVVPRPQADPPSVVLSVLLNDPPHSVVSLVSSLVRVLVSLVSDDCVSVCVVSSVSSNVSNPPDSD/DPPDDQDPQLVVLLVVQLVLVVLDDCQFAVWKKWWDCSLVSNDDPQDATEMEGEHQDDDDPVVVVVSCVVLPWAPKDWPPAADPLRKTWIWTDDDPHIYIYIYDYLVSLVVLLVCQLQQVDQDQVSLQSLVGLLSMGTSNDPPSSVVSNVSSVDQHPCNLLVNLCVLCVLLLDLVSLVVLLVCLVVVVPPVNLVSLVSLLVSLVSNQCSLQSHGDHDCPPVVVVVVPRPQADPPSVVLSVLLNDPPHSVVSLVSSLVRSLVSLVSDDCVSVCVVSSVSSNVSNPPDSD

pLDDT: mean 94.16, std 8.41, range [28.78, 98.81]

Organism: NCBI:txid2716538

Secondary structure (DSSP, 8-state):
--S-PPPHHHHHHHHHHHHHHHT--TTT-SEEEEEHHHHTT---TT--EEEEEEESSPPPHHHHHHHHHHTT-EEEEE--S--TTS-EEEEEEETTEEEEEEEEEHHHHHHHHHHHHTT---SHHHHHHHHHHHT-EEEE-SSHHHHHHHHTTSPPTTHHHHHHHHHHHHHH-HHHHHHHHHHHHHT-HHHHHHHHHHHHHHHHHHHHHHTT-----STTHHHHHHT-SS--TTHHHHHHHHHB-S-HHHHHHHHHHHHHHHHTTS-GGG--HHHHHHHHHHHHS---/--S-PPPHHHHHHHHHHHHHHHT--GGG-SEEEEEHHHHTT---TT--EEEEEEESSPPPHHHHHHHHHHTT-EEEEE--S--TTS-EEEEEEETTEEEEEEEEEHHHHHHHHHHHHTT---SHHHHHHHHHHHT-EEEE-SSHHHHHHHHTTSPPHHHHHHHHHHHHHHHH-HHHHHHHHHHHHHT-HHHHHHHHHHHHHHHHHHHHHHTT-----STTHHHHHHT-SS--TTHHHHHHHHHB-S-HHHHHHHHHHHHHHHHTTS-GGG--HHHHHHHHHHHHS---

Nearest PDB structures (foldseek):
  6nmm-assembly1_D  TM=6.711E-01  e=5.035E-07  Geobacillus stearothermophilus
  4fhy-assembly1_A  TM=5.682E-01  e=1.039E-02  Schizosaccharomyces pombe 972h-
  5lpa-assembly1_A  TM=4.170E-01  e=6.113E-03  Salmonella enterica subsp. enterica serovar Typhimurium
  5luh-assembly1_A  TM=4.451E-01  e=2.726E-02  Salmonella enterica subsp. enterica serovar Typhimurium
  5g4a-assembly2_B  TM=4.315E-01  e=2.598E-02  Salmonella enterica

InterPro domains:
  IPR025117 Domain of unknown function DUF4037 [PF13228] (134-221)
  IPR043519 Nucleotidyltransferase superfamily [G3DSA:3.30.460.10] (4-109)
  IPR043519 Nucleotidyltransferase superfamily [SSF81301] (9-70)

Sequence (576 aa):
MDKNMFNAECEDRIKVAKEIAGKCSLEYGKEIIIVGSVSRNLADENSDIEIEFLVNDLIPEEDRINWIKQIEGTDIYSYGAPIGDGSVWIIFKYKDYWIEAGWQTIISMKNNIDSIAVGKVCTHDKLILASTFRDAISIRDNGILRDVQEQLKLYPEKLEKDIILNTIKPWTIDLSIEARKMLSKRGDKMPFLERMIPDIQKILRILYAVNRQWEPDWKWTKYIVSNLKIKPENLEERIDSILCIKDTRENLNNCFELIRDTLFLIPKELELGDIVSHIIKNIDTKIVMDKNMFNAECEDRIKVAKEIAGKCSLEYGKEIIIVGSVSRNLADENSDIEIEFLVNDLIPEEDRINWIKQIEGTDIYSYGAPIGDGSVWIIFKYKDYWIEAGWQTIISMKNNIDSIAVGKVCTHDKLILASTFRDAISIRDNGILRDVQEQLKLYPEKLEKDIILNTIKPWTIDLSIEARKMLSKRGDKMPFLERMIPDIQKILRILYAVNRQWEPDWKWTKYIVSNLKIKPENLEERIDSILCIKDTRENLNNCFELIRDTLFLIPKELELGDIVSHIIKNIDTKIV

Radius of gyration: 26.36 Å; Cα contacts (8 Å, |Δi|>4): 816; chains: 2; bounding box: 64×77×57 Å

Solvent-accessible surface area (backbone atoms only — not comparable to full-atom values): 31452 Å² total; per-residue (Å²): 139,73,95,82,77,60,45,71,49,18,46,54,49,49,52,52,49,46,53,53,52,70,73,47,52,60,75,70,28,52,32,28,32,32,28,62,47,41,41,64,52,60,32,49,97,80,51,62,44,37,36,38,24,30,15,90,56,82,71,58,69,69,57,53,51,49,50,40,46,71,74,59,38,40,80,75,44,72,68,63,68,58,49,96,72,60,31,33,42,36,37,27,30,48,87,95,35,48,35,42,39,31,38,33,27,48,65,51,48,49,52,53,50,48,39,48,51,71,40,75,57,62,51,66,87,64,40,27,54,55,28,42,52,58,44,37,39,76,70,39,79,73,56,59,65,60,53,52,35,59,54,62,69,52,68,40,80,65,32,36,56,49,30,40,54,65,53,48,50,64,59,66,35,63,68,55,52,49,50,52,47,49,31,25,71,69,56,39,60,67,60,37,46,66,51,49,52,55,50,51,50,37,49,50,51,40,39,26,32,76,56,66,40,68,44,62,70,71,70,59,45,69,66,59,58,68,70,50,84,58,72,59,82,63,46,68,62,50,53,48,49,41,60,29,52,82,42,46,56,59,23,48,50,51,44,47,50,51,48,49,54,50,60,68,64,56,62,72,88,68,70,50,61,68,62,50,51,51,30,51,55,58,64,65,49,75,80,124,138,72,95,81,78,65,46,70,50,21,48,55,49,49,53,52,50,44,54,55,52,72,73,47,51,60,76,69,28,52,32,28,32,32,27,64,46,40,42,64,52,60,33,49,96,79,51,61,44,39,36,39,23,30,16,90,57,82,72,57,67,70,56,52,54,49,50,40,44,72,76,58,37,40,78,76,45,71,68,64,67,57,48,96,73,60,31,33,43,37,36,28,30,47,88,95,35,47,34,41,38,31,40,34,28,50,65,50,48,49,52,54,50,48,40,47,50,73,41,76,57,62,49,67,88,63,40,28,53,55,29,42,52,58,44,37,38,76,70,39,79,72,57,60,66,58,52,52,34,58,54,61,69,52,67,44,80,67,34,38,56,50,28,40,54,65,53,47,49,64,59,68,36,62,68,57,52,49,50,52,49,48,31,24,71,70,57,38,59,67,59,36,47,67,49,47,53,56,50,53,50,38,50,49,51,40,39,26,33,76,56,68,41,65,44,60,68,71,68,60,45,67,65,59,57,68,69,50,84,57,71,59,82,64,46,66,62,52,54,48,48,40,59,27,51,84,43,45,55,59,24,49,50,51,44,48,50,51,48,50,53,50,59,68,63,57,62,72,88,69,70,50,61,68,62,51,50,51,29,51,55,60,63,65,50,75,81,124